Protein AF-A0A3D0ZCU5-F1 (afdb_monomer_lite)

Foldseek 3Di:
DVVLVCVVVLVLVLVPVVPDDDDDDDFDDDDAADFDKAAEAEDDDDQWDWDWVVRIDGQFDKIAIFIAGHPQKDFDDLQKAKQNGGDPDRIDGDHPYHIYIYTDMDGDPVQKAFEHEDAEPQWDKGKPPGIDGFFDKIWMAIGGHQQKDWPAQQWDKVNHTDHDDPDDDRVDTDMDTHHSHHIYIYTYIDGDALVRLLVQLLVCLLVLNLQSNLSSLCSSCVRPLLDFSSLVSNLVSLLVQLCLDPLVQCCCVQQQAFLGGHNGVSVSLDRHLVRLLAPAVVPDDQSSHGGGQALFQDAVVPPPHVLSNDQRRDDDPVNSVVVSVSSVSSNLRSCQQFCLVSLVSCCPRSVHPSLVVSLVSLVSWDPVDWDADAPSSCVSSVNVVPDDGRATDGSLVVLLSQLVVLLSSLVSLLVNQADGGARSCLVRYNPVPAVLVVLVVVVVVVVVVVVVVPVVNLCRHDQLSHRGLAGDPLCSLVSSLVSNLSSLVSNLSSVVQLPDPPRSHDPSVSVVCLQPVQVNQLSVLSNCQSVVQAKRAADPDDDGTPDHHDDPVGGQWIWRNNQSSDGSLVRPLNFFPADPVSQGFFKWFAQDLQGLDTDTDDDLVVLQNGFFMDGHTDLVSVCSTIVRNRPPVVPDSPVSPPTPPRRGSSPPSSSVVSSVD

Sequence (661 aa):
MKLKANILMVHLACLLLFLSSCSSPFELVPPEKEVIHYVVNIYGNSYGTVRAVPDKGVPGTQISLHINPAYGHVLAAKGLIIGGAATENLTFNMPRSNVIVNAVFVSAPSGTKAVHIEEPSNGYISASPQSGPPGTEVELKIRPDAGYGLKAGSLKINGTSIEMFSGYDADKPFTFVLGGEHVTVKAEFESKGDSDLVNSGEWALVAGDFDGAAAYFEAAYTKNKDNPKAIFYSSIGKLLSIVVSTDVRNIMLNRVGHSVFPGNLNTLFSNEWTSLFLENPGAAPEDEVMVRRPSIGMPGNFVIEDLYRKAMQGSSKATLMLYEVECFAQMIYMNPNGWNDLIDESLRYFWGNEFEAAARRAATLPYGQRIPLSEDIIKAVKLDGYMQPGETLGREELDALFGALRMVKGTTEWLGAYDLETDTSFFSFDYTEDLGFFLNETLARLDARMAGQDINLLMKVLPLKNFFLKDRKNGRMTGARKNLTDGANALASAWNYYHQPDSPVSHGLLDKFDEYPWIGEGINQLKTALINKGTFYFPTEKLEAGDNWVAASNAEYGVNMDKVFIPGLLALDKLLITDKDKKSPQIYGFANASAPNGVALTSREEFSPYSYFGFALNADTLNTVFDKGFTQYQDKVWLQDIFSFCVPFLCGKEIYDWYQK

pLDDT: mean 72.01, std 18.86, range [23.36, 97.12]

Structure (mmCIF, N/CA/C/O backbone):
data_AF-A0A3D0ZCU5-F1
#
_entry.id   AF-A0A3D0ZCU5-F1
#
loop_
_atom_site.group_PDB
_atom_site.id
_atom_site.type_symbol
_atom_site.label_atom_id
_atom_site.label_alt_id
_atom_site.label_comp_id
_atom_site.label_asym_id
_atom_site.label_entity_id
_atom_site.label_seq_id
_atom_site.pdbx_PDB_ins_code
_atom_site.Cartn_x
_atom_site.Cartn_y
_atom_site.Cartn_z
_atom_site.occupancy
_atom_site.B_iso_or_equiv
_atom_site.auth_seq_id
_atom_site.auth_comp_id
_atom_site.auth_asym_id
_atom_site.auth_atom_id
_atom_site.pdbx_PDB_model_num
ATOM 1 N N . MET A 1 1 ? 2.854 7.880 11.935 1.00 27.70 1 MET A N 1
ATOM 2 C CA . MET A 1 1 ? 2.658 8.022 10.487 1.00 27.70 1 MET A CA 1
ATOM 3 C C . MET A 1 1 ? 3.990 8.122 9.774 1.00 27.70 1 MET A C 1
ATOM 5 O O . MET A 1 1 ? 4.392 7.051 9.357 1.00 27.70 1 MET A O 1
ATOM 9 N N . LYS A 1 2 ? 4.719 9.251 9.684 1.00 27.02 2 LYS A N 1
ATOM 10 C CA . LYS A 1 2 ? 5.938 9.347 8.832 1.00 27.02 2 LYS A CA 1
ATOM 11 C C . LYS A 1 2 ? 6.891 8.142 8.919 1.00 27.02 2 LYS A C 1
ATOM 13 O O . LYS A 1 2 ? 7.059 7.485 7.909 1.00 27.02 2 LYS A O 1
ATOM 18 N N . LEU A 1 3 ? 7.371 7.724 10.095 1.00 25.41 3 LEU A N 1
ATOM 19 C CA . LEU A 1 3 ? 8.279 6.559 10.221 1.00 25.41 3 LEU A CA 1
ATOM 20 C C . LEU A 1 3 ? 7.737 5.228 9.632 1.00 25.41 3 LEU A C 1
ATOM 22 O O . LEU A 1 3 ? 8.515 4.348 9.294 1.00 25.41 3 LEU A O 1
ATOM 26 N N . LYS A 1 4 ? 6.413 5.061 9.496 1.00 34.22 4 LYS A N 1
ATOM 27 C CA . LYS A 1 4 ? 5.752 3.782 9.143 1.00 34.22 4 LYS A CA 1
ATOM 28 C C . LYS A 1 4 ? 4.883 3.839 7.881 1.00 34.22 4 LYS A C 1
ATOM 30 O O . LYS A 1 4 ? 4.712 2.833 7.202 1.00 34.22 4 LYS A O 1
ATOM 35 N N . ALA A 1 5 ? 4.480 5.040 7.477 1.00 28.73 5 ALA A N 1
ATOM 36 C CA . ALA A 1 5 ? 4.237 5.365 6.079 1.00 28.73 5 ALA A CA 1
ATOM 37 C C . ALA A 1 5 ? 5.554 5.318 5.283 1.00 28.73 5 ALA A C 1
ATOM 39 O O . ALA A 1 5 ? 5.521 4.912 4.134 1.00 28.73 5 ALA A O 1
ATOM 40 N N . ASN A 1 6 ? 6.705 5.621 5.898 1.00 31.09 6 ASN A N 1
ATOM 41 C CA . ASN A 1 6 ? 8.022 5.340 5.328 1.00 31.09 6 ASN A CA 1
ATOM 42 C C . ASN A 1 6 ? 8.272 3.839 5.241 1.00 31.09 6 ASN A C 1
ATOM 44 O O . ASN A 1 6 ? 8.770 3.419 4.220 1.00 31.09 6 ASN A O 1
ATOM 48 N N . ILE A 1 7 ? 7.881 3.006 6.214 1.00 32.06 7 ILE A N 1
ATOM 49 C CA . ILE A 1 7 ? 7.919 1.548 6.002 1.00 32.06 7 ILE A CA 1
ATOM 50 C C . ILE A 1 7 ? 7.084 1.174 4.774 1.00 32.06 7 ILE A C 1
ATOM 52 O O . ILE A 1 7 ? 7.616 0.539 3.870 1.00 32.06 7 ILE A O 1
ATOM 56 N N . LEU A 1 8 ? 5.820 1.603 4.693 1.00 30.55 8 LEU A N 1
ATOM 57 C CA . LEU A 1 8 ? 4.972 1.277 3.545 1.00 30.55 8 LEU A CA 1
ATOM 58 C C . LEU A 1 8 ? 5.571 1.776 2.219 1.00 30.55 8 LEU A C 1
ATOM 60 O O . LEU A 1 8 ? 5.688 1.011 1.269 1.00 30.55 8 LEU A O 1
ATOM 64 N N . MET A 1 9 ? 5.996 3.038 2.163 1.00 30.81 9 MET A N 1
ATOM 65 C CA . MET A 1 9 ? 6.590 3.638 0.971 1.00 30.81 9 MET A CA 1
ATOM 66 C C . MET A 1 9 ? 8.003 3.137 0.679 1.00 30.81 9 MET A C 1
ATOM 68 O O . MET A 1 9 ? 8.364 3.171 -0.480 1.00 30.81 9 MET A O 1
ATOM 72 N N . VAL A 1 10 ? 8.779 2.636 1.645 1.00 33.50 10 VAL A N 1
ATOM 73 C CA . VAL A 1 10 ? 10.092 2.008 1.407 1.00 33.50 10 VAL A CA 1
ATOM 74 C C . VAL A 1 10 ? 9.909 0.583 0.908 1.00 33.50 10 VAL A C 1
ATOM 76 O O . VAL A 1 10 ? 10.540 0.231 -0.071 1.00 33.50 10 VAL A O 1
ATOM 79 N N . HIS A 1 11 ? 8.992 -0.215 1.461 1.00 35.53 11 HIS A N 1
ATOM 80 C CA . HIS A 1 11 ? 8.750 -1.573 0.952 1.00 35.53 11 HIS A CA 1
ATOM 81 C C . HIS A 1 11 ? 8.067 -1.540 -0.432 1.00 35.53 11 HIS A C 1
ATOM 83 O O . HIS A 1 11 ? 8.386 -2.356 -1.294 1.00 35.53 11 HIS A O 1
ATOM 89 N N . LEU A 1 12 ? 7.200 -0.550 -0.704 1.00 34.19 12 LEU A N 1
ATOM 90 C CA . LEU A 1 12 ? 6.726 -0.283 -2.068 1.00 34.19 12 LEU A CA 1
ATOM 91 C C . LEU A 1 12 ? 7.740 0.472 -2.945 1.00 34.19 12 LEU A C 1
ATOM 93 O O . LEU A 1 12 ? 7.659 0.352 -4.165 1.00 34.19 12 LEU A O 1
ATOM 97 N N . ALA A 1 13 ? 8.718 1.186 -2.378 1.00 32.44 13 ALA A N 1
ATOM 98 C CA . ALA A 1 13 ? 9.847 1.711 -3.143 1.00 32.44 13 ALA A CA 1
ATOM 99 C C . ALA A 1 13 ? 10.856 0.610 -3.481 1.00 32.44 13 ALA A C 1
ATOM 101 O O . ALA A 1 13 ? 11.393 0.652 -4.573 1.00 32.44 13 ALA A O 1
ATOM 102 N N . CYS A 1 14 ? 11.061 -0.434 -2.674 1.00 34.16 14 CYS A N 1
ATOM 103 C CA . CYS A 1 14 ? 11.834 -1.614 -3.085 1.00 34.16 14 CYS A CA 1
ATOM 104 C C . CYS A 1 14 ? 11.208 -2.283 -4.329 1.00 34.16 14 CYS A C 1
ATOM 106 O O . CYS A 1 14 ? 11.919 -2.798 -5.185 1.00 34.16 14 CYS A O 1
ATOM 108 N N . LEU A 1 15 ? 9.883 -2.164 -4.491 1.00 32.66 15 LEU A N 1
ATOM 109 C CA . LEU A 1 15 ? 9.121 -2.525 -5.697 1.00 32.66 15 LEU A CA 1
ATOM 110 C C . LEU A 1 15 ? 9.198 -1.496 -6.860 1.00 32.66 15 LEU A C 1
ATOM 112 O O . LEU A 1 15 ? 8.574 -1.721 -7.898 1.00 32.66 15 LEU A O 1
ATOM 116 N N . LEU A 1 16 ? 9.943 -0.387 -6.723 1.00 33.31 16 LEU A N 1
ATOM 117 C CA . LEU A 1 16 ? 10.092 0.696 -7.721 1.00 33.31 16 LEU A CA 1
ATOM 118 C C . LEU A 1 16 ? 11.525 1.203 -7.977 1.00 33.31 16 LEU A C 1
ATOM 120 O O . LEU A 1 16 ? 11.777 1.779 -9.036 1.00 33.31 16 LEU A O 1
ATOM 124 N N . LEU A 1 17 ? 12.441 1.076 -7.013 1.00 34.31 17 LEU A N 1
ATOM 125 C CA . LEU A 1 17 ? 13.722 1.800 -6.945 1.00 34.31 17 LEU A CA 1
ATOM 126 C C . LEU A 1 17 ? 14.689 1.454 -8.080 1.00 34.31 17 LEU A C 1
ATOM 128 O O . LEU A 1 17 ? 15.663 2.166 -8.305 1.00 34.31 17 LEU A O 1
ATOM 132 N N . PHE A 1 18 ? 14.326 0.452 -8.876 1.00 32.38 18 PHE A N 1
ATOM 133 C CA . PHE A 1 18 ? 14.864 0.154 -10.195 1.00 32.38 18 PHE A CA 1
ATOM 134 C C . PHE A 1 18 ? 14.957 1.332 -11.173 1.00 32.38 18 PHE A C 1
ATOM 136 O O . PHE A 1 18 ? 15.699 1.207 -12.143 1.00 32.38 18 PHE A O 1
ATOM 143 N N . LEU A 1 19 ? 14.221 2.440 -10.981 1.00 29.45 19 LEU A N 1
ATOM 144 C CA . LEU A 1 19 ? 14.151 3.519 -11.982 1.00 29.45 19 LEU A CA 1
ATOM 145 C C . LEU A 1 19 ? 14.260 4.972 -11.472 1.00 29.45 19 LEU A C 1
ATOM 147 O O . LEU A 1 19 ? 14.150 5.884 -12.292 1.00 29.45 19 LEU A O 1
ATOM 151 N N . SER A 1 20 ? 14.494 5.250 -10.181 1.00 24.55 20 SER A N 1
ATOM 152 C CA . SER A 1 20 ? 14.688 6.649 -9.739 1.00 24.55 20 SER A CA 1
ATOM 153 C C . SER A 1 20 ? 15.520 6.821 -8.466 1.00 24.55 20 SER A C 1
ATOM 155 O O . SER A 1 20 ? 15.026 6.647 -7.352 1.00 24.55 20 SER A O 1
ATOM 157 N N . SER A 1 21 ? 16.762 7.277 -8.624 1.00 26.05 21 SER A N 1
ATOM 158 C CA . SER A 1 21 ? 17.640 7.679 -7.524 1.00 26.05 21 SER A CA 1
ATOM 159 C C . SER A 1 21 ? 17.258 9.057 -6.961 1.00 26.05 21 SER A C 1
ATOM 161 O O . SER A 1 21 ? 17.671 10.086 -7.496 1.00 26.05 21 SER A O 1
ATOM 163 N N . CYS A 1 22 ? 16.523 9.103 -5.849 1.00 23.36 22 CYS A N 1
ATOM 164 C CA . CYS A 1 22 ? 16.417 10.305 -5.015 1.00 23.36 22 CYS A CA 1
ATOM 165 C C . CYS A 1 22 ? 16.341 9.930 -3.526 1.00 23.36 22 CYS A C 1
ATOM 167 O O . CYS A 1 22 ? 15.986 8.807 -3.184 1.00 23.36 22 CYS A O 1
ATOM 169 N N . SER A 1 23 ? 16.764 10.830 -2.634 1.00 29.17 23 SER A N 1
ATOM 170 C CA . SER A 1 23 ? 17.193 10.456 -1.277 1.00 29.17 23 SER A CA 1
ATOM 171 C C . SER A 1 23 ? 16.972 11.555 -0.237 1.00 29.17 23 SER A C 1
ATOM 173 O O . SER A 1 23 ? 17.424 12.680 -0.456 1.00 29.17 23 SER A O 1
ATOM 175 N N . SER A 1 24 ? 16.455 11.201 0.941 1.00 28.06 24 SER A N 1
ATOM 176 C CA . SER A 1 24 ? 16.444 12.061 2.137 1.00 28.06 24 SER A CA 1
ATOM 177 C C . SER A 1 24 ? 16.613 11.232 3.426 1.00 28.06 24 SER A C 1
ATOM 179 O O . SER A 1 24 ? 16.054 10.137 3.492 1.00 28.06 24 SER A O 1
ATOM 181 N N . PRO A 1 25 ? 17.351 11.714 4.445 1.00 29.64 25 PRO A N 1
ATOM 182 C CA . PRO A 1 25 ? 17.582 10.999 5.706 1.00 29.64 25 PRO A CA 1
ATOM 183 C C . PRO A 1 25 ? 16.494 11.278 6.761 1.00 29.64 25 PRO A C 1
ATOM 185 O O . PRO A 1 25 ? 15.798 12.280 6.652 1.00 29.64 25 PRO A O 1
ATOM 188 N N . PHE A 1 26 ? 16.401 10.436 7.802 1.00 28.06 26 PHE A N 1
ATOM 189 C CA . PHE A 1 26 ? 16.169 10.801 9.220 1.00 28.06 26 PHE A CA 1
ATOM 190 C C . PHE A 1 26 ? 16.376 9.558 10.127 1.00 28.06 26 PHE A C 1
ATOM 192 O O . PHE A 1 26 ? 16.713 8.491 9.618 1.00 28.06 26 PHE A O 1
ATOM 199 N N . GLU A 1 27 ? 16.295 9.700 11.457 1.00 25.75 27 GLU A N 1
ATOM 200 C CA . GLU A 1 27 ? 17.148 8.951 12.409 1.00 25.75 27 GLU A CA 1
ATOM 201 C C . GLU A 1 27 ? 16.402 8.395 13.661 1.00 25.75 27 GLU A C 1
ATOM 203 O O . GLU A 1 27 ? 15.288 8.827 13.954 1.00 25.75 27 GLU A O 1
ATOM 208 N N . LEU A 1 28 ? 17.075 7.508 14.426 1.00 24.81 28 LEU A N 1
ATOM 209 C CA . LEU A 1 28 ? 16.874 7.136 15.855 1.00 24.81 28 LEU A CA 1
ATOM 210 C C . LEU A 1 28 ? 15.970 5.938 16.307 1.00 24.81 28 LEU A C 1
ATOM 212 O O . LEU A 1 28 ? 14.748 6.030 16.393 1.00 24.81 28 LEU A O 1
ATOM 216 N N . VAL A 1 29 ? 16.673 4.934 16.878 1.00 25.31 29 VAL A N 1
ATOM 217 C CA . VAL A 1 29 ? 16.486 4.285 18.218 1.00 25.31 29 VAL A CA 1
ATOM 218 C C . VAL A 1 29 ? 15.582 3.017 18.404 1.00 25.31 29 VAL A C 1
ATOM 220 O O . VAL A 1 29 ? 14.502 2.938 17.823 1.00 25.31 29 VAL A O 1
ATOM 223 N N . PRO A 1 30 ? 15.997 2.013 19.238 1.00 29.69 30 PRO A N 1
ATOM 224 C CA . PRO A 1 30 ? 15.401 0.654 19.374 1.00 29.69 30 PRO A CA 1
ATOM 225 C C . PRO A 1 30 ? 14.720 0.389 20.757 1.00 29.69 30 PRO A C 1
ATOM 227 O O . PRO A 1 30 ? 14.632 1.350 21.524 1.00 29.69 30 PRO A O 1
ATOM 230 N N . PRO A 1 31 ? 14.288 -0.841 21.178 1.00 33.12 31 PRO A N 1
ATOM 231 C CA . PRO A 1 31 ? 14.101 -2.171 20.532 1.00 33.12 31 PRO A CA 1
ATOM 232 C C . PRO A 1 31 ? 12.579 -2.576 20.554 1.00 33.12 31 PRO A C 1
ATOM 234 O O . PRO A 1 31 ? 11.789 -1.647 20.396 1.00 33.12 31 PRO A O 1
ATOM 237 N N . GLU A 1 32 ? 12.017 -3.808 20.689 1.00 26.50 32 GLU A N 1
ATOM 238 C CA . GLU A 1 32 ? 12.466 -5.221 20.903 1.00 26.50 32 GLU A CA 1
ATOM 239 C C . GLU A 1 32 ? 11.383 -6.275 20.475 1.00 26.50 32 GLU A C 1
ATOM 241 O O . GLU A 1 32 ? 10.202 -5.951 20.510 1.00 26.50 32 GLU A O 1
ATOM 246 N N . LYS A 1 33 ? 11.812 -7.511 20.133 1.00 28.28 33 LYS A N 1
ATOM 247 C CA . LYS A 1 33 ? 11.148 -8.820 19.829 1.00 28.28 33 LYS A CA 1
ATOM 248 C C . LYS A 1 33 ? 9.816 -8.916 19.047 1.00 28.28 33 LYS A C 1
ATOM 250 O O . LYS A 1 33 ? 8.761 -8.559 19.549 1.00 28.28 33 LYS A O 1
ATOM 255 N N . GLU A 1 34 ? 9.845 -9.621 17.903 1.00 33.19 34 GLU A N 1
ATOM 256 C CA . GLU A 1 34 ? 8.662 -10.190 17.211 1.00 33.19 34 GLU A CA 1
ATOM 257 C C . GLU A 1 34 ? 8.443 -11.678 17.538 1.00 33.19 34 GLU A C 1
ATOM 259 O O . GLU A 1 34 ? 9.347 -12.364 18.020 1.00 33.19 34 GLU A O 1
ATOM 264 N N . VAL A 1 35 ? 7.218 -12.184 17.336 1.00 34.47 35 VAL A N 1
ATOM 265 C CA . VAL A 1 35 ? 6.779 -13.436 17.961 1.00 34.47 35 VAL A CA 1
ATOM 266 C C . VAL A 1 35 ? 5.646 -14.155 17.181 1.00 34.47 35 VAL A C 1
ATOM 268 O O . VAL A 1 35 ? 4.792 -13.529 16.558 1.00 34.47 35 VAL A O 1
ATOM 271 N N . ILE A 1 36 ? 5.623 -15.497 17.205 1.00 39.75 36 ILE A N 1
ATOM 272 C CA . ILE A 1 36 ? 4.777 -16.358 16.337 1.00 39.75 36 ILE A CA 1
ATOM 273 C C . ILE A 1 36 ? 3.408 -16.664 16.969 1.00 39.75 36 ILE A C 1
ATOM 275 O O . ILE A 1 36 ? 3.368 -17.320 18.001 1.00 39.75 36 ILE A O 1
ATOM 279 N N . HIS A 1 37 ? 2.277 -16.285 16.359 1.00 49.75 37 HIS A N 1
ATOM 280 C CA . HIS A 1 37 ? 0.946 -16.571 16.932 1.00 49.75 37 HIS A CA 1
ATOM 281 C C . HIS A 1 37 ? 0.469 -18.022 16.707 1.00 49.75 37 HIS A C 1
ATOM 283 O O . HIS A 1 37 ? 0.388 -18.493 15.573 1.00 49.75 37 HIS A O 1
ATOM 289 N N . TYR A 1 38 ? 0.032 -18.671 17.786 1.00 72.44 38 TYR A N 1
ATOM 290 C CA . TYR A 1 38 ? -0.693 -19.947 17.828 1.00 72.44 38 TYR A CA 1
ATOM 291 C C . TYR A 1 38 ? -2.153 -19.715 18.258 1.00 72.44 38 TYR A C 1
ATOM 293 O O . TYR A 1 38 ? -2.460 -18.682 18.854 1.00 72.44 38 TYR A O 1
ATOM 301 N N . VAL A 1 39 ? -3.060 -20.664 17.995 1.00 77.56 39 VAL A N 1
ATOM 302 C CA . VAL A 1 39 ? -4.510 -20.532 18.283 1.00 77.56 39 VAL A CA 1
ATOM 303 C C . VAL A 1 39 ? -5.014 -21.466 19.390 1.00 77.56 39 VAL A C 1
ATOM 305 O O . VAL A 1 39 ? -4.478 -22.559 19.599 1.00 77.56 39 VAL A O 1
ATOM 308 N N . VAL A 1 40 ? -6.076 -21.042 20.078 1.00 86.19 40 VAL A N 1
ATOM 309 C CA . VAL A 1 40 ? -6.758 -21.779 21.150 1.00 86.19 40 VAL A CA 1
ATOM 310 C C . VAL A 1 40 ? -8.074 -22.361 20.628 1.00 86.19 40 VAL A C 1
ATOM 312 O O . VAL A 1 40 ? -8.990 -21.635 20.256 1.00 86.19 40 VAL A O 1
ATOM 315 N N . ASN A 1 41 ? -8.181 -23.688 20.618 1.00 86.31 41 ASN A N 1
ATOM 316 C CA . ASN A 1 41 ? -9.356 -24.427 20.158 1.00 86.31 41 ASN A CA 1
ATOM 317 C C . ASN A 1 41 ? -10.156 -24.918 21.369 1.00 86.31 41 ASN A C 1
ATOM 319 O O . ASN A 1 41 ? -9.587 -25.531 22.272 1.00 86.31 41 ASN A O 1
ATOM 323 N N . ILE A 1 42 ? -11.465 -24.668 21.387 1.00 87.50 42 ILE A N 1
ATOM 324 C CA . ILE A 1 42 ? -12.327 -24.927 22.548 1.00 87.50 42 ILE A CA 1
ATOM 325 C C . ILE A 1 42 ? -13.362 -26.006 22.201 1.00 87.50 42 ILE A C 1
ATOM 327 O O . ILE A 1 42 ? -14.074 -25.865 21.207 1.00 87.50 42 ILE A O 1
ATOM 331 N N . TYR A 1 43 ? -13.482 -27.058 23.021 1.00 76.56 43 TYR A N 1
ATOM 332 C CA . TYR A 1 43 ? -14.427 -28.161 22.788 1.00 76.56 43 TYR A CA 1
ATOM 333 C C . TYR A 1 43 ? -15.138 -28.641 24.068 1.00 76.56 43 TYR A C 1
ATOM 335 O O . TYR A 1 43 ? -14.611 -28.558 25.173 1.00 76.56 43 TYR A O 1
ATOM 343 N N . GLY A 1 44 ? -16.328 -29.236 23.905 1.00 60.69 44 GLY A N 1
ATOM 344 C CA . GLY A 1 44 ? -16.927 -30.126 24.916 1.00 60.69 44 GLY A CA 1
ATOM 345 C C . GLY A 1 44 ? -17.622 -29.474 26.121 1.00 60.69 44 GLY A C 1
ATOM 346 O O . GLY A 1 44 ? -17.827 -30.151 27.126 1.00 60.69 44 GLY A O 1
ATOM 347 N N . ASN A 1 45 ? -18.006 -28.199 26.038 1.00 70.62 45 ASN A N 1
ATOM 348 C CA . ASN A 1 45 ? -18.559 -27.442 27.169 1.00 70.62 45 ASN A CA 1
ATOM 349 C C . ASN A 1 45 ? -20.065 -27.713 27.396 1.00 70.62 45 ASN A C 1
ATOM 351 O O . ASN A 1 45 ? -20.925 -26.951 26.957 1.00 70.62 45 ASN A O 1
ATOM 355 N N . SER A 1 46 ? -20.402 -28.803 28.086 1.00 73.94 46 SER A N 1
ATOM 356 C CA . SER A 1 46 ? -21.777 -29.065 28.546 1.00 73.94 46 SER A CA 1
ATOM 357 C C . SER A 1 46 ? -22.055 -28.351 29.872 1.00 73.94 46 SER A C 1
ATOM 359 O O . SER A 1 46 ? -21.295 -28.519 30.820 1.00 73.94 46 SER A O 1
ATOM 361 N N . TYR A 1 47 ? -23.173 -27.620 29.966 1.00 80.81 47 TYR A N 1
ATOM 362 C CA . TYR A 1 47 ? -23.584 -26.827 31.144 1.00 80.81 47 TYR A CA 1
ATOM 363 C C . TYR A 1 47 ? -22.669 -25.633 31.500 1.00 80.81 47 TYR A C 1
ATOM 365 O O . TYR A 1 47 ? -22.586 -25.224 32.659 1.00 80.81 47 TYR A O 1
ATOM 373 N N . GLY A 1 48 ? -22.052 -25.012 30.491 1.00 82.06 48 GLY A N 1
ATOM 374 C CA . GLY A 1 48 ? -21.396 -23.703 30.585 1.00 82.06 48 GLY A CA 1
ATOM 375 C C . GLY A 1 48 ? -20.749 -23.289 29.259 1.00 82.06 48 GLY A C 1
ATOM 376 O O . GLY A 1 48 ? -20.717 -24.082 28.320 1.00 82.06 48 GLY A O 1
ATOM 377 N N . THR A 1 49 ? -20.224 -22.066 29.166 1.00 83.00 49 THR A N 1
ATOM 378 C CA . THR A 1 49 ? -19.384 -21.614 28.038 1.00 83.00 49 THR A CA 1
ATOM 379 C C . THR A 1 49 ? -17.931 -21.415 28.482 1.00 83.00 49 THR A C 1
ATOM 381 O O . THR A 1 49 ? -17.622 -21.321 29.675 1.00 83.00 49 THR A O 1
ATOM 384 N N . VAL A 1 50 ? -17.016 -21.397 27.508 1.00 83.75 50 VAL A N 1
ATOM 385 C CA . VAL A 1 50 ? -15.601 -21.048 27.692 1.00 83.75 50 VAL A CA 1
ATOM 386 C C . VAL A 1 50 ? -15.170 -20.190 26.508 1.00 83.75 50 VAL A C 1
ATOM 388 O O . VAL A 1 50 ? -15.450 -20.546 25.363 1.00 83.75 50 VAL A O 1
ATOM 391 N N . ARG A 1 51 ? -14.468 -19.088 26.777 1.00 81.25 51 ARG A N 1
ATOM 392 C CA . ARG A 1 51 ? -13.901 -18.170 25.784 1.00 81.25 51 ARG A CA 1
ATOM 393 C C . ARG A 1 51 ? -12.443 -17.875 26.132 1.00 81.25 51 ARG A C 1
ATOM 395 O O . ARG A 1 51 ? -12.139 -17.535 27.271 1.00 81.25 51 ARG A O 1
ATOM 402 N N . ALA A 1 52 ? -11.553 -17.972 25.151 1.00 80.88 52 ALA A N 1
ATOM 403 C CA . ALA A 1 52 ? -10.173 -17.516 25.281 1.00 80.88 52 ALA A CA 1
ATOM 404 C C . ALA A 1 52 ? -10.066 -16.038 24.873 1.00 80.88 52 ALA A C 1
ATOM 406 O O . ALA A 1 52 ? -10.664 -15.623 23.879 1.00 80.88 52 ALA A O 1
ATOM 407 N N . VAL A 1 53 ? -9.331 -15.244 25.653 1.00 71.50 53 VAL A N 1
ATOM 408 C CA . VAL A 1 53 ? -9.023 -13.838 25.366 1.00 71.50 53 VAL A CA 1
ATOM 409 C C . VAL A 1 53 ? -7.527 -13.587 25.637 1.00 71.50 53 VAL A C 1
ATOM 411 O O . VAL A 1 53 ? -7.101 -13.654 26.791 1.00 71.50 53 VAL A O 1
ATOM 414 N N . PRO A 1 54 ? -6.720 -13.289 24.600 1.00 70.31 54 PRO A N 1
ATOM 415 C CA . PRO A 1 54 ? -7.050 -13.471 23.184 1.00 70.31 54 PRO A CA 1
ATOM 416 C C . PRO A 1 54 ? -7.274 -14.960 22.844 1.00 70.31 54 PRO A C 1
ATOM 418 O O . PRO A 1 54 ? -6.835 -15.850 23.566 1.00 70.31 54 PRO A O 1
ATOM 421 N N . ASP A 1 55 ? -7.950 -15.245 21.733 1.00 77.94 55 ASP A N 1
ATOM 422 C CA . ASP A 1 55 ? -8.138 -16.607 21.200 1.00 77.94 55 ASP A CA 1
ATOM 423 C C . ASP A 1 55 ? -6.911 -17.134 20.430 1.00 77.94 55 ASP A C 1
ATOM 425 O O . ASP A 1 55 ? -6.834 -18.309 20.062 1.00 77.94 55 ASP A O 1
ATOM 429 N N . LYS A 1 56 ? -5.921 -16.264 20.223 1.00 70.00 56 LYS A N 1
ATOM 430 C CA . LYS A 1 56 ? -4.629 -16.540 19.601 1.00 70.00 56 LYS A CA 1
ATOM 431 C C . LYS A 1 56 ? -3.536 -15.704 20.261 1.00 70.00 56 LYS A C 1
ATOM 433 O O . LYS A 1 56 ? -3.734 -14.525 20.542 1.00 70.00 56 LYS A O 1
ATOM 438 N N . GLY A 1 57 ? -2.364 -16.284 20.480 1.00 60.34 57 GLY A N 1
ATOM 439 C CA . GLY A 1 57 ? -1.271 -15.637 21.204 1.00 60.34 57 GLY A CA 1
ATOM 440 C C . GLY A 1 57 ? 0.084 -16.199 20.817 1.00 60.34 57 GLY A C 1
ATOM 441 O O . GLY A 1 57 ? 0.176 -17.259 20.203 1.00 60.34 57 GLY A O 1
ATOM 442 N N . VAL A 1 58 ? 1.136 -15.469 21.150 1.00 69.38 58 VAL A N 1
ATOM 443 C CA . VAL A 1 58 ? 2.518 -15.824 20.826 1.00 69.38 58 VAL A CA 1
ATOM 444 C C . VAL A 1 58 ? 3.186 -16.559 21.993 1.00 69.38 58 VAL A C 1
ATOM 446 O O . VAL A 1 58 ? 2.677 -16.456 23.106 1.00 69.38 58 VAL A O 1
ATOM 449 N N . PRO A 1 59 ? 4.305 -17.289 21.815 1.00 72.25 59 PRO A N 1
ATOM 450 C CA . PRO A 1 59 ? 5.045 -17.909 22.910 1.00 72.25 59 PRO A CA 1
ATOM 451 C C . PRO A 1 59 ? 5.289 -16.948 24.077 1.00 72.25 59 PRO A C 1
ATOM 453 O O . PRO A 1 59 ? 6.070 -16.010 23.958 1.00 72.25 59 PRO A O 1
ATOM 456 N N . GLY A 1 60 ? 4.608 -17.182 25.201 1.00 63.22 60 GLY A N 1
ATOM 457 C CA . GLY A 1 60 ? 4.643 -16.295 26.369 1.00 63.22 60 GLY A CA 1
ATOM 458 C C . GLY A 1 60 ? 3.442 -15.354 26.546 1.00 63.22 60 GLY A C 1
ATOM 459 O O . GLY A 1 60 ? 3.253 -14.872 27.660 1.00 63.22 60 GLY A O 1
ATOM 460 N N . THR A 1 61 ? 2.586 -15.132 25.538 1.00 61.53 61 THR A N 1
ATOM 461 C CA . THR A 1 61 ? 1.314 -14.399 25.706 1.00 61.53 61 THR A CA 1
ATOM 462 C C . THR A 1 61 ? 0.477 -15.074 26.775 1.00 61.53 61 THR A C 1
ATOM 464 O O . THR A 1 61 ? 0.105 -16.238 26.625 1.00 61.53 61 THR A O 1
ATOM 467 N N . GLN A 1 62 ? 0.124 -14.330 27.818 1.00 76.94 62 GLN A N 1
ATOM 468 C CA . GLN A 1 62 ? -0.841 -14.782 28.805 1.00 76.94 62 GLN A CA 1
ATOM 469 C C . GLN A 1 62 ? -2.243 -14.804 28.181 1.00 76.94 62 GLN A C 1
ATOM 471 O O . GLN A 1 62 ? -2.880 -13.768 28.001 1.00 76.94 62 GLN A O 1
ATOM 476 N N . ILE A 1 63 ? -2.719 -16.000 27.849 1.00 79.75 63 ILE A N 1
ATOM 477 C CA . ILE A 1 63 ? -4.110 -16.248 27.483 1.00 79.75 63 ILE A CA 1
ATOM 478 C C . ILE A 1 63 ? -4.938 -16.249 28.765 1.00 79.75 63 ILE A C 1
ATOM 480 O O . ILE A 1 63 ? -4.623 -16.985 29.704 1.00 79.75 63 ILE A O 1
ATOM 484 N N . SER A 1 64 ? -6.019 -15.471 28.790 1.00 81.88 64 SER A N 1
ATOM 485 C CA . SER A 1 64 ? -7.065 -15.581 29.808 1.00 81.88 64 SER A CA 1
ATOM 486 C C . SER A 1 64 ? -8.188 -16.481 29.304 1.00 81.88 64 SER A C 1
ATOM 488 O O . SER A 1 64 ? -8.745 -16.263 28.229 1.00 81.88 64 SER A O 1
ATOM 490 N N . LEU A 1 65 ? -8.524 -17.508 30.080 1.00 83.31 65 LEU A N 1
ATOM 491 C CA . LEU A 1 65 ? -9.670 -18.373 29.849 1.00 83.31 65 LEU A CA 1
ATOM 492 C C . LEU A 1 65 ? -10.822 -17.921 30.729 1.00 83.31 65 LEU A C 1
ATOM 494 O O . LEU A 1 65 ? -10.823 -18.092 31.947 1.00 83.31 65 LEU A O 1
ATOM 498 N N . HIS A 1 66 ? -11.833 -17.369 30.079 1.00 78.31 66 HIS A N 1
ATOM 499 C CA . HIS A 1 66 ? -13.060 -16.978 30.730 1.00 78.31 66 HIS A CA 1
ATOM 500 C C . HIS A 1 66 ? -14.065 -18.113 30.640 1.00 78.31 66 HIS A C 1
ATOM 502 O O . HIS A 1 66 ? -14.493 -18.510 29.557 1.00 78.31 66 HIS A O 1
ATOM 508 N N . ILE A 1 67 ? -14.423 -18.635 31.801 1.00 83.62 67 ILE A N 1
ATOM 509 C CA . ILE A 1 67 ? -15.410 -19.694 31.969 1.00 83.62 67 ILE A CA 1
ATOM 510 C C . ILE A 1 67 ? -16.736 -19.041 32.393 1.00 83.62 67 ILE A C 1
ATOM 512 O O . ILE A 1 67 ? -16.740 -17.949 32.959 1.00 83.62 67 ILE A O 1
ATOM 516 N N . ASN A 1 68 ? -17.871 -19.650 32.066 1.00 81.94 68 ASN A N 1
ATOM 517 C CA . ASN A 1 68 ? -19.191 -19.158 32.462 1.00 81.94 68 ASN A CA 1
ATOM 518 C C . ASN A 1 68 ? -20.106 -20.367 32.707 1.00 81.94 68 ASN A C 1
ATOM 520 O O . ASN A 1 68 ? -20.686 -20.905 31.759 1.00 81.94 68 ASN A O 1
ATOM 524 N N . PRO A 1 69 ? -20.187 -20.869 33.953 1.00 84.25 69 PRO A N 1
ATOM 525 C CA . PRO A 1 69 ? -21.074 -21.974 34.294 1.00 84.25 69 PRO A CA 1
ATOM 526 C C . PRO A 1 69 ? -22.535 -21.622 34.007 1.00 84.25 69 PRO A C 1
ATOM 528 O O . PRO A 1 69 ? -22.962 -20.484 34.208 1.00 84.25 69 PRO A O 1
ATOM 531 N N . ALA A 1 70 ? -23.330 -22.606 33.588 1.00 83.12 70 ALA A N 1
ATOM 532 C CA . ALA A 1 70 ? -24.780 -22.457 33.566 1.00 83.12 70 ALA A CA 1
ATOM 533 C C . ALA A 1 70 ? -25.324 -22.240 34.991 1.00 83.12 70 ALA A C 1
ATOM 535 O O . ALA A 1 70 ? -24.698 -22.623 35.984 1.00 83.12 70 ALA A O 1
ATOM 536 N N . TYR A 1 71 ? -26.520 -21.660 35.107 1.00 81.06 71 TYR A N 1
ATOM 537 C CA . TYR A 1 71 ? -27.156 -21.428 36.405 1.00 81.06 71 TYR A CA 1
ATOM 538 C C . TYR A 1 71 ? -27.179 -22.702 37.279 1.00 81.06 71 TYR A C 1
ATOM 540 O O . TYR A 1 71 ? -27.457 -23.806 36.802 1.00 81.06 71 TYR A O 1
ATOM 548 N N . GLY A 1 72 ? -26.847 -22.555 38.566 1.00 82.31 72 GLY A N 1
ATOM 549 C CA . GLY A 1 72 ? -26.742 -23.665 39.523 1.00 82.31 72 GLY A CA 1
ATOM 550 C C . GLY A 1 72 ? -25.511 -24.574 39.365 1.00 82.31 72 GLY A C 1
ATOM 551 O O . GLY A 1 72 ? -25.384 -25.535 40.124 1.00 82.31 72 GLY A O 1
ATOM 552 N N . HIS A 1 73 ? -24.601 -24.290 38.428 1.00 85.75 73 HIS A N 1
ATOM 553 C CA . HIS A 1 73 ? -23.382 -25.068 38.188 1.00 85.75 73 HIS A CA 1
ATOM 554 C C . HIS A 1 73 ? -22.114 -24.281 38.550 1.00 85.75 73 HIS A C 1
ATOM 556 O O . HIS A 1 73 ? -22.132 -23.063 38.716 1.00 85.75 73 HIS A O 1
ATOM 562 N N . VAL A 1 74 ? -21.002 -25.002 38.673 1.00 86.31 74 VAL A N 1
ATOM 563 C CA . VAL A 1 74 ? -19.634 -24.489 38.811 1.00 86.31 74 VAL A CA 1
ATOM 564 C C . VAL A 1 74 ? -18.699 -25.294 37.906 1.00 86.31 74 VAL A C 1
ATOM 566 O O . VAL A 1 74 ? -19.035 -26.399 37.472 1.00 86.31 74 VAL A O 1
ATOM 569 N N . LEU A 1 75 ? -17.503 -24.768 37.644 1.00 87.19 75 LEU A N 1
ATOM 570 C CA . LEU A 1 75 ? -16.402 -25.579 37.126 1.00 87.19 75 LEU A CA 1
ATOM 571 C C . LEU A 1 75 ? -16.078 -26.692 38.139 1.00 87.19 75 LEU A C 1
ATOM 573 O O . LEU A 1 75 ? -15.982 -26.426 39.338 1.00 87.19 75 LEU A O 1
ATOM 577 N N . ALA A 1 76 ? -15.901 -27.933 37.683 1.00 84.88 76 ALA A N 1
ATOM 578 C CA . ALA A 1 76 ? -15.481 -29.015 38.568 1.00 84.88 76 ALA A CA 1
ATOM 579 C C . ALA A 1 76 ? -14.063 -28.772 39.115 1.00 84.88 76 ALA A C 1
ATOM 581 O O . ALA A 1 76 ? -13.228 -28.157 38.450 1.00 84.88 76 ALA A O 1
ATOM 582 N N . ALA A 1 77 ? -13.751 -29.309 40.298 1.00 80.00 77 ALA A N 1
ATOM 583 C CA . ALA A 1 77 ? -12.371 -29.341 40.783 1.00 80.00 77 ALA A CA 1
ATOM 584 C C . ALA A 1 77 ? -11.499 -30.103 39.767 1.00 80.00 77 ALA A C 1
ATOM 586 O O . ALA A 1 77 ? -11.800 -31.252 39.439 1.00 80.00 77 ALA A O 1
ATOM 587 N N . LYS A 1 78 ? -10.457 -29.446 39.235 1.00 81.31 78 LYS A N 1
ATOM 588 C CA . LYS A 1 78 ? -9.647 -29.922 38.091 1.00 81.31 78 LYS A CA 1
ATOM 589 C C . LYS A 1 78 ? -10.455 -30.204 36.808 1.00 81.31 78 LYS A C 1
ATOM 591 O O . LYS A 1 78 ? -10.051 -31.015 35.979 1.00 81.31 78 LYS A O 1
ATOM 596 N N . GLY A 1 79 ? -11.599 -29.538 36.640 1.00 84.69 79 GLY A N 1
ATOM 597 C CA . GLY A 1 79 ? -12.487 -29.667 35.482 1.00 84.69 79 GLY A CA 1
ATOM 598 C C . GLY A 1 79 ? -12.034 -28.897 34.242 1.00 84.69 79 GLY A C 1
ATOM 599 O O . GLY A 1 79 ? -12.504 -29.198 33.148 1.00 84.69 79 GLY A O 1
ATOM 600 N N . LEU A 1 80 ? -11.134 -27.921 34.388 1.00 90.50 80 LEU A N 1
ATOM 601 C CA . LEU A 1 80 ? -10.510 -27.218 33.269 1.00 90.50 80 LEU A CA 1
ATOM 602 C C . LEU A 1 80 ? -9.299 -28.015 32.776 1.00 90.50 80 LEU A C 1
ATOM 604 O O . LEU A 1 80 ? -8.394 -28.324 33.549 1.00 90.50 80 LEU A O 1
ATOM 608 N N . ILE A 1 81 ? -9.276 -28.326 31.483 1.00 89.50 81 ILE A N 1
ATOM 609 C CA . ILE A 1 81 ? -8.199 -29.063 30.822 1.00 89.50 81 ILE A CA 1
ATOM 610 C C . ILE A 1 81 ? -7.595 -28.170 29.739 1.00 89.50 81 ILE A C 1
ATOM 612 O O . ILE A 1 81 ? -8.301 -27.760 28.820 1.00 89.50 81 ILE A O 1
ATOM 616 N N . ILE A 1 82 ? -6.291 -27.900 29.830 1.00 89.94 82 ILE A N 1
ATOM 617 C CA . ILE A 1 82 ? -5.520 -27.087 28.879 1.00 89.94 82 ILE A CA 1
ATOM 618 C C . ILE A 1 82 ? -4.389 -27.953 28.320 1.00 89.94 82 ILE A C 1
ATOM 620 O O . ILE A 1 82 ? -3.607 -28.529 29.075 1.00 89.94 82 ILE A O 1
ATOM 624 N N . GLY A 1 83 ? -4.312 -28.099 26.996 1.00 85.12 83 GLY A N 1
ATOM 625 C CA . GLY A 1 83 ? -3.274 -28.904 26.335 1.00 85.12 83 GLY A CA 1
ATOM 626 C C . GLY A 1 83 ? -3.286 -30.395 26.713 1.00 85.12 83 GLY A C 1
ATOM 627 O O . GLY A 1 83 ? -2.282 -31.076 26.538 1.00 85.12 83 GLY A O 1
ATOM 628 N N . GLY A 1 84 ? -4.401 -30.896 27.257 1.00 84.69 84 GLY A N 1
ATOM 629 C CA . GLY A 1 84 ? -4.537 -32.259 27.785 1.00 84.69 84 GLY A CA 1
ATOM 630 C C . GLY A 1 84 ? -4.225 -32.419 29.281 1.00 84.69 84 GLY A C 1
ATOM 631 O O . GLY A 1 84 ? -4.473 -33.492 29.825 1.00 84.69 84 GLY A O 1
ATOM 632 N N . ALA A 1 85 ? -3.745 -31.375 29.968 1.00 85.44 85 ALA A N 1
ATOM 633 C CA . ALA A 1 85 ? -3.495 -31.389 31.410 1.00 85.44 85 ALA A CA 1
ATOM 634 C C . ALA A 1 85 ? -4.613 -30.674 32.187 1.00 85.44 85 ALA A C 1
ATOM 636 O O . ALA A 1 85 ? -5.048 -29.587 31.807 1.00 85.44 85 ALA A O 1
ATOM 637 N N . ALA A 1 86 ? -5.066 -31.271 3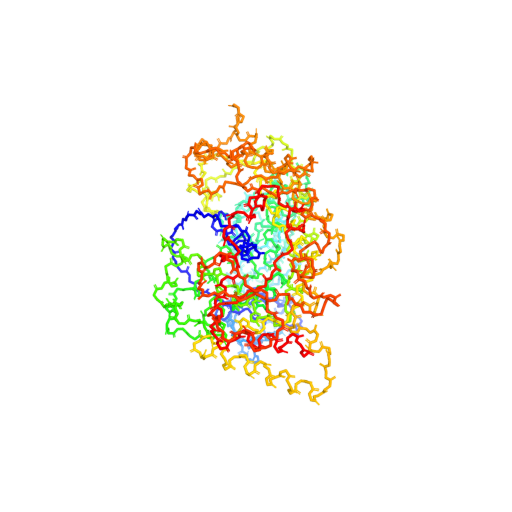3.291 1.00 89.12 86 ALA A N 1
ATOM 638 C CA . ALA A 1 86 ? -6.063 -30.669 34.172 1.00 89.12 86 ALA A CA 1
ATOM 639 C C . ALA A 1 86 ? -5.435 -29.608 35.094 1.00 89.12 86 ALA A C 1
ATOM 641 O O . ALA A 1 86 ? -4.371 -29.836 35.673 1.00 89.12 86 ALA A O 1
ATOM 642 N N . THR A 1 87 ? -6.096 -28.461 35.244 1.00 84.56 87 THR A N 1
ATOM 643 C CA . THR A 1 87 ? -5.593 -27.286 35.971 1.00 84.56 87 THR A CA 1
ATOM 644 C C . THR A 1 87 ? -6.725 -26.520 36.660 1.00 84.56 87 THR A C 1
ATOM 646 O O . THR A 1 87 ? -7.904 -26.732 36.383 1.00 84.56 87 THR A O 1
ATOM 649 N N . GLU A 1 88 ? -6.355 -25.625 37.573 1.00 79.94 88 GLU A N 1
ATOM 650 C CA . GLU A 1 88 ? -7.251 -24.667 38.238 1.00 79.94 88 GLU A CA 1
ATOM 651 C C . GLU A 1 88 ? -6.908 -23.211 37.852 1.00 79.94 88 GLU A C 1
ATOM 653 O O . GLU A 1 88 ? -7.661 -22.289 38.161 1.00 79.94 88 GLU A O 1
ATOM 658 N N . ASN A 1 89 ? -5.813 -22.993 37.110 1.00 82.44 89 ASN A N 1
ATOM 659 C CA . ASN A 1 89 ? -5.432 -21.673 36.610 1.00 82.44 89 ASN A CA 1
ATOM 660 C C . ASN A 1 89 ? -6.303 -21.277 35.409 1.00 82.44 89 ASN A C 1
ATOM 662 O O . ASN A 1 89 ? -6.254 -21.921 34.361 1.00 82.44 89 ASN A O 1
ATOM 666 N N . LEU A 1 90 ? -7.021 -20.157 35.535 1.00 85.12 90 LEU A N 1
ATOM 667 C CA . LEU A 1 90 ? -7.749 -19.510 34.434 1.00 85.12 90 LEU A CA 1
ATOM 668 C C . LEU A 1 90 ? -6.830 -18.759 33.452 1.00 85.12 90 LEU A C 1
ATOM 670 O O . LEU A 1 90 ? -7.314 -18.168 32.493 1.00 85.12 90 LEU A O 1
ATOM 674 N N . THR A 1 91 ? -5.514 -18.770 33.661 1.00 81.31 91 THR A N 1
ATOM 675 C CA . THR A 1 91 ? -4.532 -18.205 32.730 1.00 81.31 91 THR A CA 1
ATOM 676 C C . THR A 1 91 ? -3.451 -19.220 32.386 1.00 81.31 91 THR A C 1
ATOM 678 O O . THR A 1 91 ? -3.063 -20.055 33.208 1.00 81.31 91 THR A O 1
ATOM 681 N N . PHE A 1 92 ? -2.940 -19.140 31.160 1.00 86.38 92 PHE A N 1
ATOM 682 C CA . PHE A 1 92 ? -1.756 -19.880 30.738 1.00 86.38 92 PHE A CA 1
ATOM 683 C C . PHE A 1 92 ? -0.949 -19.058 29.735 1.00 86.38 92 PHE A C 1
ATOM 685 O O . PHE A 1 92 ? -1.510 -18.302 28.944 1.00 86.38 92 PHE A O 1
ATOM 692 N N . ASN A 1 93 ? 0.371 -19.216 29.746 1.00 83.06 93 ASN A N 1
ATOM 693 C CA . ASN A 1 93 ? 1.216 -18.623 28.716 1.00 83.06 93 ASN A CA 1
ATOM 694 C C . ASN A 1 93 ? 1.162 -19.519 27.475 1.00 83.06 93 ASN A C 1
ATOM 696 O O . ASN A 1 93 ? 1.397 -20.725 27.583 1.00 83.06 93 ASN A O 1
ATOM 700 N N . MET A 1 94 ? 0.846 -18.949 26.311 1.00 79.81 94 MET A N 1
ATOM 701 C CA . MET A 1 94 ? 0.714 -19.712 25.073 1.00 79.81 94 MET A CA 1
ATOM 702 C C . MET A 1 94 ? 2.042 -20.434 24.758 1.00 79.81 94 MET A C 1
ATOM 704 O O . MET A 1 94 ? 3.102 -19.801 24.816 1.00 79.81 94 MET A O 1
ATOM 708 N N . PRO A 1 95 ? 2.028 -21.749 24.470 1.00 79.19 95 PRO A N 1
ATOM 709 C CA . PRO A 1 95 ? 3.224 -22.507 24.115 1.00 79.19 95 PRO A CA 1
ATOM 710 C C . PRO A 1 95 ? 3.589 -22.314 22.633 1.00 79.19 95 PRO A C 1
ATOM 712 O O . PRO A 1 95 ? 2.874 -21.658 21.879 1.00 79.19 95 PRO A O 1
ATOM 715 N N . ARG A 1 96 ? 4.679 -22.950 22.177 1.00 80.25 96 ARG A N 1
ATOM 716 C CA . ARG A 1 96 ? 5.033 -23.066 20.744 1.00 80.25 96 ARG A CA 1
ATOM 717 C C . ARG A 1 96 ? 4.148 -24.088 19.992 1.00 80.25 96 ARG A C 1
ATOM 719 O O . ARG A 1 96 ? 4.642 -24.880 19.193 1.00 80.25 96 ARG A O 1
ATOM 726 N N . SER A 1 97 ? 2.846 -24.109 20.280 1.00 81.06 97 SER A N 1
ATOM 727 C CA . SER A 1 97 ? 1.853 -24.997 19.660 1.00 81.06 97 SER A CA 1
ATOM 728 C C . SER A 1 97 ? 0.423 -24.477 19.854 1.00 81.06 97 SER A C 1
ATOM 730 O O . SER A 1 97 ? 0.136 -23.725 20.784 1.00 81.06 97 SER A O 1
ATOM 732 N N . ASN A 1 98 ? -0.500 -24.901 18.984 1.00 84.19 98 ASN A N 1
ATOM 733 C CA . ASN A 1 98 ? -1.931 -24.655 19.183 1.00 84.19 98 ASN A CA 1
ATOM 734 C C . ASN A 1 98 ? -2.431 -25.424 20.412 1.00 84.19 98 ASN A C 1
ATOM 736 O O . ASN A 1 98 ? -2.055 -26.579 20.622 1.00 84.19 98 ASN A O 1
ATOM 740 N N . VAL A 1 99 ? -3.311 -24.805 21.197 1.00 89.69 99 VAL A N 1
ATOM 741 C CA . VAL A 1 99 ? -3.790 -25.364 22.468 1.00 89.69 99 VAL A CA 1
ATOM 742 C C . VAL A 1 99 ? -5.240 -25.811 22.343 1.00 89.69 99 VAL A C 1
ATOM 744 O O . VAL A 1 99 ? -6.049 -25.148 21.701 1.00 89.69 99 VAL A O 1
ATOM 747 N N . ILE A 1 100 ? -5.562 -26.946 22.962 1.00 90.31 100 ILE A N 1
ATOM 748 C CA . ILE A 1 100 ? -6.932 -27.442 23.132 1.00 90.31 100 ILE A CA 1
ATOM 749 C C . ILE A 1 100 ? -7.380 -27.143 24.563 1.00 90.31 100 ILE A C 1
ATOM 751 O O . ILE A 1 100 ? -6.636 -27.421 25.507 1.00 90.31 100 ILE A O 1
ATOM 755 N N . VAL A 1 101 ? -8.584 -26.590 24.713 1.00 91.62 101 VAL A N 1
ATOM 756 C CA . VAL A 1 101 ? -9.201 -26.226 25.992 1.00 91.62 101 VAL A CA 1
ATOM 757 C C . VAL A 1 101 ? -10.584 -26.860 26.106 1.00 91.62 101 VAL A C 1
ATOM 759 O O . VAL A 1 101 ? -11.445 -26.635 25.258 1.00 91.62 101 VAL A O 1
ATOM 762 N N . ASN A 1 102 ? -10.812 -27.598 27.191 1.00 88.62 102 ASN A N 1
ATOM 763 C CA . ASN A 1 102 ? -12.108 -28.191 27.528 1.00 88.62 102 ASN A CA 1
ATOM 764 C C . ASN A 1 102 ? -12.464 -27.831 28.981 1.00 88.62 102 ASN A C 1
ATOM 766 O O . ASN A 1 102 ? -11.569 -27.821 29.830 1.00 88.62 102 ASN A O 1
ATOM 770 N N . ALA A 1 103 ? -13.743 -27.605 29.297 1.00 88.56 103 ALA A N 1
ATOM 771 C CA . ALA A 1 103 ? -14.200 -27.430 30.680 1.00 88.56 103 ALA A CA 1
ATOM 772 C C . ALA A 1 103 ? -15.339 -28.390 31.054 1.00 88.56 103 ALA A C 1
ATOM 774 O O . ALA A 1 103 ? -16.347 -28.499 30.355 1.00 88.56 103 ALA A O 1
ATOM 775 N N . VAL A 1 104 ? -15.182 -29.057 32.198 1.00 86.62 104 VAL A N 1
ATOM 776 C CA . VAL A 1 104 ? -16.183 -29.935 32.811 1.00 86.62 104 VAL A CA 1
ATOM 777 C C . VAL A 1 104 ? -16.897 -29.188 33.936 1.00 86.62 104 VAL A C 1
ATOM 779 O O . VAL A 1 104 ? -16.274 -28.783 34.920 1.00 86.62 104 VAL A O 1
ATOM 782 N N . PHE A 1 105 ? -18.213 -29.043 33.804 1.00 87.06 105 PHE A N 1
ATOM 783 C CA . PHE A 1 105 ? -19.078 -28.378 34.777 1.00 87.06 105 PHE A CA 1
ATOM 784 C C . PHE A 1 105 ? -19.846 -29.401 35.624 1.00 87.06 105 PHE A C 1
ATOM 786 O O . PHE A 1 105 ? -20.207 -30.478 35.149 1.00 87.06 105 PHE A O 1
ATOM 793 N N . VAL A 1 106 ? -20.112 -29.058 36.884 1.00 86.81 106 VAL A N 1
ATOM 794 C CA . VAL A 1 106 ? -20.892 -29.859 37.845 1.00 86.81 106 VAL A CA 1
ATOM 795 C C . VAL A 1 106 ? -21.848 -28.959 38.621 1.00 86.81 106 VAL A C 1
ATOM 797 O O . VAL A 1 106 ? -21.649 -27.748 38.686 1.00 86.81 106 VAL A O 1
ATOM 800 N N . SER A 1 107 ? -22.898 -29.523 39.217 1.00 84.69 107 SER A N 1
ATOM 801 C CA . SER A 1 107 ? -23.804 -28.761 40.084 1.00 84.69 107 SER A CA 1
ATOM 802 C C . SER A 1 107 ? -23.051 -28.162 41.281 1.00 84.69 107 SER A C 1
ATOM 804 O O . SER A 1 107 ? -22.142 -28.789 41.829 1.00 84.69 107 SER A O 1
ATOM 806 N N . ALA A 1 108 ? -23.417 -26.944 41.681 1.00 82.25 108 ALA A N 1
ATOM 807 C CA . ALA A 1 108 ? -22.735 -26.209 42.743 1.00 82.25 108 ALA A CA 1
ATOM 808 C C . ALA A 1 108 ? -22.781 -26.958 44.097 1.00 82.25 108 ALA A C 1
ATOM 810 O O . ALA A 1 108 ? -23.847 -27.449 44.483 1.00 82.25 108 ALA A O 1
ATOM 811 N N . PRO A 1 109 ? -21.665 -27.029 44.852 1.00 80.75 109 PRO A N 1
ATOM 812 C CA . PRO A 1 109 ? -21.664 -27.586 46.203 1.00 80.75 109 PRO A CA 1
ATOM 813 C C . PRO A 1 109 ? -22.632 -26.850 47.137 1.00 80.75 109 PRO A C 1
ATOM 815 O O . PRO A 1 109 ? -22.820 -25.638 47.033 1.00 80.75 109 PRO A O 1
ATOM 818 N N . SER A 1 110 ? -23.220 -27.571 48.096 1.00 77.38 110 SER A N 1
ATOM 819 C CA . SER A 1 110 ? -24.139 -26.975 49.074 1.00 77.38 110 SER A CA 1
ATOM 820 C C . SER A 1 110 ? -23.442 -25.874 49.883 1.00 77.38 110 SER A C 1
ATOM 822 O O . SER A 1 110 ? -22.460 -26.134 50.576 1.00 77.38 110 SER A O 1
ATOM 824 N N . GLY A 1 111 ? -23.946 -24.642 49.774 1.00 78.75 111 GLY A N 1
ATOM 825 C CA . GLY A 1 111 ? -23.356 -23.441 50.375 1.00 78.75 111 GLY A CA 1
ATOM 826 C C . GLY A 1 111 ? -22.477 -22.607 49.431 1.00 78.75 111 GLY A C 1
ATOM 827 O O . GLY A 1 111 ? -22.256 -21.433 49.714 1.00 78.75 111 GLY A O 1
ATOM 828 N N . THR A 1 112 ? -22.037 -23.146 48.291 1.00 85.00 112 THR A N 1
ATOM 829 C CA . THR A 1 112 ? -21.346 -22.376 47.245 1.00 85.00 112 THR A CA 1
ATOM 830 C C . THR A 1 112 ? -22.360 -21.653 46.365 1.00 85.00 112 THR A C 1
ATOM 832 O O . THR A 1 112 ? -23.306 -22.256 45.860 1.00 85.00 112 THR A O 1
ATOM 835 N N . LYS A 1 113 ? -22.147 -20.357 46.137 1.00 87.88 113 LYS A N 1
ATOM 836 C CA . LYS A 1 113 ? -22.935 -19.538 45.216 1.00 87.88 113 LYS A CA 1
ATOM 837 C C . LYS A 1 113 ? -22.096 -19.221 43.984 1.00 87.88 113 LYS A C 1
ATOM 839 O O . LYS A 1 113 ? -20.906 -18.938 44.084 1.00 87.88 113 LYS A O 1
ATOM 844 N N . ALA A 1 114 ? -22.719 -19.353 42.818 1.00 86.62 114 ALA A N 1
ATOM 845 C CA . ALA A 1 114 ? -22.076 -19.227 41.512 1.00 86.62 114 ALA A CA 1
ATOM 846 C C . ALA A 1 114 ? -22.534 -17.948 40.808 1.00 86.62 114 ALA A C 1
ATOM 848 O O . ALA A 1 114 ? -23.680 -17.526 40.991 1.00 86.62 114 ALA A O 1
ATOM 849 N N . VAL A 1 115 ? -21.645 -17.374 40.000 1.00 88.69 115 VAL A N 1
ATOM 850 C CA . VAL A 1 115 ? -21.900 -16.223 39.135 1.00 88.69 115 VAL A CA 1
ATOM 851 C C . VAL A 1 115 ? -22.114 -16.736 37.715 1.00 88.69 115 VAL A C 1
ATOM 853 O O . VAL A 1 115 ? -21.181 -17.195 37.062 1.00 88.69 115 VAL A O 1
ATOM 856 N N . HIS A 1 116 ? -23.357 -16.668 37.253 1.00 87.69 116 HIS A N 1
ATOM 857 C CA . HIS A 1 116 ? -23.743 -16.913 35.872 1.00 87.69 116 HIS A CA 1
ATOM 858 C C . HIS A 1 116 ? -23.801 -15.579 35.120 1.00 87.69 116 HIS A C 1
ATOM 860 O O . HIS A 1 116 ? -24.332 -14.595 35.639 1.00 87.69 116 HIS A O 1
ATOM 866 N N . ILE A 1 117 ? -23.271 -15.539 33.900 1.00 88.31 117 ILE A N 1
ATOM 867 C CA . ILE A 1 117 ? -23.307 -14.361 33.032 1.00 88.31 117 ILE A CA 1
ATOM 868 C C . ILE A 1 117 ? -24.236 -14.662 31.855 1.00 88.31 117 ILE A C 1
ATOM 870 O O . ILE A 1 117 ? -24.004 -15.603 31.095 1.00 88.31 117 ILE A O 1
ATOM 874 N N . GLU A 1 118 ? -25.275 -13.849 31.676 1.00 85.81 118 GLU A N 1
ATOM 875 C CA . GLU A 1 118 ? -26.040 -13.836 30.431 1.00 85.81 118 GLU A CA 1
ATOM 876 C C . GLU A 1 118 ? -25.176 -13.201 29.332 1.00 85.81 118 GLU A C 1
ATOM 878 O O . GLU A 1 118 ? -24.931 -11.994 29.366 1.00 85.81 118 GLU A O 1
ATOM 883 N N . GLU A 1 119 ? -24.708 -14.016 28.379 1.00 80.94 119 GLU A N 1
ATOM 884 C CA . GLU A 1 119 ? -23.881 -13.591 27.236 1.00 80.94 119 GLU A CA 1
ATOM 885 C C . GLU A 1 119 ? -24.560 -12.419 26.485 1.00 80.94 119 GLU A C 1
ATOM 887 O O . GLU A 1 119 ? -25.628 -12.604 25.887 1.00 80.94 119 GLU A O 1
ATOM 892 N N . PRO A 1 120 ? -23.990 -11.201 26.523 1.00 82.19 120 PRO A N 1
ATOM 893 C CA . PRO A 1 120 ? -24.617 -10.012 25.958 1.00 82.19 120 PRO A CA 1
ATOM 894 C C . PRO A 1 120 ? -24.339 -9.883 24.454 1.00 82.19 120 PRO A C 1
ATOM 896 O O . PRO A 1 120 ? -23.298 -10.303 23.953 1.00 82.19 120 PRO A O 1
ATOM 899 N N . SER A 1 121 ? -25.241 -9.235 23.715 1.00 78.12 121 SER A N 1
ATOM 900 C CA . SER A 1 121 ? -25.002 -8.901 22.309 1.00 78.12 121 SER A CA 1
ATOM 901 C C . SER A 1 121 ? -24.161 -7.627 22.167 1.00 78.12 121 SER A C 1
ATOM 903 O O . SER A 1 121 ? -24.470 -6.600 22.769 1.00 78.12 121 SER A O 1
ATOM 905 N N . ASN A 1 122 ? -23.145 -7.678 21.299 1.00 78.44 122 ASN A N 1
ATOM 906 C CA . ASN A 1 122 ? -22.223 -6.577 20.979 1.00 78.44 122 ASN A CA 1
ATOM 907 C C . ASN A 1 122 ? -21.283 -6.152 22.131 1.00 78.44 122 ASN A C 1
ATOM 909 O O . ASN A 1 122 ? -21.006 -4.964 22.333 1.00 78.44 122 ASN A O 1
ATOM 913 N N . GLY A 1 123 ? -20.795 -7.124 22.900 1.00 78.00 123 GLY A N 1
ATOM 914 C CA . GLY A 1 123 ? -19.744 -6.922 23.890 1.00 78.00 123 GLY A CA 1
ATOM 915 C C . GLY A 1 123 ? -19.534 -8.146 24.773 1.00 78.00 123 GLY A C 1
ATOM 916 O O . GLY A 1 123 ? -19.855 -9.274 24.402 1.00 78.00 123 GLY A O 1
ATOM 917 N N . TYR A 1 124 ? -18.962 -7.929 25.953 1.00 79.50 124 TYR A N 1
ATOM 918 C CA . TYR A 1 124 ? -18.493 -8.996 26.827 1.00 79.50 124 TYR A CA 1
ATOM 919 C C . TYR A 1 124 ? -18.493 -8.601 28.315 1.00 79.50 124 TYR A C 1
ATOM 921 O O . TYR A 1 124 ? -18.335 -7.425 28.647 1.00 79.50 124 TYR A O 1
ATOM 929 N N . ILE A 1 125 ? -18.639 -9.589 29.209 1.00 83.44 125 ILE A N 1
ATOM 930 C CA . ILE A 1 125 ? -18.514 -9.454 30.671 1.00 83.44 125 ILE A CA 1
ATOM 931 C C . ILE A 1 125 ? -17.720 -10.653 31.214 1.00 83.44 125 ILE A C 1
ATOM 933 O O . ILE A 1 125 ? -18.033 -11.791 30.866 1.00 83.44 125 ILE A O 1
ATOM 937 N N . SER A 1 126 ? -16.754 -10.427 32.111 1.00 82.94 126 SER A N 1
ATOM 938 C CA . SER A 1 126 ? -16.088 -11.489 32.886 1.00 82.94 126 SER A CA 1
ATOM 939 C C . SER A 1 126 ? -16.250 -11.286 34.388 1.00 82.94 126 SER A C 1
ATOM 941 O O . SER A 1 126 ? -16.167 -10.155 34.857 1.00 82.94 126 SER A O 1
ATOM 943 N N . ALA A 1 127 ? -16.391 -12.382 35.139 1.00 83.69 127 ALA A N 1
ATOM 944 C CA . ALA A 1 127 ? -16.387 -12.396 36.603 1.00 83.69 127 ALA A CA 1
ATOM 945 C C . ALA A 1 127 ? -15.148 -13.119 37.159 1.00 83.69 127 ALA A C 1
ATOM 947 O O . ALA A 1 127 ? -14.702 -14.110 36.571 1.00 83.69 127 ALA A O 1
ATOM 948 N N . SER A 1 128 ? -14.621 -12.649 38.294 1.00 83.69 128 SER A N 1
ATOM 949 C CA . SER A 1 128 ? -13.501 -13.266 39.019 1.00 83.69 128 SER A CA 1
ATOM 950 C C . SER A 1 128 ? -13.571 -12.973 40.531 1.00 83.69 128 SER A C 1
ATOM 952 O O . SER A 1 128 ? -13.580 -11.802 40.897 1.00 83.69 128 SER A O 1
ATOM 954 N N . PRO A 1 129 ? -13.581 -13.980 41.429 1.00 83.69 129 PRO A N 1
ATOM 955 C CA . PRO A 1 129 ? -13.814 -15.399 41.167 1.00 83.69 129 PRO A CA 1
ATOM 956 C C . PRO A 1 129 ? -15.254 -15.665 40.698 1.00 83.69 129 PRO A C 1
ATOM 958 O O . PRO A 1 129 ? -16.165 -14.871 40.906 1.00 83.69 129 PRO A O 1
ATOM 961 N N . GLN A 1 130 ? -15.477 -16.819 40.070 1.00 84.38 130 GLN A N 1
ATOM 962 C CA . GLN A 1 130 ? -16.768 -17.162 39.447 1.00 84.38 130 GLN A CA 1
ATOM 963 C C . GLN A 1 130 ? -17.740 -17.885 40.389 1.00 84.38 130 GLN A C 1
ATOM 965 O O . GLN A 1 130 ? -18.905 -18.103 40.058 1.00 84.38 130 GLN A O 1
ATOM 970 N N . SER A 1 131 ? -17.273 -18.264 41.576 1.00 84.38 131 SER A N 1
ATOM 971 C CA . SER A 1 131 ? -18.090 -18.848 42.635 1.00 84.38 131 SER A CA 1
ATOM 972 C C . SER A 1 131 ? -17.377 -18.752 43.978 1.00 84.38 131 SER A C 1
ATOM 974 O O . SER A 1 131 ? -16.149 -18.810 44.020 1.00 84.38 131 SER A O 1
ATOM 976 N N . GLY A 1 132 ? -18.134 -18.702 45.069 1.00 88.12 132 GLY A N 1
ATOM 977 C CA . GLY A 1 132 ? -17.597 -18.711 46.429 1.00 88.12 132 GLY A CA 1
ATOM 978 C C . GLY A 1 132 ? -18.689 -18.907 47.484 1.00 88.12 132 GLY A C 1
ATOM 979 O O . GLY A 1 132 ? -19.870 -19.006 47.141 1.00 88.12 132 GLY A O 1
ATOM 980 N N . PRO A 1 133 ? -18.334 -18.997 48.775 1.00 86.69 133 PRO A N 1
ATOM 981 C CA . PRO A 1 133 ? -19.304 -18.855 49.857 1.00 86.69 133 PRO A CA 1
ATOM 982 C C . PRO A 1 133 ? -19.907 -17.432 49.888 1.00 86.69 133 PRO A C 1
ATOM 984 O O . PRO A 1 133 ? -19.286 -16.487 49.385 1.00 86.69 133 PRO A O 1
ATOM 987 N N . PRO A 1 134 ? -21.079 -17.236 50.521 1.00 88.75 134 PRO A N 1
ATOM 988 C CA . PRO A 1 134 ? -21.588 -15.907 50.850 1.00 88.75 134 PRO A CA 1
ATOM 989 C C . PRO A 1 134 ? -20.533 -15.078 51.599 1.00 88.75 134 PRO A C 1
ATOM 991 O O . PRO A 1 134 ? -19.853 -15.596 52.484 1.00 88.75 134 PRO A O 1
ATOM 994 N N . GLY A 1 135 ? -20.390 -13.803 51.238 1.00 85.06 135 GLY A N 1
ATOM 995 C CA . GLY A 1 135 ? -19.326 -12.923 51.737 1.00 85.06 135 GLY A CA 1
ATOM 996 C C . GLY A 1 135 ? -18.068 -12.854 50.858 1.00 85.06 135 GLY A C 1
ATOM 997 O O . GLY A 1 135 ? -17.188 -12.051 51.149 1.00 85.06 135 GLY A O 1
ATOM 998 N N . THR A 1 136 ? -17.973 -13.641 49.780 1.00 90.06 136 THR A N 1
ATOM 999 C CA . THR A 1 136 ? -16.878 -13.522 48.794 1.00 90.06 136 THR A CA 1
ATOM 1000 C C . THR A 1 136 ? -17.064 -12.274 47.930 1.00 90.06 136 THR A C 1
ATOM 1002 O O . THR A 1 136 ? -18.137 -12.103 47.352 1.00 90.06 136 THR A O 1
ATOM 1005 N N . GLU A 1 137 ? -16.040 -11.430 47.803 1.00 90.62 137 GLU A N 1
ATOM 1006 C CA . GLU A 1 137 ? -16.019 -10.331 46.827 1.00 90.62 137 GLU A CA 1
ATOM 1007 C C . GLU A 1 137 ? -15.709 -10.857 45.414 1.00 90.62 137 GLU A C 1
ATOM 1009 O O . GLU A 1 137 ? -14.889 -11.759 45.243 1.00 90.62 137 GLU A O 1
ATOM 1014 N N . VAL A 1 138 ? -16.393 -10.307 44.410 1.00 88.12 138 VAL A N 1
ATOM 1015 C CA . VAL A 1 138 ? -16.302 -10.670 42.993 1.00 88.12 138 VAL A CA 1
ATOM 1016 C C . VAL A 1 138 ? -16.096 -9.416 42.156 1.00 88.12 138 VAL A C 1
ATOM 1018 O O . VAL A 1 138 ? -16.866 -8.462 42.241 1.00 88.12 138 VAL A O 1
ATOM 1021 N N . GLU A 1 139 ? -15.081 -9.464 41.304 1.00 86.56 139 GLU A N 1
ATOM 1022 C CA . GLU A 1 139 ? -14.716 -8.460 40.314 1.00 86.56 139 GLU A CA 1
ATOM 1023 C C . GLU A 1 139 ? -15.425 -8.727 38.973 1.00 86.56 139 GLU A C 1
ATOM 1025 O O . GLU A 1 139 ? -15.388 -9.849 38.463 1.00 86.56 139 GLU A O 1
ATOM 1030 N N . LEU A 1 140 ? -16.037 -7.696 38.379 1.00 84.81 140 LEU A N 1
ATOM 1031 C CA . LEU A 1 140 ? -16.596 -7.693 37.026 1.00 84.81 140 LEU A CA 1
ATOM 1032 C C . LEU A 1 140 ? -15.812 -6.754 36.099 1.00 84.81 140 LEU A C 1
ATOM 1034 O O . LEU A 1 140 ? -15.687 -5.559 36.376 1.00 84.81 140 LEU A O 1
ATOM 1038 N N . LYS A 1 141 ? -15.381 -7.271 34.942 1.00 79.50 141 LYS A N 1
ATOM 1039 C CA . LYS A 1 141 ? -14.881 -6.467 33.808 1.00 79.50 141 LYS A CA 1
ATOM 1040 C C . LYS A 1 141 ? -15.892 -6.493 32.673 1.00 79.50 141 LYS A C 1
ATOM 1042 O O . LYS A 1 141 ? -16.491 -7.536 32.420 1.00 79.50 141 LYS A O 1
ATOM 1047 N N . ILE A 1 142 ? -16.071 -5.367 31.985 1.00 78.06 142 ILE A N 1
ATOM 1048 C CA . ILE A 1 142 ? -17.072 -5.204 30.925 1.00 78.06 142 ILE A CA 1
ATOM 1049 C C . ILE A 1 142 ? -16.390 -4.584 29.703 1.00 78.06 142 ILE A C 1
ATOM 1051 O O . ILE A 1 142 ? -15.745 -3.547 29.807 1.00 78.06 142 ILE A O 1
ATOM 1055 N N . ARG A 1 143 ? -16.526 -5.201 28.527 1.00 74.56 143 ARG A N 1
ATOM 1056 C CA . ARG A 1 143 ? -15.892 -4.725 27.288 1.00 74.56 143 ARG A CA 1
ATOM 1057 C C . ARG A 1 143 ? -16.917 -4.691 26.149 1.00 74.56 143 ARG A C 1
ATOM 1059 O O . ARG A 1 143 ? -17.253 -5.757 25.642 1.00 74.56 143 ARG A O 1
ATOM 1066 N N . PRO A 1 144 ? -17.435 -3.513 25.753 1.00 73.00 144 PRO A N 1
ATOM 1067 C CA . PRO A 1 144 ? -18.239 -3.374 24.538 1.00 73.00 144 PRO A CA 1
ATOM 1068 C C . PRO A 1 144 ? -17.447 -3.790 23.291 1.00 73.00 144 PRO A C 1
ATOM 1070 O O . PRO A 1 144 ? -16.224 -3.629 23.258 1.00 73.00 144 PRO A O 1
ATOM 1073 N N . ASP A 1 145 ? -18.141 -4.245 22.249 1.00 71.06 145 ASP A N 1
ATOM 1074 C CA . ASP A 1 145 ? -17.537 -4.403 20.924 1.00 71.06 145 ASP A CA 1
ATOM 1075 C C . ASP A 1 145 ? -17.367 -3.036 20.229 1.00 71.06 145 ASP A C 1
ATOM 1077 O O . ASP A 1 145 ? -18.054 -2.052 20.535 1.00 71.06 145 ASP A O 1
ATOM 1081 N N . ALA A 1 146 ? -16.459 -2.961 19.250 1.00 60.47 146 ALA A N 1
ATOM 1082 C CA . ALA A 1 146 ? -16.278 -1.756 18.442 1.00 60.47 146 ALA A CA 1
ATOM 1083 C C . ALA A 1 146 ? -17.591 -1.397 17.716 1.00 60.47 146 ALA A C 1
ATOM 1085 O O . ALA A 1 146 ? -18.186 -2.228 17.033 1.00 60.47 146 ALA A O 1
ATOM 1086 N N . GLY A 1 147 ? -18.064 -0.159 17.894 1.00 63.75 147 GLY A N 1
ATOM 1087 C CA . GLY A 1 147 ? -19.419 0.260 17.501 1.00 63.75 147 GLY A CA 1
ATOM 1088 C C . GLY A 1 147 ? -20.352 0.576 18.681 1.00 63.75 147 GLY A C 1
ATOM 1089 O O . GLY A 1 147 ? -21.360 1.260 18.486 1.00 63.75 147 GLY A O 1
ATOM 1090 N N . TYR A 1 148 ? -20.016 0.128 19.897 1.00 71.44 148 TYR A N 1
ATOM 1091 C CA . TYR A 1 148 ? -20.959 0.078 21.017 1.00 71.44 148 TYR A CA 1
ATOM 1092 C C . TYR A 1 148 ? -20.417 0.657 22.335 1.00 71.44 148 TYR A C 1
ATOM 1094 O O . TYR A 1 148 ? -19.221 0.907 22.513 1.00 71.44 148 TYR A O 1
ATOM 1102 N N . GLY A 1 149 ? -21.335 0.908 23.268 1.00 74.56 149 GLY A N 1
ATOM 1103 C CA . GLY A 1 149 ? -21.078 1.278 24.658 1.00 74.56 149 GLY A CA 1
ATOM 1104 C C . GLY A 1 149 ? -22.047 0.551 25.591 1.00 74.56 149 GLY A C 1
ATOM 1105 O O . GLY A 1 149 ? -23.111 0.110 25.158 1.00 74.56 149 GLY A O 1
ATOM 1106 N N . LEU A 1 150 ? -21.678 0.386 26.863 1.00 79.38 150 LEU A N 1
ATOM 1107 C CA . LEU A 1 150 ? -22.568 -0.200 27.868 1.00 79.38 150 LEU A CA 1
ATOM 1108 C C . LEU A 1 150 ? -23.758 0.737 28.092 1.00 79.38 150 LEU A C 1
ATOM 1110 O O . LEU A 1 150 ? -23.573 1.876 28.520 1.00 79.38 150 LEU A O 1
ATOM 1114 N N . LYS A 1 151 ? -24.970 0.248 27.823 1.00 80.94 151 LYS A N 1
ATOM 1115 C CA . LYS A 1 151 ? -26.196 1.040 27.926 1.00 80.94 151 LYS A CA 1
ATOM 1116 C C . LYS A 1 151 ? -26.457 1.445 29.372 1.00 80.94 151 LYS A C 1
ATOM 1118 O O . LYS A 1 151 ? -26.410 0.595 30.269 1.00 80.94 151 LYS A O 1
ATOM 1123 N N . ALA A 1 152 ? -26.752 2.722 29.602 1.00 75.12 152 ALA A N 1
ATOM 1124 C CA . ALA A 1 152 ? -26.926 3.267 30.949 1.00 75.12 152 ALA A CA 1
ATOM 1125 C C . ALA A 1 152 ? -27.997 2.493 31.749 1.00 75.12 152 ALA A C 1
ATOM 1127 O O . ALA A 1 152 ? -29.095 2.230 31.257 1.00 75.12 152 ALA A O 1
ATOM 1128 N N . GLY A 1 153 ? -27.660 2.077 32.976 1.00 76.31 153 GLY A N 1
ATOM 1129 C CA . GLY A 1 153 ? -28.543 1.296 33.858 1.00 76.31 153 GLY A CA 1
ATOM 1130 C C . GLY A 1 153 ? -28.876 -0.134 33.391 1.00 76.31 153 GLY A C 1
ATOM 1131 O O . GLY A 1 153 ? -29.681 -0.808 34.041 1.00 76.31 153 GLY A O 1
ATOM 1132 N N . SER A 1 154 ? -28.290 -0.621 32.288 1.00 85.50 154 SER A N 1
ATOM 1133 C CA . SER A 1 154 ? -28.544 -1.980 31.778 1.00 85.50 154 SER A CA 1
ATOM 1134 C C . SER A 1 154 ? -27.807 -3.078 32.546 1.00 85.50 154 SER A C 1
ATOM 1136 O O . SER A 1 154 ? -28.292 -4.210 32.580 1.00 85.50 154 SER A O 1
ATOM 1138 N N . LEU A 1 155 ? -26.671 -2.745 33.174 1.00 86.81 155 LEU A N 1
ATOM 1139 C CA . LEU A 1 155 ? -25.916 -3.662 34.023 1.00 86.81 155 LEU A CA 1
ATOM 1140 C C . LEU A 1 155 ? -26.766 -4.046 35.239 1.00 86.81 155 LEU A C 1
ATOM 1142 O O . LEU A 1 155 ? -27.157 -3.189 36.035 1.00 86.81 155 LEU A O 1
ATOM 1146 N N . LYS A 1 156 ? -27.051 -5.341 35.369 1.00 88.56 156 LYS A N 1
ATOM 1147 C CA . LYS A 1 156 ? -27.935 -5.907 36.387 1.00 88.56 156 LYS A CA 1
ATOM 1148 C C . LYS A 1 156 ? -27.285 -7.079 37.098 1.00 88.56 156 LYS A C 1
ATOM 1150 O O . LYS A 1 156 ? -26.718 -7.957 36.453 1.00 88.56 156 LYS A O 1
ATOM 1155 N N . ILE A 1 157 ? -27.462 -7.121 38.416 1.00 87.38 157 ILE A N 1
ATOM 1156 C CA . ILE A 1 157 ? -27.096 -8.241 39.289 1.00 87.38 157 ILE A CA 1
ATOM 1157 C C . ILE A 1 157 ? -28.377 -8.739 39.961 1.00 87.38 157 ILE A C 1
ATOM 1159 O O . ILE A 1 157 ? -29.047 -7.988 40.667 1.00 87.38 157 ILE A O 1
ATOM 1163 N N . ASN A 1 158 ? -28.756 -9.994 39.696 1.00 86.31 158 ASN A N 1
ATOM 1164 C CA . ASN A 1 158 ? -30.031 -10.590 40.130 1.00 86.31 158 ASN A CA 1
ATOM 1165 C C . ASN A 1 158 ? -31.267 -9.723 39.810 1.00 86.31 158 ASN A C 1
ATOM 1167 O O . ASN A 1 158 ? -32.211 -9.627 40.590 1.00 86.31 158 ASN A O 1
ATOM 1171 N N . GLY A 1 159 ? -31.255 -9.080 38.638 1.00 78.00 159 GLY A N 1
ATOM 1172 C CA . GLY A 1 159 ? -32.329 -8.207 38.150 1.00 78.00 159 GLY A CA 1
ATOM 1173 C C . GLY A 1 159 ? -32.260 -6.756 38.645 1.00 78.00 159 GLY A C 1
ATOM 1174 O O . GLY A 1 159 ? -32.796 -5.876 37.971 1.00 78.00 159 GLY A O 1
ATOM 1175 N N . THR A 1 160 ? -31.556 -6.486 39.747 1.00 81.94 160 THR A N 1
ATOM 1176 C CA . THR A 1 160 ? -31.310 -5.131 40.261 1.00 81.94 160 THR A CA 1
ATOM 1177 C C . THR A 1 160 ? -30.349 -4.389 39.337 1.00 81.94 160 THR A C 1
ATOM 1179 O O . THR A 1 160 ? -29.211 -4.825 39.164 1.00 81.94 160 THR A O 1
ATOM 1182 N N . SER A 1 161 ? -30.793 -3.274 38.748 1.00 78.31 161 SER A N 1
ATOM 1183 C CA . SER A 1 161 ? -29.915 -2.374 37.988 1.00 78.31 161 SER A CA 1
ATOM 1184 C C . SER A 1 161 ? -28.904 -1.702 38.909 1.00 78.31 161 SER A C 1
ATOM 1186 O O . SER A 1 161 ? -29.264 -1.202 39.972 1.00 78.31 161 SER A O 1
ATOM 1188 N N . ILE A 1 162 ? -27.654 -1.649 38.463 1.00 72.94 162 ILE A N 1
ATOM 1189 C CA . ILE A 1 162 ? -26.606 -0.842 39.082 1.00 72.94 162 ILE A CA 1
ATOM 1190 C C . ILE A 1 162 ? -26.641 0.543 38.435 1.00 72.94 162 ILE A C 1
ATOM 1192 O O . ILE A 1 162 ? -26.469 0.676 37.220 1.00 72.94 162 ILE A O 1
ATOM 1196 N N . GLU A 1 163 ? -26.845 1.583 39.243 1.00 56.72 163 GLU A N 1
ATOM 1197 C CA . GLU A 1 163 ? -26.614 2.960 38.809 1.00 56.72 163 GLU A CA 1
ATOM 1198 C C . GLU A 1 163 ? -25.108 3.189 38.667 1.00 56.72 163 GLU A C 1
ATOM 1200 O O . GLU A 1 163 ? -24.397 3.426 39.642 1.00 56.72 163 GLU A O 1
ATOM 1205 N N . MET A 1 164 ? -24.608 3.103 37.435 1.00 54.41 164 MET A N 1
ATOM 1206 C CA . MET A 1 164 ? -23.277 3.604 37.119 1.00 54.41 164 MET A CA 1
ATOM 1207 C C . MET A 1 164 ? -23.362 5.086 36.769 1.00 54.41 164 MET A C 1
ATOM 1209 O O . MET A 1 164 ? -24.172 5.487 35.931 1.00 54.41 164 MET A O 1
ATOM 1213 N N . PHE A 1 165 ? -22.483 5.888 37.368 1.00 42.34 165 PHE A N 1
ATOM 1214 C CA . PHE A 1 165 ? -22.266 7.265 36.936 1.00 42.34 165 PHE A CA 1
ATOM 1215 C C . PHE A 1 165 ? -21.824 7.300 35.465 1.00 42.34 165 PHE A C 1
ATOM 1217 O O . PHE A 1 165 ? -21.161 6.384 34.972 1.00 42.34 165 PHE A O 1
ATOM 1224 N N . SER A 1 166 ? -22.201 8.364 34.754 1.00 36.88 166 SER A N 1
ATOM 1225 C CA . SER A 1 166 ? -21.932 8.550 33.325 1.00 36.88 166 SER A CA 1
ATOM 1226 C C . SER A 1 166 ? -20.437 8.770 33.055 1.00 36.88 166 SER A C 1
ATOM 1228 O O . SER A 1 166 ? -19.968 9.904 32.977 1.00 36.88 166 SER A O 1
ATOM 1230 N N . GLY A 1 167 ? -19.697 7.669 32.948 1.00 45.97 167 GLY A N 1
ATOM 1231 C CA . GLY A 1 167 ? -18.244 7.646 32.800 1.00 45.97 167 GLY A CA 1
ATOM 1232 C C . GLY A 1 167 ? -17.689 6.258 33.104 1.00 45.97 167 GLY A C 1
ATOM 1233 O O . GLY A 1 167 ? -16.960 6.094 34.078 1.00 45.97 167 GLY A O 1
ATOM 1234 N N . TYR A 1 168 ? -18.081 5.249 32.315 1.00 48.41 168 TYR A N 1
ATOM 1235 C CA . TYR A 1 168 ? -17.525 3.903 32.469 1.00 48.41 168 TYR A CA 1
ATOM 1236 C C . TYR A 1 168 ? -16.039 3.900 32.099 1.00 48.41 168 TYR A C 1
ATOM 1238 O O . TYR A 1 168 ? -15.674 4.163 30.953 1.00 48.41 168 TYR A O 1
ATOM 1246 N N . ASP A 1 169 ? -15.212 3.586 33.086 1.00 52.47 169 ASP A N 1
ATOM 1247 C CA . ASP A 1 169 ? -13.769 3.445 32.977 1.00 52.47 169 ASP A CA 1
ATOM 1248 C C . ASP A 1 169 ? -13.439 1.951 32.852 1.00 52.47 169 ASP A C 1
ATOM 1250 O O . ASP A 1 169 ? -13.705 1.173 33.769 1.00 52.47 169 ASP A O 1
ATOM 1254 N N . ALA A 1 170 ? -12.903 1.543 31.700 1.00 50.94 170 ALA A N 1
ATOM 1255 C CA . ALA A 1 170 ? -12.635 0.137 31.399 1.00 50.94 170 ALA A CA 1
ATOM 1256 C C . ALA A 1 170 ? -11.527 -0.474 32.279 1.00 50.94 170 ALA A C 1
ATOM 1258 O O . ALA A 1 170 ? -11.502 -1.693 32.461 1.00 50.94 170 ALA A O 1
ATOM 1259 N N . ASP A 1 171 ? -10.660 0.364 32.858 1.00 48.06 171 ASP A N 1
ATOM 1260 C CA . ASP A 1 171 ? -9.562 -0.053 33.732 1.00 48.06 171 ASP A CA 1
ATOM 1261 C C . ASP A 1 171 ? -9.971 -0.086 35.217 1.00 48.06 171 ASP A C 1
ATOM 1263 O O . ASP A 1 171 ? -9.218 -0.578 36.062 1.00 48.06 171 ASP A O 1
ATOM 1267 N N . LYS A 1 172 ? -11.186 0.379 35.552 1.00 60.12 172 LYS A N 1
ATOM 1268 C CA . LYS A 1 172 ? -11.787 0.246 36.887 1.00 60.12 172 LYS A CA 1
ATOM 1269 C C . LYS A 1 172 ? -12.879 -0.832 36.882 1.00 60.12 172 LYS A C 1
ATOM 1271 O O . LYS A 1 172 ? -14.015 -0.553 36.491 1.00 60.12 172 LYS A O 1
ATOM 1276 N N . PRO A 1 173 ? -12.579 -2.066 37.327 1.00 67.44 173 PRO A N 1
ATOM 1277 C CA . PRO A 1 173 ? -13.592 -3.105 37.424 1.00 67.44 173 PRO A CA 1
ATOM 1278 C C . PRO A 1 173 ? -14.639 -2.769 38.492 1.00 67.44 173 PRO A C 1
ATOM 1280 O O . PRO A 1 173 ? -14.357 -2.103 39.488 1.00 67.44 173 PRO A O 1
ATOM 1283 N N . PHE A 1 174 ? -15.853 -3.276 38.302 1.00 79.31 174 PHE A N 1
ATOM 1284 C CA . PHE A 1 174 ? -16.932 -3.160 39.279 1.00 79.31 174 PHE A CA 1
ATOM 1285 C C . PHE A 1 174 ? -16.872 -4.344 40.253 1.00 79.31 174 PHE A C 1
ATOM 1287 O O . PHE A 1 174 ? -16.873 -5.484 39.792 1.00 79.31 174 PHE A O 1
ATOM 1294 N N . THR A 1 175 ? -16.864 -4.117 41.571 1.00 82.62 175 THR A N 1
ATOM 1295 C CA . THR A 1 175 ? -16.899 -5.212 42.561 1.00 82.62 175 THR A CA 1
ATOM 1296 C C . THR A 1 175 ? -18.233 -5.307 43.303 1.00 82.62 175 THR A C 1
ATOM 1298 O O . THR A 1 175 ? -18.940 -4.318 43.504 1.00 82.62 175 THR A O 1
ATOM 1301 N N . PHE A 1 176 ? -18.602 -6.526 43.700 1.00 87.38 176 PHE A N 1
ATOM 1302 C CA . PHE A 1 176 ? -19.761 -6.806 44.551 1.00 87.38 176 PHE A CA 1
ATOM 1303 C C . PHE A 1 176 ? -19.509 -8.030 45.437 1.00 87.38 176 PHE A C 1
ATOM 1305 O O . PHE A 1 176 ? -18.596 -8.809 45.188 1.00 87.38 176 PHE A O 1
ATOM 1312 N N . VAL A 1 177 ? -20.339 -8.235 46.462 1.00 88.19 177 VAL A N 1
ATOM 1313 C CA . VAL A 1 177 ? -20.206 -9.365 47.397 1.00 88.19 177 VAL A CA 1
ATOM 1314 C C . VAL A 1 177 ? -21.292 -10.414 47.140 1.00 88.19 177 VAL A C 1
ATOM 1316 O O . VAL A 1 177 ? -22.470 -10.074 47.015 1.00 88.19 177 VAL A O 1
ATOM 1319 N N . LEU A 1 178 ? -20.918 -11.698 47.092 1.00 87.12 178 LEU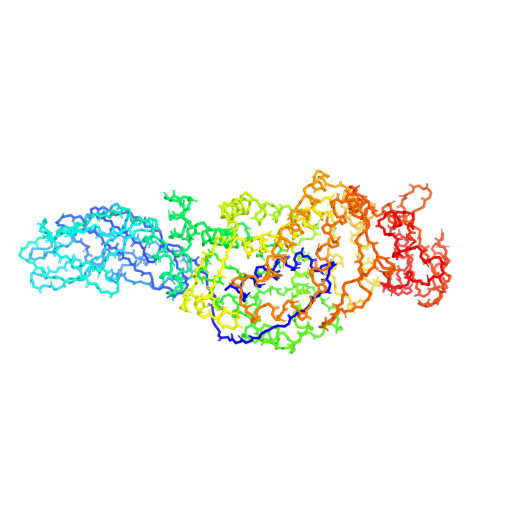 A N 1
ATOM 1320 C CA . LEU A 1 178 ? -21.862 -12.814 46.986 1.00 87.12 178 LEU A CA 1
ATOM 1321 C C . LEU A 1 178 ? -22.798 -12.856 48.200 1.00 87.12 178 LEU A C 1
ATOM 1323 O O . LEU A 1 178 ? -22.360 -12.986 49.344 1.00 87.12 178 LEU A O 1
ATOM 1327 N N . GLY A 1 179 ? -24.101 -12.781 47.934 1.00 84.75 179 GLY A N 1
ATOM 1328 C CA . GLY A 1 179 ? -25.146 -12.932 48.942 1.00 84.75 179 GLY A CA 1
ATOM 1329 C C . GLY A 1 179 ? -25.479 -14.395 49.250 1.00 84.75 179 GLY A C 1
ATOM 1330 O O . GLY A 1 179 ? -24.746 -15.322 48.914 1.00 84.75 179 GLY A O 1
ATOM 1331 N N . GLY A 1 180 ? -26.645 -14.608 49.861 1.00 84.19 180 GLY A N 1
ATOM 1332 C CA . GLY A 1 180 ? -27.174 -15.945 50.152 1.00 84.19 180 GLY A CA 1
ATOM 1333 C C . GLY A 1 180 ? -27.671 -16.727 48.930 1.00 84.19 180 GLY A C 1
ATOM 1334 O O . GLY A 1 180 ? -28.093 -17.866 49.099 1.00 84.19 180 GLY A O 1
ATOM 1335 N N . GLU A 1 181 ? -27.619 -16.166 47.717 1.00 85.88 181 GLU A N 1
ATOM 1336 C CA . GLU A 1 181 ? -28.138 -16.786 46.492 1.00 85.88 181 GLU A CA 1
ATOM 1337 C C . GLU A 1 181 ? -27.171 -16.760 45.311 1.00 85.88 181 GLU A C 1
ATOM 1339 O O . GLU A 1 181 ? -26.191 -16.018 45.306 1.00 85.88 181 GLU A O 1
ATOM 1344 N N . HIS A 1 182 ? -27.443 -17.614 44.316 1.00 85.50 182 HIS A N 1
ATOM 1345 C CA . HIS A 1 182 ? -26.724 -17.589 43.041 1.00 85.50 182 HIS A CA 1
ATOM 1346 C C . HIS A 1 182 ? -26.928 -16.235 42.364 1.00 85.50 182 HIS A C 1
ATOM 1348 O O . HIS A 1 182 ? -27.976 -15.602 42.520 1.00 85.50 182 HIS A O 1
ATOM 1354 N N . VAL A 1 183 ? -25.924 -15.793 41.615 1.00 88.69 183 VAL A N 1
ATOM 1355 C CA . VAL A 1 183 ? -25.910 -14.475 40.991 1.00 88.69 183 VAL A CA 1
ATOM 1356 C C . VAL A 1 183 ? -25.993 -14.616 39.482 1.00 88.69 183 VAL A C 1
ATOM 1358 O O . VAL A 1 183 ? -25.184 -15.310 38.880 1.00 88.69 183 VAL A O 1
ATOM 1361 N N . THR A 1 184 ? -26.965 -13.941 38.874 1.00 88.81 184 THR A N 1
ATOM 1362 C CA . THR A 1 184 ? -27.057 -13.746 37.424 1.00 88.81 184 THR A CA 1
ATOM 1363 C C . THR A 1 184 ? -26.667 -12.311 37.094 1.00 88.81 184 THR A C 1
ATOM 1365 O O . THR A 1 184 ? -27.259 -11.370 37.631 1.00 88.81 184 THR A O 1
ATOM 1368 N N . VAL A 1 185 ? -25.671 -12.152 36.225 1.00 89.06 185 VAL A N 1
ATOM 1369 C CA . VAL A 1 185 ? -25.198 -10.866 35.701 1.00 89.06 185 VAL A CA 1
ATOM 1370 C C . VAL A 1 185 ? -25.701 -10.701 34.270 1.00 89.06 185 VAL A C 1
ATOM 1372 O O . VAL A 1 185 ? -25.549 -11.609 33.456 1.00 89.06 185 VAL A O 1
ATOM 1375 N N . LYS A 1 186 ? -26.267 -9.537 33.948 1.00 89.56 186 LYS A N 1
ATOM 1376 C CA . LYS A 1 186 ? -26.729 -9.176 32.598 1.00 89.56 186 LYS A CA 1
ATOM 1377 C C . LYS A 1 186 ? -26.289 -7.752 32.264 1.00 89.56 186 LYS A C 1
ATOM 1379 O O . LYS A 1 186 ? -26.265 -6.905 33.153 1.00 89.56 186 LYS A O 1
ATOM 1384 N N . ALA A 1 187 ? -26.008 -7.470 30.996 1.00 87.12 187 ALA A N 1
ATOM 1385 C CA . ALA A 1 187 ? -25.901 -6.110 30.469 1.00 87.12 187 ALA A CA 1
ATOM 1386 C C . ALA A 1 187 ? -26.522 -6.013 29.069 1.00 87.12 187 ALA A C 1
ATOM 1388 O O . ALA A 1 187 ? -26.796 -7.028 28.428 1.00 87.12 187 ALA A O 1
ATOM 1389 N N . GLU A 1 188 ? -26.716 -4.788 28.583 1.00 85.44 188 GLU A N 1
ATOM 1390 C CA . GLU A 1 188 ? -27.064 -4.498 27.190 1.00 85.44 188 GLU A CA 1
ATOM 1391 C C . GLU A 1 188 ? -26.051 -3.488 26.634 1.00 85.44 188 GLU A C 1
ATOM 1393 O O . GLU A 1 188 ? -25.660 -2.548 27.327 1.00 85.44 188 GLU A O 1
ATOM 1398 N N . PHE A 1 189 ? -25.636 -3.648 25.379 1.00 83.31 189 PHE A N 1
ATOM 1399 C CA . PHE A 1 189 ? -24.779 -2.676 24.701 1.00 83.31 189 PHE A CA 1
ATOM 1400 C C . PHE A 1 189 ? -25.579 -1.914 23.639 1.00 83.31 189 PHE A C 1
ATOM 1402 O O . PHE A 1 189 ? -26.354 -2.505 22.886 1.00 83.31 189 PHE A O 1
ATOM 1409 N N . GLU A 1 190 ? -25.405 -0.594 23.578 1.00 80.75 190 GLU A N 1
ATOM 1410 C CA . GLU A 1 190 ? -26.080 0.288 22.621 1.00 80.75 190 GLU A CA 1
ATOM 1411 C C . GLU A 1 190 ? -25.093 0.937 21.645 1.00 80.75 190 GLU A C 1
ATOM 1413 O O . GLU A 1 190 ? -23.912 1.113 21.948 1.00 80.75 190 GLU A O 1
ATOM 1418 N N . SER A 1 191 ? -25.557 1.241 20.429 1.00 78.19 191 SER A N 1
ATOM 1419 C CA . SER A 1 191 ? -24.692 1.736 19.354 1.00 78.19 191 SER A CA 1
ATOM 1420 C C . SER A 1 191 ? -24.345 3.214 19.559 1.00 78.19 191 SER A C 1
ATOM 1422 O O . SER A 1 191 ? -25.178 4.091 19.311 1.00 78.19 191 SER A O 1
ATOM 1424 N N . LYS A 1 192 ? -23.085 3.470 19.931 1.00 78.94 192 LYS A N 1
ATOM 1425 C CA . LYS A 1 192 ? -22.454 4.797 20.061 1.00 78.94 192 LYS A CA 1
ATOM 1426 C C . LYS A 1 192 ? -22.724 5.691 18.845 1.00 78.94 192 LYS A C 1
ATOM 1428 O O . LYS A 1 192 ? -22.781 5.190 17.719 1.00 78.94 192 LYS A O 1
ATOM 1433 N N . GLY A 1 193 ? -22.884 7.001 19.035 1.00 85.69 193 GLY A N 1
ATOM 1434 C CA . GLY A 1 193 ? -22.961 7.965 17.933 1.00 85.69 193 GLY A CA 1
ATOM 1435 C C . GLY A 1 193 ? -21.701 7.939 17.062 1.00 85.69 193 GLY A C 1
ATOM 1436 O O . GLY A 1 193 ? -20.650 7.478 17.497 1.00 85.69 193 GLY A O 1
ATOM 1437 N N . ASP A 1 194 ? -21.775 8.435 15.829 1.00 88.50 194 ASP A N 1
ATOM 1438 C CA . ASP A 1 194 ? -20.602 8.546 14.952 1.00 88.50 194 ASP A CA 1
ATOM 1439 C C . ASP A 1 194 ? -19.512 9.437 15.575 1.00 88.50 194 ASP A C 1
ATOM 1441 O O . ASP A 1 194 ? -18.340 9.067 15.555 1.00 88.50 194 ASP A O 1
ATOM 1445 N N . SER A 1 195 ? -19.897 10.530 16.243 1.00 87.12 195 SER A N 1
ATOM 1446 C CA . SER A 1 195 ? -18.989 11.345 17.065 1.00 87.12 195 SER A CA 1
ATOM 1447 C C . SER A 1 195 ? -18.375 10.569 18.238 1.00 87.12 195 SER A C 1
ATOM 1449 O O . SER A 1 195 ? -17.176 10.676 18.478 1.00 87.12 195 SER A O 1
ATOM 1451 N N . ASP A 1 196 ? -19.152 9.743 18.946 1.00 82.38 196 ASP A N 1
ATOM 1452 C CA . ASP A 1 196 ? -18.648 8.939 20.071 1.00 82.38 196 ASP A CA 1
ATOM 1453 C C . ASP A 1 196 ? -17.682 7.844 19.598 1.00 82.38 196 ASP A C 1
ATOM 1455 O O . ASP A 1 196 ? -16.743 7.478 20.307 1.00 82.38 196 ASP A O 1
ATOM 1459 N N . LEU A 1 197 ? -17.903 7.312 18.393 1.00 84.62 197 LEU A N 1
ATOM 1460 C CA . LEU A 1 197 ? -17.024 6.345 17.741 1.00 84.62 197 LEU A CA 1
ATOM 1461 C C . LEU A 1 197 ? -15.728 7.000 17.266 1.00 84.62 197 LEU A C 1
ATOM 1463 O O . LEU A 1 197 ? -14.661 6.453 17.520 1.00 84.62 197 LEU A O 1
ATOM 1467 N N . VAL A 1 198 ? -15.796 8.198 16.681 1.00 88.25 198 VAL A N 1
ATOM 1468 C CA . VAL A 1 198 ? -14.607 9.011 16.391 1.00 88.25 198 VAL A CA 1
ATOM 1469 C C . VAL A 1 198 ? -13.812 9.285 17.670 1.00 88.25 198 VAL A C 1
ATOM 1471 O O . VAL A 1 198 ? -12.622 8.991 17.700 1.00 88.25 198 VAL A O 1
ATOM 1474 N N . ASN A 1 199 ? -14.459 9.741 18.747 1.00 82.81 199 ASN A N 1
ATOM 1475 C CA . ASN A 1 199 ? -13.799 9.983 20.035 1.00 82.81 199 ASN A CA 1
ATOM 1476 C C . ASN A 1 199 ? -13.173 8.696 20.611 1.00 82.81 199 ASN A C 1
ATOM 1478 O O . ASN A 1 199 ? -12.067 8.732 21.145 1.00 82.81 199 ASN A O 1
ATOM 1482 N N . SER A 1 200 ? -13.847 7.547 20.461 1.00 80.44 200 SER A N 1
ATOM 1483 C CA . SER A 1 200 ? -13.320 6.234 20.875 1.00 80.44 200 SER A CA 1
ATOM 1484 C C . SER A 1 200 ? -12.093 5.816 20.055 1.00 80.44 200 SER A C 1
ATOM 1486 O O . SER A 1 200 ? -11.155 5.251 20.609 1.00 80.44 200 SER A O 1
ATOM 1488 N N . GLY A 1 201 ? -12.081 6.109 18.751 1.00 80.88 201 GLY A N 1
ATOM 1489 C CA . GLY A 1 201 ? -10.935 5.866 17.875 1.00 80.88 201 GLY A CA 1
ATOM 1490 C C . GLY A 1 201 ? -9.757 6.797 18.167 1.00 80.88 201 GLY A C 1
ATOM 1491 O O . GLY A 1 201 ? -8.616 6.349 18.188 1.00 80.88 201 GLY A O 1
ATOM 1492 N N . GLU A 1 202 ? -10.022 8.070 18.467 1.00 80.75 202 GLU A N 1
ATOM 1493 C CA . GLU A 1 202 ? -9.001 9.037 18.887 1.00 80.75 202 GLU A CA 1
ATOM 1494 C C . GLU A 1 202 ? -8.368 8.646 20.234 1.00 80.75 202 GLU A C 1
ATOM 1496 O O . GLU A 1 202 ? -7.146 8.687 20.361 1.00 80.75 202 GLU A O 1
ATOM 1501 N N . TRP A 1 203 ? -9.159 8.161 21.199 1.00 77.31 203 TRP A N 1
ATOM 1502 C CA . TRP A 1 203 ? -8.638 7.562 22.438 1.00 77.31 203 TRP A CA 1
ATOM 1503 C C . TRP A 1 203 ? -7.805 6.302 22.175 1.00 77.31 203 TRP A C 1
ATOM 1505 O O . TRP A 1 203 ? -6.726 6.155 22.745 1.00 77.31 203 TRP A O 1
ATOM 1515 N N . ALA A 1 204 ? -8.266 5.408 21.295 1.00 73.94 204 ALA A N 1
ATOM 1516 C CA . ALA A 1 204 ? -7.540 4.186 20.955 1.00 73.94 204 ALA A CA 1
ATOM 1517 C C . ALA A 1 204 ? -6.187 4.477 20.273 1.00 73.94 204 ALA A C 1
ATOM 1519 O O . ALA A 1 204 ? -5.198 3.828 20.606 1.00 73.94 204 ALA A O 1
ATOM 1520 N N . LEU A 1 205 ? -6.097 5.508 19.414 1.00 77.56 205 LEU A N 1
ATOM 1521 C CA . LEU A 1 205 ? -4.814 5.987 18.877 1.00 77.56 205 LEU A CA 1
ATOM 1522 C C . LEU A 1 205 ? -3.857 6.429 19.992 1.00 77.56 205 LEU A C 1
ATOM 1524 O O . LEU A 1 205 ? -2.699 6.023 19.985 1.00 77.56 205 LEU A O 1
ATOM 1528 N N . VAL A 1 206 ? -4.332 7.235 20.950 1.00 75.75 206 VAL A N 1
ATOM 1529 C CA . VAL A 1 206 ? -3.514 7.727 22.077 1.00 75.75 206 VAL A CA 1
ATOM 1530 C C . VAL A 1 206 ? -3.067 6.585 22.999 1.00 75.75 206 VAL A C 1
ATOM 1532 O O . VAL A 1 206 ? -1.942 6.604 23.492 1.00 75.75 206 VAL A O 1
ATOM 1535 N N . ALA A 1 207 ? -3.901 5.557 23.173 1.00 71.75 207 ALA A N 1
ATOM 1536 C CA . ALA A 1 207 ? -3.569 4.339 23.914 1.00 71.75 207 ALA A CA 1
ATOM 1537 C C . ALA A 1 207 ? -2.648 3.358 23.152 1.00 71.75 207 ALA A C 1
ATOM 1539 O O . ALA A 1 207 ? -2.202 2.370 23.732 1.00 71.75 207 ALA A O 1
ATOM 1540 N N . GLY A 1 208 ? -2.366 3.599 21.865 1.00 71.00 208 GLY A N 1
ATOM 1541 C CA . GLY A 1 208 ? -1.570 2.704 21.018 1.00 71.00 208 GLY A CA 1
ATOM 1542 C C . GLY A 1 208 ? -2.318 1.476 20.476 1.00 71.00 208 GLY A C 1
ATOM 1543 O O . GLY A 1 208 ? -1.682 0.588 19.914 1.00 71.00 208 GLY A O 1
ATOM 1544 N N . ASP A 1 209 ? -3.648 1.422 20.604 1.00 77.62 209 ASP A N 1
ATOM 1545 C CA . ASP A 1 209 ? -4.502 0.406 19.975 1.00 77.62 209 ASP A CA 1
ATOM 1546 C C . ASP A 1 209 ? -4.960 0.890 18.587 1.00 77.62 209 ASP A C 1
ATOM 1548 O O . ASP A 1 209 ? -6.092 1.326 18.375 1.00 77.62 209 ASP A O 1
ATOM 1552 N N . PHE A 1 210 ? -4.039 0.844 17.627 1.00 79.81 210 PHE A N 1
ATOM 1553 C CA . PHE A 1 210 ? -4.254 1.187 16.222 1.00 79.81 210 PHE A CA 1
ATOM 1554 C C . PHE A 1 210 ? -5.272 0.266 15.525 1.00 79.81 210 PHE A C 1
ATOM 1556 O O . PHE A 1 210 ? -6.024 0.743 14.673 1.00 79.81 210 PHE A O 1
ATOM 1563 N N . ASP A 1 211 ? -5.340 -1.021 15.889 1.00 80.44 211 ASP A N 1
ATOM 1564 C CA . ASP A 1 211 ? -6.368 -1.953 15.398 1.00 80.44 211 ASP A CA 1
ATOM 1565 C C . ASP A 1 211 ? -7.762 -1.565 15.915 1.00 80.44 211 ASP A C 1
ATOM 1567 O O . ASP A 1 211 ? -8.702 -1.416 15.125 1.00 80.44 211 ASP A O 1
ATOM 1571 N N . GLY A 1 212 ? -7.896 -1.322 17.225 1.00 77.69 212 GLY A N 1
ATOM 1572 C CA . GLY A 1 212 ? -9.129 -0.811 17.824 1.00 77.69 212 GLY A CA 1
ATOM 1573 C C . GLY A 1 212 ? -9.537 0.544 17.245 1.00 77.69 212 GLY A C 1
ATOM 1574 O O . GLY A 1 212 ? -10.702 0.741 16.894 1.00 77.69 212 GLY A O 1
ATOM 1575 N N . ALA A 1 213 ? -8.581 1.456 17.054 1.00 80.88 213 ALA A N 1
ATOM 1576 C CA . ALA A 1 213 ? -8.811 2.754 16.429 1.00 80.88 213 ALA A CA 1
ATOM 1577 C C . ALA A 1 213 ? -9.367 2.618 15.006 1.00 80.88 213 ALA A C 1
ATOM 1579 O O . ALA A 1 213 ? -10.404 3.204 14.692 1.00 80.88 213 ALA A O 1
ATOM 1580 N N . ALA A 1 214 ? -8.732 1.805 14.154 1.00 85.44 214 ALA A N 1
ATOM 1581 C CA . ALA A 1 214 ? -9.202 1.561 12.793 1.00 85.44 214 ALA A CA 1
ATOM 1582 C C . ALA A 1 214 ? -10.624 0.973 12.770 1.00 85.44 214 ALA A C 1
ATOM 1584 O O . ALA A 1 214 ? -11.453 1.418 11.972 1.00 85.44 214 ALA A O 1
ATOM 1585 N N . ALA A 1 215 ? -10.940 0.045 13.681 1.00 84.56 215 ALA A N 1
ATOM 1586 C CA . ALA A 1 215 ? -12.285 -0.509 13.828 1.00 84.56 215 ALA A CA 1
ATOM 1587 C C . ALA A 1 215 ? -13.321 0.549 14.261 1.00 84.56 215 ALA A C 1
ATOM 1589 O O . ALA A 1 215 ? -14.408 0.617 13.681 1.00 84.56 215 ALA A O 1
ATOM 1590 N N . TYR A 1 216 ? -12.991 1.416 15.225 1.00 85.44 216 TYR A N 1
ATOM 1591 C CA . TYR A 1 216 ? -13.866 2.517 15.642 1.00 85.44 216 TYR A CA 1
ATOM 1592 C C . TYR A 1 216 ? -14.111 3.532 14.516 1.00 85.44 216 TYR A C 1
ATOM 1594 O O . TYR A 1 216 ? -15.252 3.956 14.320 1.00 85.44 216 TYR A O 1
ATOM 1602 N N . PHE A 1 217 ? -13.087 3.889 13.736 1.00 93.75 217 PHE A N 1
ATOM 1603 C CA . PHE A 1 217 ? -13.245 4.813 12.611 1.00 93.75 217 PHE A CA 1
ATOM 1604 C C . PHE A 1 217 ? -14.038 4.199 11.445 1.00 93.75 217 PHE A C 1
ATOM 1606 O O . PHE A 1 217 ? -14.870 4.887 10.852 1.00 93.75 217 PHE A O 1
ATOM 1613 N N . GLU A 1 218 ? -13.851 2.911 11.131 1.00 94.00 218 GLU A N 1
ATOM 1614 C CA . GLU A 1 218 ? -14.668 2.204 10.129 1.00 94.00 218 GLU A CA 1
ATOM 1615 C C . GLU A 1 218 ? -16.141 2.121 10.568 1.00 94.00 218 GLU A C 1
ATOM 1617 O O . GLU A 1 218 ? -17.043 2.346 9.756 1.00 94.00 218 GLU A O 1
ATOM 1622 N N . ALA A 1 219 ? -16.401 1.876 11.859 1.00 88.00 219 ALA A N 1
ATOM 1623 C CA . ALA A 1 219 ? -17.747 1.902 12.431 1.00 88.00 219 ALA A CA 1
ATOM 1624 C C . ALA A 1 219 ? -18.376 3.307 12.364 1.00 88.00 219 ALA A C 1
ATOM 1626 O O . ALA A 1 219 ? -19.535 3.439 11.962 1.00 88.00 219 ALA A O 1
ATOM 1627 N N . ALA A 1 220 ? -17.611 4.360 12.683 1.00 92.12 220 ALA A N 1
ATOM 1628 C CA . ALA A 1 220 ? -18.059 5.747 12.562 1.00 92.12 220 ALA A CA 1
ATOM 1629 C C . ALA A 1 220 ? -18.450 6.093 11.117 1.00 92.12 220 ALA A C 1
ATOM 1631 O O . ALA A 1 220 ? -19.555 6.577 10.886 1.00 92.12 220 ALA A O 1
ATOM 1632 N N . TYR A 1 221 ? -17.593 5.773 10.138 1.00 95.50 221 TYR A N 1
ATOM 1633 C CA . TYR A 1 221 ? -17.863 6.032 8.719 1.00 95.50 221 TYR A CA 1
ATOM 1634 C C . TYR A 1 221 ? -19.043 5.205 8.192 1.00 95.50 221 TYR A C 1
ATOM 1636 O O . TYR A 1 221 ? -19.837 5.675 7.378 1.00 95.50 221 TYR A O 1
ATOM 1644 N N . THR A 1 222 ? -19.198 3.968 8.669 1.00 94.12 222 THR A N 1
ATOM 1645 C CA . THR A 1 222 ? -20.344 3.120 8.312 1.00 94.12 222 THR A CA 1
ATOM 1646 C C . THR A 1 222 ? -21.660 3.705 8.832 1.00 94.12 222 THR A C 1
ATOM 1648 O O . THR A 1 222 ? -22.675 3.605 8.142 1.00 94.12 222 THR A O 1
ATOM 1651 N N . LYS A 1 223 ? -21.641 4.346 10.011 1.00 91.62 223 LYS A N 1
ATOM 1652 C CA . LYS A 1 223 ? -22.805 5.002 10.625 1.00 91.62 223 LYS A CA 1
ATOM 1653 C C . LYS A 1 223 ? -23.111 6.378 10.021 1.00 91.62 223 LYS A C 1
ATOM 1655 O O . LYS A 1 223 ? -24.280 6.684 9.810 1.00 91.62 223 LYS A O 1
ATOM 1660 N N . ASN A 1 224 ? -22.088 7.176 9.714 1.00 93.81 224 ASN A N 1
ATOM 1661 C CA . ASN A 1 224 ? -22.215 8.473 9.054 1.00 93.81 224 ASN A CA 1
ATOM 1662 C C . ASN A 1 224 ? -21.081 8.681 8.036 1.00 93.81 224 ASN A C 1
ATOM 1664 O O . ASN A 1 224 ? -19.929 8.924 8.401 1.00 93.81 224 ASN A O 1
ATOM 1668 N N . LYS A 1 225 ? -21.425 8.616 6.745 1.00 95.44 225 LYS A N 1
ATOM 1669 C CA . LYS A 1 225 ? -20.469 8.751 5.633 1.00 95.44 225 LYS A CA 1
ATOM 1670 C C . LYS A 1 225 ? -20.088 10.196 5.326 1.00 95.44 225 LYS A C 1
ATOM 1672 O O . LYS A 1 225 ? -19.111 10.400 4.615 1.00 95.44 225 LYS A O 1
ATOM 1677 N N . ASP A 1 226 ? -20.822 11.157 5.884 1.00 95.12 226 ASP A N 1
ATOM 1678 C CA . ASP A 1 226 ? -20.616 12.591 5.685 1.00 95.12 226 ASP A CA 1
ATOM 1679 C C . ASP A 1 226 ? -19.826 13.229 6.848 1.00 95.12 226 ASP A C 1
ATOM 1681 O O . ASP A 1 226 ? -19.457 14.400 6.781 1.00 95.12 226 ASP A O 1
ATOM 1685 N N . ASN A 1 227 ? -19.532 12.474 7.919 1.00 95.56 227 ASN A N 1
ATOM 1686 C CA . ASN A 1 227 ? -18.735 12.941 9.059 1.00 95.56 227 ASN A CA 1
ATOM 1687 C C . ASN A 1 227 ? -17.255 13.129 8.650 1.00 95.56 227 ASN A C 1
ATOM 1689 O O . ASN A 1 227 ? -16.583 12.135 8.355 1.00 95.56 227 ASN A O 1
ATOM 1693 N N . PRO A 1 228 ? -16.695 14.358 8.687 1.00 95.81 228 PRO A N 1
ATOM 1694 C CA . PRO A 1 228 ? -15.345 14.622 8.186 1.00 95.81 228 PRO A CA 1
ATOM 1695 C C . PRO A 1 228 ? -14.233 13.836 8.892 1.00 95.81 228 PRO A C 1
ATOM 1697 O O . PRO A 1 228 ? -13.347 13.299 8.225 1.00 95.81 228 PRO A O 1
ATOM 1700 N N . LYS A 1 229 ? -14.287 13.713 10.229 1.00 94.50 229 LYS A N 1
ATOM 1701 C CA . LYS A 1 229 ? -13.303 12.925 10.996 1.00 94.50 229 LYS A CA 1
ATOM 1702 C C . LYS A 1 229 ? -13.407 11.440 10.647 1.00 94.50 229 LYS A C 1
ATOM 1704 O O . LYS A 1 229 ? -12.385 10.783 10.455 1.00 94.50 229 LYS A O 1
ATOM 1709 N N . ALA A 1 230 ? -14.628 10.917 10.518 1.00 95.50 230 ALA A N 1
ATOM 1710 C CA . ALA A 1 230 ? -14.852 9.523 10.153 1.00 95.50 230 ALA A CA 1
ATOM 1711 C C . ALA A 1 230 ? -14.351 9.210 8.732 1.00 95.50 230 ALA A C 1
ATOM 1713 O O . ALA A 1 230 ? -13.671 8.201 8.545 1.00 95.50 230 ALA A O 1
ATOM 1714 N N . ILE A 1 231 ? -14.611 10.083 7.748 1.00 97.12 231 ILE A N 1
ATOM 1715 C CA . ILE A 1 231 ? -14.050 9.974 6.391 1.00 97.12 231 ILE A CA 1
ATOM 1716 C C . ILE A 1 231 ? -12.517 9.941 6.455 1.00 97.12 231 ILE A C 1
ATOM 1718 O O . ILE A 1 231 ? -11.904 9.008 5.932 1.00 97.12 231 ILE A O 1
ATOM 1722 N N . PHE A 1 232 ? -11.903 10.930 7.112 1.00 94.06 232 PHE A N 1
ATOM 1723 C CA . PHE A 1 232 ? -10.451 11.106 7.157 1.00 94.06 232 PHE A CA 1
ATOM 1724 C C . PHE A 1 232 ? -9.740 9.901 7.790 1.00 94.06 232 PHE A C 1
ATOM 1726 O O . PHE A 1 232 ? -8.977 9.199 7.118 1.00 94.06 232 PHE A O 1
ATOM 1733 N N . TYR A 1 233 ? -10.033 9.602 9.059 1.00 93.00 233 TYR A N 1
ATOM 1734 C CA . TYR A 1 233 ? -9.314 8.557 9.786 1.00 93.00 233 TYR A CA 1
ATOM 1735 C C . TYR A 1 233 ? -9.593 7.157 9.241 1.00 93.00 233 TYR A C 1
ATOM 1737 O O . TYR A 1 233 ? -8.667 6.352 9.147 1.00 93.00 233 TYR A O 1
ATOM 1745 N N . SER A 1 234 ? -10.829 6.849 8.828 1.00 95.12 234 SER A N 1
ATOM 1746 C CA . SER A 1 234 ? -11.123 5.521 8.275 1.00 95.12 234 SER A CA 1
ATOM 1747 C C . SER A 1 234 ? -10.534 5.329 6.876 1.00 95.12 234 SER A C 1
ATOM 1749 O O . SER A 1 234 ? -10.242 4.196 6.507 1.00 95.12 234 SER A O 1
ATOM 1751 N N . SER A 1 235 ? -10.307 6.389 6.088 1.00 93.12 235 SER A N 1
ATOM 1752 C CA . SER A 1 235 ? -9.576 6.271 4.813 1.00 93.12 235 SER A CA 1
ATOM 1753 C C . SER A 1 235 ? -8.124 5.850 5.048 1.00 93.12 235 SER A C 1
ATOM 1755 O O . SER A 1 235 ? -7.623 4.954 4.368 1.00 93.12 235 SER A O 1
ATOM 1757 N N . ILE A 1 236 ? -7.474 6.438 6.059 1.00 87.56 236 ILE A N 1
ATOM 1758 C CA . ILE A 1 236 ? -6.108 6.083 6.463 1.00 87.56 236 ILE A CA 1
ATOM 1759 C C . ILE A 1 236 ? -6.076 4.686 7.100 1.00 87.56 236 ILE A C 1
ATOM 1761 O O . ILE A 1 236 ? -5.258 3.859 6.706 1.00 87.56 236 ILE A O 1
ATOM 1765 N N . GLY A 1 237 ? -6.992 4.377 8.022 1.00 85.75 237 GLY A N 1
ATOM 1766 C CA . GLY A 1 237 ? -7.105 3.052 8.642 1.00 85.75 237 GLY A CA 1
ATOM 1767 C C . GLY A 1 237 ? -7.341 1.939 7.618 1.00 85.75 237 GLY A C 1
ATOM 1768 O O . GLY A 1 237 ? -6.700 0.892 7.682 1.00 85.75 237 GLY A O 1
ATOM 1769 N N . LYS A 1 238 ? -8.180 2.187 6.604 1.00 88.44 238 LYS A N 1
ATOM 1770 C CA . LYS A 1 238 ? -8.427 1.234 5.517 1.00 88.44 238 LYS A CA 1
ATOM 1771 C C . LYS A 1 238 ? -7.206 1.049 4.616 1.00 88.44 238 LYS A C 1
ATOM 1773 O O . LYS A 1 238 ? -6.871 -0.091 4.309 1.00 88.44 238 LYS A O 1
ATOM 1778 N N . LEU A 1 239 ? -6.492 2.123 4.269 1.00 87.50 239 LEU A N 1
ATOM 1779 C CA . LEU A 1 239 ? -5.207 2.034 3.563 1.00 87.50 239 LEU A CA 1
ATOM 1780 C C . LEU A 1 239 ? -4.179 1.209 4.361 1.00 87.50 239 LEU A C 1
ATOM 1782 O O . LEU A 1 239 ? -3.517 0.342 3.798 1.00 87.50 239 LEU A O 1
ATOM 1786 N N . LEU A 1 240 ? -4.084 1.428 5.674 1.00 81.75 240 LEU A N 1
ATOM 1787 C CA . LEU A 1 240 ? -3.184 0.681 6.557 1.00 81.75 240 LEU A C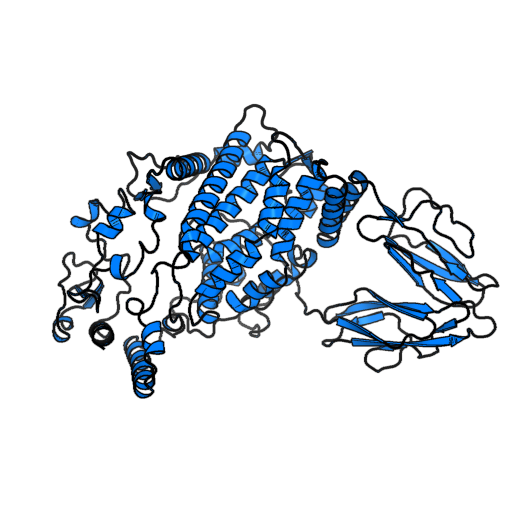A 1
ATOM 1788 C C . LEU A 1 240 ? -3.594 -0.797 6.707 1.00 81.75 240 LEU A C 1
ATOM 1790 O O . LEU A 1 240 ? -2.724 -1.661 6.779 1.00 81.75 240 LEU A O 1
ATOM 1794 N N . SER A 1 241 ? -4.894 -1.115 6.682 1.00 81.00 241 SER A N 1
ATOM 1795 C CA . SER A 1 241 ? -5.379 -2.503 6.780 1.00 81.00 241 SER A CA 1
ATOM 1796 C C . SER A 1 241 ? -4.944 -3.395 5.606 1.00 81.00 241 SER A C 1
ATOM 1798 O O . SER A 1 241 ? -4.812 -4.606 5.769 1.00 81.00 241 SER A O 1
ATOM 1800 N N . ILE A 1 242 ? -4.656 -2.803 4.439 1.00 85.25 242 ILE A N 1
ATOM 1801 C CA . ILE A 1 242 ? -4.116 -3.515 3.268 1.00 85.25 242 ILE A CA 1
ATOM 1802 C C . ILE A 1 242 ? -2.720 -4.063 3.582 1.00 85.25 242 ILE A C 1
ATOM 1804 O O . ILE A 1 242 ? -2.424 -5.214 3.268 1.00 85.25 242 ILE A O 1
ATOM 1808 N N . VAL A 1 243 ? -1.886 -3.261 4.251 1.00 80.06 243 VAL A N 1
ATOM 1809 C CA . VAL A 1 243 ? -0.488 -3.582 4.586 1.00 80.06 243 VAL A CA 1
ATOM 1810 C C . VAL A 1 243 ? -0.393 -4.841 5.441 1.00 80.06 243 VAL A C 1
ATOM 1812 O O . VAL A 1 243 ? 0.462 -5.685 5.213 1.00 80.06 243 VAL A O 1
ATOM 1815 N N . VAL A 1 244 ? -1.298 -4.974 6.409 1.00 78.94 244 VAL A N 1
ATOM 1816 C CA . VAL A 1 244 ? -1.320 -6.080 7.378 1.00 78.94 244 VAL A CA 1
ATOM 1817 C C . VAL A 1 244 ? -2.225 -7.238 6.947 1.00 78.94 244 VAL A C 1
ATOM 1819 O O . VAL A 1 244 ? -2.428 -8.186 7.706 1.00 78.94 244 VAL A O 1
ATOM 1822 N N . SER A 1 245 ? -2.779 -7.174 5.731 1.00 82.00 245 SER A N 1
ATOM 1823 C CA . SER A 1 245 ? -3.614 -8.238 5.173 1.00 82.00 245 SER A CA 1
ATOM 1824 C C . SER A 1 245 ? -2.804 -9.514 4.931 1.00 82.00 245 SER A C 1
ATOM 1826 O O . SER A 1 245 ? -1.617 -9.472 4.605 1.00 82.00 245 SER A O 1
ATOM 1828 N N . THR A 1 246 ? -3.455 -10.673 5.060 1.00 83.25 246 THR A N 1
ATOM 1829 C CA . THR A 1 246 ? -2.803 -11.980 4.889 1.00 83.25 246 THR A CA 1
ATOM 1830 C C . THR A 1 246 ? -2.144 -12.129 3.517 1.00 83.25 246 THR A C 1
ATOM 1832 O O . THR A 1 246 ? -1.042 -12.663 3.436 1.00 83.25 246 THR A O 1
ATOM 1835 N N . ASP A 1 247 ? -2.769 -11.616 2.455 1.00 84.75 247 ASP A N 1
ATOM 1836 C CA . ASP A 1 247 ? -2.240 -11.725 1.094 1.00 84.75 247 ASP A CA 1
ATOM 1837 C C . ASP A 1 247 ? -1.001 -10.842 0.874 1.00 84.75 247 ASP A C 1
ATOM 1839 O O . ASP A 1 247 ? 0.003 -11.320 0.347 1.00 84.75 247 ASP A O 1
ATOM 1843 N N . VAL A 1 248 ? -1.015 -9.586 1.343 1.00 80.81 248 VAL A N 1
ATOM 1844 C CA . VAL A 1 248 ? 0.174 -8.713 1.304 1.00 80.81 248 VAL A CA 1
ATOM 1845 C C . VAL A 1 248 ? 1.300 -9.297 2.151 1.00 80.81 248 VAL A C 1
ATOM 1847 O O . VAL A 1 248 ? 2.428 -9.418 1.678 1.00 80.81 248 VAL A O 1
ATOM 1850 N N . ARG A 1 249 ? 0.996 -9.747 3.372 1.00 79.25 249 ARG A N 1
ATOM 1851 C CA . ARG A 1 249 ? 1.961 -10.424 4.244 1.00 79.25 249 ARG A CA 1
ATOM 1852 C C . ARG A 1 249 ? 2.583 -11.646 3.556 1.00 79.25 249 ARG A C 1
ATOM 1854 O O . ARG A 1 249 ? 3.786 -11.863 3.671 1.00 79.25 249 ARG A O 1
ATOM 1861 N N . ASN A 1 250 ? 1.800 -12.411 2.794 1.00 78.75 250 ASN A N 1
ATOM 1862 C CA . ASN A 1 250 ? 2.304 -13.546 2.020 1.00 78.75 250 ASN A CA 1
ATOM 1863 C C . ASN A 1 250 ? 3.237 -13.126 0.868 1.00 78.75 250 ASN A C 1
ATOM 1865 O O . ASN A 1 250 ? 4.213 -13.838 0.634 1.00 78.75 250 ASN A O 1
ATOM 1869 N N . ILE A 1 251 ? 3.013 -11.985 0.199 1.00 79.44 251 ILE A N 1
ATOM 1870 C CA . ILE A 1 251 ? 3.988 -11.418 -0.757 1.00 79.44 251 ILE A CA 1
ATOM 1871 C C . ILE A 1 251 ? 5.303 -11.112 -0.029 1.00 79.44 251 ILE A C 1
ATOM 1873 O O . ILE A 1 251 ? 6.365 -11.580 -0.439 1.00 79.44 251 ILE A O 1
ATOM 1877 N N . MET A 1 252 ? 5.248 -10.374 1.083 1.00 77.50 252 MET A N 1
ATOM 1878 C CA . MET A 1 252 ? 6.464 -9.932 1.778 1.00 77.50 252 MET A CA 1
ATOM 1879 C C . MET A 1 252 ? 7.328 -11.111 2.248 1.00 77.50 252 MET A C 1
ATOM 1881 O O . MET A 1 252 ? 8.546 -11.092 2.080 1.00 77.50 252 MET A O 1
ATOM 1885 N N . LEU A 1 253 ? 6.698 -12.171 2.762 1.00 74.94 253 LEU A N 1
ATOM 1886 C CA . LEU A 1 253 ? 7.385 -13.358 3.284 1.00 74.94 253 LEU A CA 1
ATOM 1887 C C . LEU A 1 253 ? 7.891 -14.336 2.212 1.00 74.94 253 LEU A C 1
ATOM 1889 O O . LEU A 1 253 ? 8.902 -14.998 2.442 1.00 74.94 253 LEU A O 1
ATOM 1893 N N . ASN A 1 254 ? 7.180 -14.472 1.084 1.00 78.75 254 ASN A N 1
ATOM 1894 C CA . ASN A 1 254 ? 7.420 -15.544 0.100 1.00 78.75 254 ASN A CA 1
ATOM 1895 C C . ASN A 1 254 ? 7.832 -15.044 -1.298 1.00 78.75 254 ASN A C 1
ATOM 1897 O O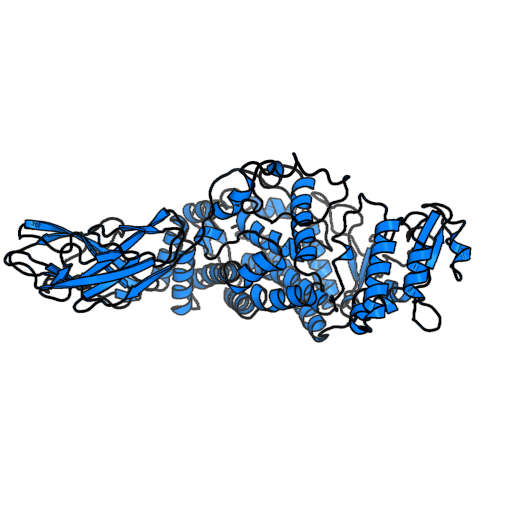 . ASN A 1 254 ? 8.107 -15.862 -2.170 1.00 78.75 254 ASN A O 1
ATOM 1901 N N . ARG A 1 255 ? 7.839 -13.725 -1.535 1.00 76.56 255 ARG A N 1
ATOM 1902 C CA . ARG A 1 255 ? 8.242 -13.099 -2.808 1.00 76.56 255 ARG A CA 1
ATOM 1903 C C . ARG A 1 255 ? 9.304 -12.007 -2.643 1.00 76.56 255 ARG A C 1
ATOM 1905 O O . ARG A 1 255 ? 10.061 -11.791 -3.583 1.00 76.56 255 ARG A O 1
ATOM 1912 N N . VAL A 1 256 ? 9.337 -11.325 -1.491 1.00 73.56 256 VAL A N 1
ATOM 1913 C CA . VAL A 1 256 ? 10.323 -10.270 -1.145 1.00 73.56 256 VAL A CA 1
ATOM 1914 C C . VAL A 1 256 ? 11.368 -10.762 -0.128 1.00 73.56 256 VAL A C 1
ATOM 1916 O O . VAL A 1 256 ? 12.416 -10.152 0.035 1.00 73.56 256 VAL A O 1
ATOM 1919 N N . GLY A 1 257 ? 11.124 -11.903 0.523 1.00 65.06 257 GLY A N 1
ATOM 1920 C CA . GLY A 1 257 ? 12.106 -12.593 1.364 1.00 65.06 257 GLY A CA 1
ATOM 1921 C C . GLY A 1 257 ? 12.242 -12.104 2.797 1.00 65.06 257 GLY A C 1
ATOM 1922 O O . GLY A 1 257 ? 13.250 -12.393 3.441 1.00 65.06 257 GLY A O 1
ATOM 1923 N N . HIS A 1 258 ? 11.218 -11.449 3.341 1.00 67.06 258 HIS A N 1
ATOM 1924 C CA . HIS A 1 258 ? 11.133 -11.258 4.785 1.00 67.06 258 HIS A CA 1
ATOM 1925 C C . HIS A 1 258 ? 11.082 -12.613 5.519 1.00 67.06 258 HIS A C 1
ATOM 1927 O O . HIS A 1 258 ? 10.452 -13.578 5.067 1.00 67.06 258 HIS A O 1
ATOM 1933 N N . SER A 1 259 ? 11.738 -12.702 6.674 1.00 62.19 259 SER A N 1
ATOM 1934 C CA . SER A 1 259 ? 11.529 -13.811 7.615 1.00 62.19 259 SER A CA 1
ATOM 1935 C C . SER A 1 259 ? 10.189 -13.656 8.332 1.00 62.19 259 SER A C 1
ATOM 1937 O O . SER A 1 259 ? 9.440 -14.625 8.471 1.00 62.19 259 SER A O 1
ATOM 1939 N N . VAL A 1 260 ? 9.861 -12.420 8.721 1.00 66.88 260 VAL A N 1
ATOM 1940 C CA . VAL A 1 260 ? 8.650 -12.050 9.452 1.00 66.88 260 VAL A CA 1
ATOM 1941 C C . VAL A 1 260 ? 8.152 -10.658 9.008 1.00 66.88 260 VAL A C 1
ATOM 1943 O O . VAL A 1 260 ? 8.908 -9.845 8.476 1.00 66.88 260 VAL A O 1
ATOM 1946 N N . PHE A 1 261 ? 6.845 -10.416 9.131 1.00 69.06 261 PHE A N 1
ATOM 1947 C CA . PHE A 1 261 ? 6.160 -9.193 8.695 1.00 69.06 261 PHE A CA 1
ATOM 1948 C C . PHE A 1 261 ? 4.826 -9.043 9.466 1.00 69.06 261 PHE A C 1
ATOM 1950 O O . PHE A 1 261 ? 4.213 -10.076 9.781 1.00 69.06 261 PHE A O 1
ATOM 1957 N N . PRO A 1 262 ? 4.319 -7.821 9.743 1.00 70.88 262 PRO A N 1
ATOM 1958 C CA . PRO A 1 262 ? 3.135 -7.615 10.580 1.00 70.88 262 PRO A CA 1
ATOM 1959 C C . PRO A 1 262 ? 1.852 -8.254 10.041 1.00 70.88 262 PRO A C 1
ATOM 1961 O O . PRO A 1 262 ? 1.586 -8.252 8.841 1.00 70.88 262 PRO A O 1
ATOM 1964 N N . GLY A 1 263 ? 1.024 -8.767 10.956 1.00 77.44 263 GLY A N 1
ATOM 1965 C CA . GLY A 1 263 ? -0.316 -9.306 10.668 1.00 77.44 263 GLY A CA 1
ATOM 1966 C C . GLY A 1 263 ? -1.467 -8.560 11.356 1.00 77.44 263 GLY A C 1
ATOM 1967 O O . GLY A 1 263 ? -2.580 -9.076 11.396 1.00 77.44 263 GLY A O 1
ATOM 1968 N N . ASN A 1 264 ? -1.188 -7.403 11.962 1.00 81.62 264 ASN A N 1
ATOM 1969 C CA . ASN A 1 264 ? -2.147 -6.498 12.603 1.00 81.62 264 ASN A CA 1
ATOM 1970 C C . ASN A 1 264 ? -1.524 -5.087 12.714 1.00 81.62 264 ASN A C 1
ATOM 1972 O O . ASN A 1 264 ? -0.301 -4.943 12.581 1.00 81.62 264 ASN A O 1
ATOM 1976 N N . LEU A 1 265 ? -2.339 -4.046 12.910 1.00 76.44 265 LEU A N 1
ATOM 1977 C CA . LEU A 1 265 ? -1.860 -2.662 12.966 1.00 76.44 265 LEU A CA 1
ATOM 1978 C C . LEU A 1 265 ? -1.025 -2.382 14.219 1.00 76.44 265 LEU A C 1
ATOM 1980 O O . LEU A 1 265 ? -0.047 -1.645 14.123 1.00 76.44 265 LEU A O 1
ATOM 1984 N N . ASN A 1 266 ? -1.343 -2.984 15.362 1.00 78.50 266 ASN A N 1
ATOM 1985 C CA . ASN A 1 266 ? -0.604 -2.773 16.604 1.00 78.50 266 ASN A CA 1
ATOM 1986 C C . ASN A 1 266 ? 0.854 -3.240 16.459 1.00 78.50 266 ASN A C 1
ATOM 1988 O O . ASN A 1 266 ? 1.764 -2.467 16.741 1.00 78.50 266 ASN A O 1
ATOM 1992 N N . THR A 1 267 ? 1.101 -4.415 15.874 1.00 71.50 267 THR A N 1
ATOM 1993 C CA . THR A 1 267 ? 2.445 -4.890 15.510 1.00 71.50 267 THR A CA 1
ATOM 1994 C C . THR A 1 267 ? 3.076 -4.012 14.426 1.00 71.50 267 THR A C 1
ATOM 1996 O O . THR A 1 267 ? 4.237 -3.644 14.576 1.00 71.50 267 THR A O 1
ATOM 1999 N N . LEU A 1 268 ? 2.344 -3.580 13.384 1.00 71.31 268 LEU A N 1
ATOM 2000 C CA . LEU A 1 268 ? 2.882 -2.646 12.375 1.00 71.31 268 LEU A CA 1
ATOM 2001 C C . LEU A 1 268 ? 3.392 -1.343 13.020 1.00 71.31 268 LEU A C 1
ATOM 2003 O O . LEU A 1 268 ? 4.449 -0.839 12.631 1.00 71.31 268 LEU A O 1
ATOM 2007 N N . PHE A 1 269 ? 2.669 -0.818 14.015 1.00 67.56 269 PHE A N 1
ATOM 2008 C CA . PHE A 1 269 ? 3.001 0.409 14.741 1.00 67.56 269 PHE A CA 1
ATOM 2009 C C . PHE A 1 269 ? 3.890 0.216 15.982 1.00 67.56 269 PHE A C 1
ATOM 2011 O O . PHE A 1 269 ? 4.512 1.192 16.415 1.00 67.56 269 PHE A O 1
ATOM 2018 N N . SER A 1 270 ? 4.100 -1.019 16.441 1.00 65.19 270 SER A N 1
ATOM 2019 C CA . SER A 1 270 ? 5.140 -1.425 17.399 1.00 65.19 270 SER A CA 1
ATOM 2020 C C . SER A 1 270 ? 6.554 -1.352 16.800 1.00 65.19 270 SER A C 1
ATOM 2022 O O . SER A 1 270 ? 6.722 -1.163 15.595 1.00 65.19 270 SER A O 1
ATOM 2024 N N . ASN A 1 271 ? 7.585 -1.549 17.619 1.00 58.28 271 ASN A N 1
ATOM 2025 C CA . ASN A 1 271 ? 8.954 -1.769 17.140 1.00 58.28 271 ASN A CA 1
ATOM 2026 C C . ASN A 1 271 ? 9.322 -3.267 17.002 1.00 58.28 271 ASN A C 1
ATOM 2028 O O . ASN A 1 271 ? 10.437 -3.569 16.574 1.00 58.28 271 ASN A O 1
ATOM 2032 N N . GLU A 1 272 ? 8.410 -4.180 17.357 1.00 56.22 272 GLU A N 1
ATOM 2033 C CA . GLU A 1 272 ? 8.626 -5.627 17.531 1.00 56.22 272 GLU A CA 1
ATOM 2034 C C . GLU A 1 272 ? 9.297 -6.252 16.306 1.00 56.22 272 GLU A C 1
ATOM 2036 O O . GLU A 1 272 ? 10.430 -6.728 16.360 1.00 56.22 272 GLU A O 1
ATOM 2041 N N . TRP A 1 273 ? 8.630 -6.145 15.163 1.00 55.81 273 TRP A N 1
ATOM 2042 C CA . TRP A 1 273 ? 9.046 -6.722 13.886 1.00 55.81 273 TRP A CA 1
ATOM 2043 C C . TRP A 1 273 ? 10.265 -6.055 13.245 1.00 55.81 273 TRP A C 1
ATOM 2045 O O . TRP A 1 273 ? 11.058 -6.694 12.558 1.00 55.81 273 TRP A O 1
ATOM 2055 N N . THR A 1 274 ? 10.481 -4.773 13.534 1.00 50.88 274 THR A N 1
ATOM 2056 C CA . THR A 1 274 ? 11.697 -4.055 13.130 1.00 50.88 274 THR A CA 1
ATOM 2057 C C . THR A 1 274 ? 12.905 -4.367 14.016 1.00 50.88 274 THR A C 1
ATOM 2059 O O . THR A 1 274 ? 14.008 -3.926 13.708 1.00 50.88 274 THR A O 1
ATOM 2062 N N . SER A 1 275 ? 12.737 -5.091 15.128 1.00 46.41 275 SER A N 1
ATOM 2063 C CA . SER A 1 275 ? 13.805 -5.275 16.121 1.00 46.41 275 SER A CA 1
ATOM 2064 C C . SER A 1 275 ? 14.751 -6.449 15.848 1.00 46.41 275 SER A C 1
ATOM 2066 O O . SER A 1 275 ? 15.883 -6.423 16.330 1.00 46.41 275 SER A O 1
ATOM 2068 N N . LEU A 1 276 ? 14.346 -7.413 15.011 1.00 45.94 276 LEU A N 1
ATOM 2069 C CA . LEU A 1 276 ? 15.196 -8.504 14.494 1.00 45.94 276 LEU A CA 1
ATOM 2070 C C . LEU A 1 276 ? 16.429 -7.982 13.718 1.00 45.94 276 LEU A C 1
ATOM 2072 O O . LEU A 1 276 ? 17.380 -8.699 13.442 1.00 45.94 276 LEU A O 1
ATOM 2076 N N . PHE A 1 277 ? 16.440 -6.689 13.403 1.00 44.84 277 PHE A N 1
ATOM 2077 C CA . PHE A 1 277 ? 17.570 -5.941 12.861 1.00 44.84 277 PHE A CA 1
ATOM 2078 C C . PHE A 1 277 ? 18.727 -5.693 13.865 1.00 44.84 277 PHE A C 1
ATOM 2080 O O . PHE A 1 277 ? 19.833 -5.332 13.463 1.00 44.84 277 PHE A O 1
ATOM 2087 N N . LEU A 1 278 ? 18.487 -5.813 15.177 1.00 37.97 278 LEU A N 1
ATOM 2088 C CA . LEU A 1 278 ? 19.338 -5.200 16.210 1.00 37.97 278 LEU A CA 1
ATOM 2089 C C . LEU A 1 278 ? 20.307 -6.166 16.904 1.00 37.97 278 LEU A C 1
ATOM 2091 O O . LEU A 1 278 ? 21.398 -5.748 17.308 1.00 37.97 278 LEU A O 1
ATOM 2095 N N . GLU A 1 279 ? 19.935 -7.438 17.048 1.00 34.59 279 GLU A N 1
ATOM 2096 C CA . GLU A 1 279 ? 20.735 -8.454 17.747 1.00 34.59 279 GLU A CA 1
ATOM 2097 C C . GLU A 1 279 ? 21.799 -9.074 16.814 1.00 34.59 279 GLU A C 1
ATOM 2099 O O . GLU A 1 279 ? 21.805 -10.249 16.485 1.00 34.59 279 GLU A O 1
ATOM 2104 N N . ASN A 1 280 ? 22.768 -8.231 16.439 1.00 37.22 280 ASN A N 1
ATOM 2105 C CA . ASN A 1 280 ? 24.127 -8.610 16.032 1.00 37.22 280 ASN A CA 1
ATOM 2106 C C . ASN A 1 280 ? 24.247 -9.624 14.854 1.00 37.22 280 ASN A C 1
ATOM 2108 O O . ASN A 1 280 ? 24.637 -10.777 15.064 1.00 37.22 280 ASN A O 1
ATOM 2112 N N . PRO A 1 281 ? 24.031 -9.195 13.591 1.00 40.59 281 PRO A N 1
ATOM 2113 C CA . PRO A 1 281 ? 23.861 -10.095 12.439 1.00 40.59 281 PRO A CA 1
ATOM 2114 C C . PRO A 1 281 ? 25.039 -11.041 12.148 1.00 40.59 281 PRO A C 1
ATOM 2116 O O . PRO A 1 281 ? 24.823 -12.108 11.578 1.00 40.59 281 PRO A O 1
ATOM 2119 N N . GLY A 1 282 ? 26.273 -10.711 12.548 1.00 40.53 282 GLY A N 1
ATOM 2120 C CA . GLY A 1 282 ? 27.435 -11.605 12.398 1.00 40.53 282 GLY A CA 1
ATOM 2121 C C . GLY A 1 282 ? 27.385 -12.886 13.251 1.00 40.53 282 GLY A C 1
ATOM 2122 O O . GLY A 1 282 ? 28.211 -13.770 13.059 1.00 40.53 282 GLY A O 1
ATOM 2123 N N . ALA A 1 283 ? 26.435 -12.999 14.188 1.00 38.97 283 ALA A N 1
ATOM 2124 C CA . ALA A 1 283 ? 26.253 -14.176 15.047 1.00 38.97 283 ALA A CA 1
ATOM 2125 C C . ALA A 1 283 ? 24.803 -14.705 15.101 1.00 38.97 283 ALA A C 1
ATOM 2127 O O . ALA A 1 283 ? 24.562 -15.723 15.747 1.00 38.97 283 ALA A O 1
ATOM 2128 N N . ALA A 1 284 ? 23.855 -14.032 14.442 1.00 38.53 284 ALA A N 1
ATOM 2129 C CA . ALA A 1 284 ? 22.450 -14.430 14.413 1.00 38.53 284 ALA A CA 1
ATOM 2130 C C . ALA A 1 284 ? 22.219 -15.653 13.490 1.00 38.53 284 ALA A C 1
ATOM 2132 O O . ALA A 1 284 ? 22.733 -15.661 12.361 1.00 38.53 284 ALA A O 1
ATOM 2133 N N . PRO A 1 285 ? 21.441 -16.666 13.926 1.00 43.25 285 PRO A N 1
ATOM 2134 C CA . PRO A 1 285 ? 20.868 -17.702 13.065 1.00 43.25 285 PRO A CA 1
ATOM 2135 C C . PRO A 1 285 ? 20.059 -17.134 11.887 1.00 43.25 285 PRO A C 1
ATOM 2137 O O . PRO A 1 285 ? 19.551 -16.014 11.940 1.00 43.25 285 PRO A O 1
ATOM 2140 N N . GLU A 1 286 ? 19.899 -17.918 10.815 1.00 43.50 286 GLU A N 1
ATOM 2141 C CA . GLU A 1 286 ? 19.177 -17.483 9.604 1.00 43.50 286 GLU A CA 1
ATOM 2142 C C . GLU A 1 286 ? 17.690 -17.170 9.848 1.00 43.50 286 GLU A C 1
ATOM 2144 O O . GLU A 1 286 ? 17.095 -16.397 9.097 1.00 43.50 286 GLU A O 1
ATOM 2149 N N . ASP A 1 287 ? 17.094 -17.741 10.898 1.00 41.34 287 ASP A N 1
ATOM 2150 C CA . ASP A 1 287 ? 15.716 -17.506 11.329 1.00 41.34 287 ASP A CA 1
ATOM 2151 C C . ASP A 1 287 ? 15.526 -16.255 12.212 1.00 41.34 287 ASP A C 1
ATOM 2153 O O . ASP A 1 287 ? 14.385 -15.886 12.489 1.00 41.34 287 ASP A O 1
ATOM 2157 N N . GLU A 1 288 ? 16.604 -15.550 12.584 1.00 36.19 288 GLU A N 1
ATOM 2158 C CA . GLU A 1 288 ? 16.555 -14.336 13.420 1.00 36.19 288 GLU A CA 1
ATOM 2159 C C . GLU A 1 288 ? 16.790 -13.017 12.642 1.00 36.19 288 GLU A C 1
ATOM 2161 O O . GLU A 1 288 ? 16.747 -11.942 13.236 1.00 36.19 288 GLU A O 1
ATOM 2166 N N . VAL A 1 289 ? 16.985 -13.051 11.312 1.00 42.94 289 VAL A N 1
ATOM 2167 C CA . VAL A 1 289 ? 17.243 -11.851 10.476 1.00 42.94 289 VAL A CA 1
ATOM 2168 C C . VAL A 1 289 ? 15.982 -11.395 9.727 1.00 42.94 289 VAL A C 1
ATOM 2170 O O . VAL A 1 289 ? 15.330 -12.203 9.072 1.00 42.94 289 VAL A O 1
ATOM 2173 N N . MET A 1 290 ? 15.633 -10.100 9.785 1.00 42.44 290 MET A N 1
ATOM 2174 C CA . MET A 1 290 ? 14.375 -9.522 9.249 1.00 42.44 290 MET A CA 1
ATOM 2175 C C . MET A 1 290 ? 14.119 -9.797 7.751 1.00 42.44 290 MET A C 1
ATOM 2177 O O . MET A 1 290 ? 12.995 -10.116 7.356 1.00 42.44 290 MET A O 1
ATOM 2181 N N . VAL A 1 291 ? 15.157 -9.683 6.921 1.00 47.22 291 VAL A N 1
ATOM 2182 C CA . VAL A 1 291 ? 15.192 -10.191 5.543 1.00 47.22 291 VAL A CA 1
ATOM 2183 C C . VAL A 1 291 ? 16.112 -11.404 5.565 1.00 47.22 291 VAL A C 1
ATOM 2185 O O . VAL A 1 291 ? 17.186 -11.360 6.165 1.00 47.22 291 VAL A O 1
ATOM 2188 N N . ARG A 1 292 ? 15.686 -12.517 4.966 1.00 47.03 292 ARG A N 1
ATOM 2189 C CA . ARG A 1 292 ? 16.490 -13.745 4.956 1.00 47.03 292 ARG A CA 1
ATOM 2190 C C . ARG A 1 292 ? 17.789 -13.491 4.199 1.00 47.03 292 ARG A C 1
ATOM 2192 O O . ARG A 1 292 ? 17.794 -12.769 3.200 1.00 47.03 292 ARG A O 1
ATOM 2199 N N . ARG A 1 293 ? 18.878 -14.155 4.585 1.00 51.34 293 ARG A N 1
ATOM 2200 C CA . ARG A 1 293 ? 20.082 -14.172 3.744 1.00 51.34 293 ARG A CA 1
ATOM 2201 C C . ARG A 1 293 ? 19.767 -14.890 2.425 1.00 51.34 293 ARG A C 1
ATOM 2203 O O . ARG A 1 293 ? 19.195 -15.981 2.467 1.00 51.34 293 ARG A O 1
ATOM 2210 N N . PRO A 1 294 ? 20.064 -14.300 1.256 1.00 44.59 294 PRO A N 1
ATOM 2211 C CA . PRO A 1 294 ? 19.970 -15.034 0.004 1.00 44.59 294 PRO A CA 1
ATOM 2212 C C . PRO A 1 294 ? 21.066 -16.103 -0.010 1.00 44.59 294 PRO A C 1
ATOM 2214 O O . PRO A 1 294 ? 22.195 -15.836 0.396 1.00 44.59 294 PRO A O 1
ATOM 2217 N N . SER A 1 295 ? 20.766 -17.301 -0.512 1.00 42.03 295 SER A N 1
ATOM 2218 C CA . SER A 1 295 ? 21.753 -18.384 -0.682 1.00 42.03 295 SER A CA 1
ATOM 2219 C C . SER A 1 295 ? 22.671 -18.140 -1.895 1.00 42.03 295 SER A C 1
ATOM 2221 O O . SER A 1 295 ? 22.976 -19.057 -2.652 1.00 42.03 295 SER A O 1
ATOM 2223 N N . ILE A 1 296 ? 23.043 -16.876 -2.107 1.00 42.53 296 ILE A N 1
ATOM 2224 C CA . ILE A 1 296 ? 23.746 -16.329 -3.266 1.00 42.53 296 ILE A CA 1
ATOM 2225 C C . ILE A 1 296 ? 25.090 -15.807 -2.774 1.00 42.53 296 ILE A C 1
ATOM 2227 O O . ILE A 1 296 ? 25.130 -14.973 -1.868 1.00 42.53 296 ILE A O 1
ATOM 2231 N N . GLY A 1 297 ? 26.181 -16.247 -3.398 1.00 40.75 297 GLY A N 1
ATOM 2232 C CA . GLY A 1 297 ? 27.485 -15.624 -3.204 1.00 40.75 297 GLY A CA 1
ATOM 2233 C C . GLY A 1 297 ? 27.479 -14.215 -3.791 1.00 40.75 297 GLY A C 1
ATOM 2234 O O . GLY A 1 297 ? 27.625 -14.036 -4.998 1.00 40.75 297 GLY A O 1
ATOM 2235 N N . MET A 1 298 ? 27.267 -13.196 -2.955 1.00 39.41 298 MET A N 1
ATOM 2236 C CA . MET A 1 298 ? 27.432 -11.815 -3.406 1.00 39.41 298 MET A CA 1
ATOM 2237 C C . MET A 1 298 ? 28.905 -11.586 -3.788 1.00 39.41 298 MET A C 1
ATOM 2239 O O . MET A 1 298 ? 29.785 -12.020 -3.042 1.00 39.41 298 MET A O 1
ATOM 2243 N N . PRO A 1 299 ? 29.205 -10.894 -4.908 1.00 35.78 299 PRO A N 1
ATOM 2244 C CA . PRO A 1 299 ? 30.585 -10.658 -5.323 1.00 35.78 299 PRO A CA 1
ATOM 2245 C C . PRO A 1 299 ? 31.368 -9.994 -4.189 1.00 35.78 299 PRO A C 1
ATOM 2247 O O . PRO A 1 299 ? 30.916 -8.975 -3.673 1.00 35.78 299 PRO A O 1
ATOM 2250 N N . GLY A 1 300 ? 32.554 -10.506 -3.842 1.00 34.53 300 GLY A N 1
ATOM 2251 C CA . GLY A 1 300 ? 33.325 -10.102 -2.648 1.00 34.53 300 GLY A CA 1
ATOM 2252 C C . GLY A 1 300 ? 33.724 -8.618 -2.533 1.00 34.53 300 GLY A C 1
ATOM 2253 O O . GLY A 1 300 ? 34.305 -8.216 -1.529 1.00 34.53 300 GLY A O 1
ATOM 2254 N N . ASN A 1 301 ? 33.390 -7.791 -3.526 1.00 37.09 301 ASN A N 1
ATOM 2255 C CA . ASN A 1 301 ? 33.457 -6.330 -3.458 1.00 37.09 301 ASN A CA 1
ATOM 2256 C C . ASN A 1 301 ? 32.294 -5.721 -2.634 1.00 37.09 301 ASN A C 1
ATOM 2258 O O . ASN A 1 301 ? 32.415 -4.604 -2.131 1.00 37.09 301 ASN A O 1
ATOM 2262 N N . PHE A 1 302 ? 31.187 -6.450 -2.455 1.00 37.88 302 PHE A N 1
ATOM 2263 C CA . PHE A 1 302 ? 30.081 -6.131 -1.547 1.00 37.88 302 PHE A CA 1
ATOM 2264 C C . PHE A 1 302 ? 30.388 -6.653 -0.131 1.00 37.88 302 PHE A C 1
ATOM 2266 O O . PHE A 1 302 ? 29.817 -7.637 0.333 1.00 37.88 302 PHE A O 1
ATOM 2273 N N . VAL A 1 303 ? 31.311 -5.995 0.576 1.00 36.03 303 VAL A N 1
ATOM 2274 C CA . VAL A 1 303 ? 31.677 -6.364 1.958 1.00 36.03 303 VAL A CA 1
ATOM 2275 C C . VAL A 1 303 ? 30.655 -5.791 2.953 1.00 36.03 303 VAL A C 1
ATOM 2277 O O . VAL A 1 303 ? 30.773 -4.650 3.404 1.00 36.03 303 VAL A O 1
ATOM 2280 N N . ILE A 1 304 ? 29.631 -6.582 3.291 1.00 46.12 304 ILE A N 1
ATOM 2281 C CA . ILE A 1 304 ? 28.469 -6.162 4.097 1.00 46.12 304 ILE A CA 1
ATOM 2282 C C . ILE A 1 304 ? 28.496 -6.832 5.484 1.00 46.12 304 ILE A C 1
ATOM 2284 O O . ILE A 1 304 ? 27.723 -7.743 5.761 1.00 46.12 304 ILE A O 1
ATOM 2288 N N . GLU A 1 305 ? 29.380 -6.377 6.379 1.00 37.56 305 GLU A N 1
ATOM 2289 C CA . GLU A 1 305 ? 29.444 -6.910 7.758 1.00 37.56 305 GLU A CA 1
ATOM 2290 C C . GLU A 1 305 ? 29.244 -5.820 8.832 1.00 37.56 305 GLU A C 1
ATOM 2292 O O . GLU A 1 305 ? 28.298 -5.886 9.615 1.00 37.56 305 GLU A O 1
ATOM 2297 N N . ASP A 1 306 ? 30.040 -4.742 8.817 1.00 37.72 306 ASP A N 1
ATOM 2298 C CA . ASP A 1 306 ? 29.922 -3.627 9.785 1.00 37.72 306 ASP A CA 1
ATOM 2299 C C . ASP A 1 306 ? 28.950 -2.506 9.336 1.00 37.72 306 ASP A C 1
ATOM 2301 O O . ASP A 1 306 ? 28.747 -1.504 10.027 1.00 37.72 306 ASP A O 1
ATOM 2305 N N . LEU A 1 307 ? 28.328 -2.630 8.159 1.00 38.00 307 LEU A N 1
ATOM 2306 C CA . LEU A 1 307 ? 27.420 -1.606 7.623 1.00 38.00 307 LEU A CA 1
ATOM 2307 C C . LEU A 1 307 ? 25.965 -1.804 8.059 1.00 38.00 307 LEU A C 1
ATOM 2309 O O . LEU A 1 307 ? 25.288 -0.814 8.333 1.00 38.00 307 LEU A O 1
ATOM 2313 N N . TYR A 1 308 ? 25.501 -3.050 8.204 1.00 37.94 308 TYR A N 1
ATOM 2314 C CA . TYR A 1 308 ? 24.079 -3.352 8.411 1.00 37.94 308 TYR A CA 1
ATOM 2315 C C . TYR A 1 308 ? 23.482 -2.634 9.623 1.00 37.94 308 TYR A C 1
ATOM 2317 O O . TYR A 1 308 ? 22.487 -1.931 9.494 1.00 37.94 308 TYR A O 1
ATOM 2325 N N . ARG A 1 309 ? 24.165 -2.694 10.776 1.00 34.69 309 ARG A N 1
ATOM 2326 C CA . ARG A 1 309 ? 23.767 -2.055 12.048 1.00 34.69 309 ARG A CA 1
ATOM 2327 C C . ARG A 1 309 ? 23.473 -0.546 11.918 1.00 34.69 309 ARG A C 1
ATOM 2329 O O . ARG A 1 309 ? 22.689 -0.013 12.697 1.00 34.69 309 ARG A O 1
ATOM 2336 N N . LYS A 1 310 ? 24.066 0.133 10.928 1.00 36.88 310 LYS A N 1
ATOM 2337 C CA . LYS A 1 310 ? 23.932 1.580 10.664 1.00 36.88 310 LYS A CA 1
ATOM 2338 C C . LYS A 1 310 ? 22.784 1.912 9.690 1.00 36.88 310 LYS A C 1
ATOM 2340 O O . LYS A 1 310 ? 22.587 3.079 9.366 1.00 36.88 310 LYS A O 1
ATOM 2345 N N . ALA A 1 311 ? 22.037 0.919 9.190 1.00 37.12 311 ALA A N 1
ATOM 2346 C CA . ALA A 1 311 ? 20.956 1.128 8.219 1.00 37.12 311 ALA A CA 1
ATOM 2347 C C . ALA A 1 311 ? 19.742 1.817 8.844 1.00 37.12 311 ALA A C 1
ATOM 2349 O O . ALA A 1 311 ? 19.497 2.995 8.603 1.00 37.12 311 ALA A O 1
ATOM 2350 N N . MET A 1 312 ? 19.027 1.108 9.718 1.00 36.88 312 MET A N 1
ATOM 2351 C CA . MET A 1 312 ? 17.812 1.608 10.370 1.00 36.88 312 MET A CA 1
ATOM 2352 C C . MET A 1 312 ? 18.084 2.337 11.700 1.00 36.88 312 MET A C 1
ATOM 2354 O O . MET A 1 312 ? 17.174 2.545 12.496 1.00 36.88 312 MET A O 1
ATOM 2358 N N . GLN A 1 313 ? 19.339 2.738 11.945 1.00 37.59 313 GLN A N 1
ATOM 2359 C CA . GLN A 1 313 ? 19.731 3.625 13.054 1.00 37.59 313 GLN A CA 1
ATOM 2360 C C . GLN A 1 313 ? 20.133 5.035 12.578 1.00 37.59 313 GLN A C 1
ATOM 2362 O O . GLN A 1 313 ? 20.031 5.974 13.365 1.00 37.59 313 GLN A O 1
ATOM 2367 N N . GLY A 1 314 ? 20.537 5.185 11.308 1.00 38.91 314 GLY A N 1
ATOM 2368 C CA . GLY A 1 314 ? 21.274 6.340 10.780 1.00 38.91 314 GLY A CA 1
ATOM 2369 C C . GLY A 1 314 ? 22.775 6.026 10.626 1.00 38.91 314 GLY A C 1
ATOM 2370 O O . GLY A 1 314 ? 23.314 5.188 11.344 1.00 38.91 314 GLY A O 1
ATOM 2371 N N . SER A 1 315 ? 23.522 6.650 9.709 1.00 36.69 315 SER A N 1
ATOM 2372 C CA . SER A 1 315 ? 23.288 7.983 9.125 1.00 36.69 315 SER A CA 1
ATOM 2373 C C . SER A 1 315 ? 23.896 8.180 7.712 1.00 36.69 315 SER A C 1
ATOM 2375 O O . SER A 1 315 ? 24.474 9.224 7.417 1.00 36.69 315 SER A O 1
ATOM 2377 N N . SER A 1 316 ? 23.782 7.202 6.794 1.00 38.00 316 SER A N 1
ATOM 2378 C CA . SER A 1 316 ? 24.338 7.324 5.424 1.00 38.00 316 SER A CA 1
ATOM 2379 C C . SER A 1 316 ? 23.423 6.795 4.307 1.00 38.00 316 SER A C 1
ATOM 2381 O O . SER A 1 316 ? 22.693 5.825 4.506 1.00 38.00 316 SER A O 1
ATOM 2383 N N . LYS A 1 317 ? 23.510 7.380 3.097 1.00 42.19 317 LYS A N 1
ATOM 2384 C CA . LYS A 1 317 ? 22.765 6.904 1.907 1.00 42.19 317 LYS A CA 1
ATOM 2385 C C . LYS A 1 317 ? 23.103 5.460 1.527 1.00 42.19 317 LYS A C 1
ATOM 2387 O O . LYS A 1 317 ? 22.217 4.724 1.106 1.00 42.19 317 LYS A O 1
ATOM 2392 N N . ALA A 1 318 ? 24.371 5.067 1.678 1.00 37.88 318 ALA A N 1
ATOM 2393 C CA . ALA A 1 318 ? 24.848 3.733 1.318 1.00 37.88 318 ALA A CA 1
ATOM 2394 C C . ALA A 1 318 ? 24.118 2.631 2.098 1.00 37.88 318 ALA A C 1
ATOM 2396 O O . ALA A 1 318 ? 24.026 1.499 1.641 1.00 37.88 318 ALA A O 1
ATOM 2397 N N . THR A 1 319 ? 23.574 2.961 3.269 1.00 45.53 319 THR A N 1
ATOM 2398 C CA . THR A 1 319 ? 23.002 1.977 4.179 1.00 45.53 319 THR A CA 1
ATOM 2399 C C . THR A 1 319 ? 21.508 1.714 3.960 1.00 45.53 319 THR A C 1
ATOM 2401 O O . THR A 1 319 ? 21.058 0.612 4.256 1.00 45.53 319 THR A O 1
ATOM 2404 N N . LEU A 1 320 ? 20.752 2.661 3.386 1.00 47.88 320 LEU A N 1
ATOM 2405 C CA . LEU A 1 320 ? 19.408 2.376 2.853 1.00 47.88 320 LEU A CA 1
ATOM 2406 C C . LEU A 1 320 ? 19.525 1.558 1.555 1.00 47.88 320 LEU A C 1
ATOM 2408 O O . LEU A 1 320 ? 18.880 0.525 1.414 1.00 47.88 320 LEU A O 1
ATOM 2412 N N . MET A 1 321 ? 20.457 1.956 0.682 1.00 49.06 321 MET A N 1
ATOM 2413 C CA . MET A 1 321 ? 20.795 1.259 -0.565 1.00 49.06 321 MET A CA 1
ATOM 2414 C C . MET A 1 321 ? 21.166 -0.219 -0.353 1.00 49.06 321 MET A C 1
ATOM 2416 O O . MET A 1 321 ? 20.815 -1.063 -1.169 1.00 49.06 321 MET A O 1
ATOM 2420 N N . LEU A 1 322 ? 21.824 -0.566 0.758 1.00 50.66 322 LEU A N 1
ATOM 2421 C CA . LEU A 1 322 ? 22.114 -1.964 1.102 1.00 50.66 322 LEU A CA 1
ATOM 2422 C C . LEU A 1 322 ? 20.854 -2.781 1.431 1.00 50.66 322 LEU A C 1
ATOM 2424 O O . LEU A 1 322 ? 20.730 -3.911 0.969 1.00 50.66 322 LEU A O 1
ATOM 2428 N N . TYR A 1 323 ? 19.898 -2.208 2.167 1.00 54.41 323 TYR A N 1
ATOM 2429 C CA . TYR A 1 323 ? 18.611 -2.859 2.439 1.00 54.41 323 TYR A CA 1
ATOM 2430 C C . TYR A 1 323 ? 17.779 -3.039 1.154 1.00 54.41 323 TYR A C 1
ATOM 2432 O O . TYR A 1 323 ? 17.159 -4.082 0.946 1.00 54.41 323 TYR A O 1
ATOM 2440 N N . GLU A 1 324 ? 17.819 -2.052 0.255 1.00 57.66 324 GLU A N 1
ATOM 2441 C CA . GLU A 1 324 ? 17.196 -2.118 -1.073 1.00 57.66 324 GLU A CA 1
ATOM 2442 C C . GLU A 1 324 ? 17.818 -3.239 -1.932 1.00 57.66 324 GLU A C 1
ATOM 2444 O O . GLU A 1 324 ? 17.091 -4.016 -2.555 1.00 57.66 324 GLU A O 1
ATOM 2449 N N . VAL A 1 325 ? 19.151 -3.377 -1.909 1.00 56.16 325 VAL A N 1
ATOM 2450 C CA . VAL A 1 325 ? 19.901 -4.444 -2.597 1.00 56.16 325 VAL A CA 1
ATOM 2451 C C . VAL A 1 325 ? 19.619 -5.832 -2.009 1.00 56.16 325 VAL A C 1
ATOM 2453 O O . VAL A 1 325 ? 19.481 -6.784 -2.775 1.00 56.16 325 VAL A O 1
ATOM 2456 N N . GLU A 1 326 ? 19.471 -5.979 -0.690 1.00 56.81 326 GLU A N 1
ATOM 2457 C CA . GLU A 1 326 ? 19.081 -7.259 -0.074 1.00 56.81 326 GLU A CA 1
ATOM 2458 C C . GLU A 1 326 ? 17.649 -7.670 -0.432 1.00 56.81 326 GLU A C 1
ATOM 2460 O O . GLU A 1 326 ? 17.422 -8.815 -0.830 1.00 56.81 326 GLU A O 1
ATOM 2465 N N . CYS A 1 327 ? 16.692 -6.736 -0.364 1.00 63.94 327 CYS A N 1
ATOM 2466 C CA . CYS A 1 327 ? 15.320 -6.978 -0.818 1.00 63.94 327 CYS A CA 1
ATOM 2467 C C . CYS A 1 327 ? 15.293 -7.383 -2.297 1.00 63.94 327 CYS A C 1
ATOM 2469 O O . CYS A 1 327 ? 14.563 -8.298 -2.676 1.00 63.94 327 CYS A O 1
ATOM 2471 N N . PHE A 1 328 ? 16.127 -6.760 -3.136 1.00 66.25 328 PHE A N 1
ATOM 2472 C CA . PHE A 1 328 ? 16.267 -7.147 -4.536 1.00 66.25 328 PHE A CA 1
ATOM 2473 C C . PHE A 1 328 ? 16.887 -8.544 -4.715 1.00 66.25 328 PHE A C 1
ATOM 2475 O O . PHE A 1 328 ? 16.346 -9.354 -5.467 1.00 66.25 328 PHE A O 1
ATOM 2482 N N . ALA A 1 329 ? 17.970 -8.867 -4.003 1.00 61.22 329 ALA A N 1
ATOM 2483 C CA . ALA A 1 329 ? 18.601 -10.186 -4.055 1.00 61.22 329 ALA A CA 1
ATOM 2484 C C . ALA A 1 329 ? 17.643 -11.306 -3.601 1.00 61.22 329 ALA A C 1
ATOM 2486 O O . ALA A 1 329 ? 17.652 -12.401 -4.166 1.00 61.22 329 ALA A O 1
ATOM 2487 N N . GLN A 1 330 ? 16.752 -11.023 -2.647 1.00 66.19 330 GLN A N 1
ATOM 2488 C CA . GLN A 1 330 ? 15.657 -11.926 -2.293 1.00 66.19 330 GLN A CA 1
ATOM 2489 C C . GLN A 1 330 ? 14.524 -11.956 -3.329 1.00 66.19 330 GLN A C 1
ATOM 2491 O O . GLN A 1 330 ? 14.011 -13.032 -3.628 1.00 66.19 330 GLN A O 1
ATOM 2496 N N . MET A 1 331 ? 14.156 -10.827 -3.940 1.00 74.00 331 MET A N 1
ATOM 2497 C CA . MET A 1 331 ? 13.190 -10.797 -5.049 1.00 74.00 331 MET A CA 1
ATOM 2498 C C . MET A 1 331 ? 13.688 -11.550 -6.292 1.00 74.00 331 MET A C 1
ATOM 2500 O O . MET A 1 331 ? 12.870 -12.099 -7.030 1.00 74.00 331 MET A O 1
ATOM 2504 N N . ILE A 1 332 ? 15.002 -11.627 -6.520 1.00 68.31 332 ILE A N 1
ATOM 2505 C CA . ILE A 1 332 ? 15.630 -12.584 -7.442 1.00 68.31 332 ILE A CA 1
ATOM 2506 C C . ILE A 1 332 ? 15.392 -14.011 -6.933 1.00 68.31 332 ILE A C 1
ATOM 2508 O O . ILE A 1 332 ? 14.699 -14.792 -7.584 1.00 68.31 332 ILE A O 1
ATOM 2512 N N . TYR A 1 333 ? 15.925 -14.333 -5.749 1.00 65.25 333 TYR A N 1
ATOM 2513 C CA . TYR A 1 333 ? 16.000 -15.697 -5.218 1.00 65.25 333 TYR A CA 1
ATOM 2514 C C . TYR A 1 333 ? 14.631 -16.382 -5.076 1.00 65.25 333 TYR A C 1
ATOM 2516 O O . TYR A 1 333 ? 14.469 -17.545 -5.441 1.00 65.25 333 TYR A O 1
ATOM 2524 N N . MET A 1 334 ? 13.621 -15.654 -4.592 1.00 72.31 334 MET A N 1
ATOM 2525 C CA . MET A 1 334 ? 12.263 -16.167 -4.385 1.00 72.31 334 MET A CA 1
ATOM 2526 C C . MET A 1 334 ? 11.398 -16.182 -5.651 1.00 72.31 334 MET A C 1
ATOM 2528 O O . MET A 1 334 ? 10.302 -16.740 -5.636 1.00 72.31 334 MET A O 1
ATOM 2532 N N . ASN A 1 335 ? 11.872 -15.610 -6.761 1.00 75.88 335 ASN A N 1
ATOM 2533 C CA . ASN A 1 335 ? 11.161 -15.616 -8.040 1.00 75.88 335 ASN A CA 1
ATOM 2534 C C . ASN A 1 335 ? 12.077 -16.134 -9.165 1.00 75.88 335 ASN A C 1
ATOM 2536 O O . ASN A 1 335 ? 12.354 -15.389 -10.108 1.00 75.88 335 ASN A O 1
ATOM 2540 N N . PRO A 1 336 ? 12.524 -17.410 -9.109 1.00 72.50 336 PRO A N 1
ATOM 2541 C CA . PRO A 1 336 ? 13.485 -17.990 -10.059 1.00 72.50 336 PRO A CA 1
ATOM 2542 C C . PRO A 1 336 ? 12.978 -18.035 -11.511 1.00 72.50 336 PRO A C 1
ATOM 2544 O O . PRO A 1 336 ? 13.773 -18.127 -12.439 1.00 72.50 336 PRO A O 1
ATOM 2547 N N . ASN A 1 337 ? 11.656 -17.960 -11.710 1.00 74.00 337 ASN A N 1
ATOM 2548 C CA . ASN A 1 337 ? 11.003 -17.883 -13.023 1.00 74.00 337 ASN A CA 1
ATOM 2549 C C . ASN A 1 337 ? 10.667 -16.435 -13.447 1.00 74.00 337 ASN A C 1
ATOM 2551 O O . ASN A 1 337 ? 9.935 -16.237 -14.415 1.00 74.00 337 ASN A O 1
ATOM 2555 N N . GLY A 1 338 ? 11.137 -15.423 -12.713 1.00 78.12 338 GLY A N 1
ATOM 2556 C CA . GLY A 1 338 ? 10.871 -14.013 -12.995 1.00 78.12 338 GLY A CA 1
ATOM 2557 C C . GLY A 1 338 ? 9.638 -13.436 -12.291 1.00 78.12 338 GLY A C 1
ATOM 2558 O O . GLY A 1 338 ? 8.894 -14.120 -11.586 1.00 78.12 338 GLY A O 1
ATOM 2559 N N . TRP A 1 339 ? 9.435 -12.125 -12.444 1.00 84.12 339 TRP A N 1
ATOM 2560 C CA . TRP A 1 339 ? 8.572 -11.320 -11.561 1.00 84.12 339 TRP A CA 1
ATOM 2561 C C . TRP A 1 339 ? 7.117 -11.183 -12.026 1.00 84.12 339 TRP A C 1
ATOM 2563 O O . TRP A 1 339 ? 6.345 -10.421 -11.440 1.00 84.12 339 TRP A O 1
ATOM 2573 N N . ASN A 1 340 ? 6.721 -11.937 -13.055 1.00 87.88 340 ASN A N 1
ATOM 2574 C CA . ASN A 1 340 ? 5.373 -11.918 -13.630 1.00 87.88 340 ASN A CA 1
ATOM 2575 C C . ASN A 1 340 ? 4.262 -12.118 -12.585 1.00 87.88 340 ASN A C 1
ATOM 2577 O O . ASN A 1 340 ? 3.255 -11.403 -12.631 1.00 87.88 340 ASN A O 1
ATOM 2581 N N . ASP A 1 341 ? 4.466 -13.055 -11.655 1.00 87.94 341 ASP A N 1
ATOM 2582 C CA . ASP A 1 341 ? 3.550 -13.330 -10.546 1.00 87.94 341 ASP A CA 1
ATOM 2583 C C . ASP A 1 341 ? 3.614 -12.252 -9.462 1.00 87.94 341 ASP A C 1
ATOM 2585 O O . ASP A 1 341 ? 2.575 -11.744 -9.062 1.00 87.94 341 ASP A O 1
ATOM 2589 N N . LEU A 1 342 ? 4.813 -11.865 -9.006 1.00 86.06 342 LEU A N 1
ATOM 2590 C CA . LEU A 1 342 ? 4.999 -10.845 -7.963 1.00 86.06 342 LEU A CA 1
ATOM 2591 C C . LEU A 1 342 ? 4.306 -9.526 -8.344 1.00 86.06 342 LEU A C 1
ATOM 2593 O O . LEU A 1 342 ? 3.623 -8.919 -7.518 1.00 86.06 342 LEU A O 1
ATOM 2597 N N . ILE A 1 343 ? 4.421 -9.100 -9.603 1.00 89.31 343 ILE A N 1
ATOM 2598 C CA . ILE A 1 343 ? 3.733 -7.909 -10.115 1.00 89.31 343 ILE A CA 1
ATOM 2599 C C . ILE A 1 343 ? 2.211 -8.126 -10.196 1.00 89.31 343 ILE A C 1
ATOM 2601 O O . ILE A 1 343 ? 1.444 -7.217 -9.880 1.00 89.31 343 ILE A O 1
ATOM 2605 N N . ASP A 1 344 ? 1.744 -9.321 -10.570 1.00 90.31 344 ASP A N 1
ATOM 2606 C CA . ASP A 1 344 ? 0.312 -9.647 -10.622 1.00 90.31 344 ASP A CA 1
ATOM 2607 C C . ASP A 1 344 ? -0.340 -9.706 -9.232 1.00 90.31 344 ASP A C 1
ATOM 2609 O O . ASP A 1 344 ? -1.416 -9.139 -9.033 1.00 90.31 344 ASP A O 1
ATOM 2613 N N . GLU A 1 345 ? 0.316 -10.360 -8.275 1.00 87.38 345 GLU A N 1
ATOM 2614 C CA . GLU A 1 345 ? -0.058 -10.428 -6.863 1.00 87.38 345 GLU A CA 1
ATOM 2615 C C . GLU A 1 345 ? -0.041 -9.025 -6.250 1.00 87.38 345 GLU A C 1
ATOM 2617 O O . GLU A 1 345 ? -1.017 -8.619 -5.621 1.00 87.38 345 GLU A O 1
ATOM 2622 N N . SER A 1 346 ? 0.995 -8.226 -6.520 1.00 88.06 346 SER A N 1
ATOM 2623 C CA . SER A 1 346 ? 1.082 -6.854 -6.010 1.00 88.06 346 SER A CA 1
ATOM 2624 C C . SER A 1 346 ? -0.048 -5.965 -6.539 1.00 88.06 346 SER A C 1
ATOM 2626 O O . SER A 1 346 ? -0.702 -5.256 -5.771 1.00 88.06 346 SER A O 1
ATOM 2628 N N . LEU A 1 347 ? -0.347 -6.048 -7.841 1.00 89.06 347 LEU A N 1
ATOM 2629 C CA . LEU A 1 347 ? -1.471 -5.339 -8.462 1.00 89.06 347 LEU A CA 1
ATOM 2630 C C . LEU A 1 347 ? -2.842 -5.814 -7.961 1.00 89.06 347 LEU A C 1
ATOM 2632 O O . LEU A 1 347 ? -3.799 -5.041 -7.973 1.00 89.06 347 LEU A O 1
ATOM 2636 N N . ARG A 1 348 ? -2.949 -7.066 -7.511 1.00 90.00 348 ARG A N 1
ATOM 2637 C CA . ARG A 1 348 ? -4.179 -7.628 -6.949 1.00 90.00 348 ARG A CA 1
ATOM 2638 C C . ARG A 1 348 ? -4.392 -7.237 -5.486 1.00 90.00 348 ARG A C 1
ATOM 2640 O O . ARG A 1 348 ? -5.525 -6.928 -5.122 1.00 90.00 348 ARG A O 1
ATOM 2647 N N . TYR A 1 349 ? -3.344 -7.279 -4.665 1.00 86.88 349 TYR A N 1
ATOM 2648 C CA . TYR A 1 349 ? -3.467 -7.231 -3.206 1.00 86.88 349 TYR A CA 1
ATOM 2649 C C . TYR A 1 349 ? -3.109 -5.865 -2.600 1.00 86.88 349 TYR A C 1
ATOM 2651 O O . TYR A 1 349 ? -3.901 -5.361 -1.808 1.00 86.88 349 TYR A O 1
ATOM 2659 N N . PHE A 1 350 ? -2.025 -5.195 -3.022 1.00 85.12 350 PHE A N 1
ATOM 2660 C CA . PHE A 1 350 ? -1.793 -3.791 -2.625 1.00 85.12 350 PHE A CA 1
ATOM 2661 C C . PHE A 1 350 ? -2.758 -2.841 -3.344 1.00 85.12 350 PHE A C 1
ATOM 2663 O O . PHE A 1 350 ? -3.304 -1.921 -2.740 1.00 85.12 350 PHE A O 1
ATOM 2670 N N . TRP A 1 351 ? -2.976 -3.068 -4.643 1.00 89.75 351 TRP A N 1
ATOM 2671 C CA . TRP A 1 351 ? -3.637 -2.108 -5.540 1.00 89.75 351 TRP A CA 1
ATOM 2672 C C . TRP A 1 351 ? -5.078 -2.453 -5.932 1.00 89.75 351 TRP A C 1
ATOM 2674 O O . TRP A 1 351 ? -5.655 -1.809 -6.813 1.00 89.75 351 TRP A O 1
ATOM 2684 N N . GLY A 1 352 ? -5.657 -3.458 -5.273 1.00 89.00 352 GLY A N 1
ATOM 2685 C CA . GLY A 1 352 ? -6.996 -3.966 -5.551 1.00 89.00 352 GLY A CA 1
ATOM 2686 C C . GLY A 1 352 ? -8.145 -3.099 -5.024 1.00 89.00 352 GLY A C 1
ATOM 2687 O O . GLY A 1 352 ? -8.023 -1.898 -4.763 1.00 89.00 352 GLY A O 1
ATOM 2688 N N . ASN A 1 353 ? -9.300 -3.745 -4.848 1.00 91.94 353 ASN A N 1
ATOM 2689 C CA . ASN A 1 353 ? -10.562 -3.091 -4.487 1.00 91.94 353 ASN A CA 1
ATOM 2690 C C . ASN A 1 353 ? -10.483 -2.259 -3.199 1.00 91.94 353 ASN A C 1
ATOM 2692 O O . ASN A 1 353 ? -11.132 -1.215 -3.129 1.00 91.94 353 ASN A O 1
ATOM 2696 N N . GLU A 1 354 ? -9.681 -2.684 -2.220 1.00 89.31 354 GLU A N 1
ATOM 2697 C CA . GLU A 1 354 ? -9.542 -2.008 -0.927 1.00 89.31 354 GLU A CA 1
ATOM 2698 C C . GLU A 1 354 ? -8.789 -0.678 -1.036 1.00 89.31 354 GLU A C 1
ATOM 2700 O O . GLU A 1 354 ? -9.231 0.312 -0.450 1.00 89.31 354 GLU A O 1
ATOM 2705 N N . PHE A 1 355 ? -7.726 -0.608 -1.849 1.00 93.00 355 PHE A N 1
ATOM 2706 C CA . PHE A 1 355 ? -7.024 0.649 -2.133 1.00 93.00 355 PHE A CA 1
ATOM 2707 C C . PHE A 1 355 ? -7.951 1.634 -2.844 1.00 93.00 355 PHE A C 1
ATOM 2709 O O . PHE A 1 355 ? -8.086 2.784 -2.432 1.00 93.00 355 PHE A O 1
ATOM 2716 N N . GLU A 1 356 ? -8.660 1.170 -3.874 1.00 95.00 356 GLU A N 1
ATOM 2717 C CA . GLU A 1 356 ? -9.617 2.006 -4.595 1.00 95.00 356 GLU A CA 1
ATOM 2718 C C . GLU A 1 356 ? -10.835 2.385 -3.729 1.00 95.00 356 GLU A C 1
ATOM 2720 O O . GLU A 1 356 ? -11.440 3.433 -3.948 1.00 95.00 356 GLU A O 1
ATOM 2725 N N . ALA A 1 357 ? -11.200 1.584 -2.722 1.00 94.62 357 ALA A N 1
ATOM 2726 C CA . ALA A 1 357 ? -12.223 1.939 -1.739 1.00 94.62 357 ALA A CA 1
ATOM 2727 C C . ALA A 1 357 ? -11.728 3.012 -0.757 1.00 94.62 357 ALA A C 1
ATOM 2729 O O . ALA A 1 357 ? -12.462 3.966 -0.506 1.00 94.62 357 ALA A O 1
ATOM 2730 N N . ALA A 1 358 ? -10.495 2.900 -0.256 1.00 93.56 358 ALA A N 1
ATOM 2731 C CA . ALA A 1 358 ? -9.869 3.913 0.592 1.00 93.56 358 ALA A CA 1
ATOM 2732 C C . ALA A 1 358 ? -9.681 5.243 -0.162 1.00 93.56 358 ALA A C 1
ATOM 2734 O O . ALA A 1 358 ? -10.058 6.295 0.348 1.00 93.56 358 ALA A O 1
ATOM 2735 N N . ALA A 1 359 ? -9.212 5.197 -1.414 1.00 93.38 359 ALA A N 1
ATOM 2736 C CA . ALA A 1 359 ? -9.052 6.377 -2.262 1.00 93.38 359 ALA A CA 1
ATOM 2737 C C . ALA A 1 359 ? -10.400 7.035 -2.616 1.00 93.38 359 ALA A C 1
ATOM 2739 O O . ALA A 1 359 ? -10.524 8.256 -2.554 1.00 93.38 359 ALA A O 1
ATOM 2740 N N . ARG A 1 360 ? -11.441 6.248 -2.943 1.00 95.75 360 ARG A N 1
ATOM 2741 C CA . ARG A 1 360 ? -12.804 6.783 -3.145 1.00 95.75 360 ARG A CA 1
ATOM 2742 C C . ARG A 1 360 ? -13.395 7.384 -1.872 1.00 95.75 360 ARG A C 1
ATOM 2744 O O . ARG A 1 360 ? -14.148 8.342 -1.982 1.00 95.75 360 ARG A O 1
ATOM 2751 N N . ARG A 1 361 ? -13.075 6.837 -0.694 1.00 96.06 361 ARG A N 1
ATOM 2752 C CA . ARG A 1 361 ? -13.516 7.387 0.594 1.00 96.06 361 ARG A CA 1
ATOM 2753 C C . ARG A 1 361 ? -12.822 8.712 0.896 1.00 96.06 361 ARG A C 1
ATOM 2755 O O . ARG A 1 361 ? -13.504 9.687 1.170 1.00 96.06 361 ARG A O 1
ATOM 2762 N N . ALA A 1 362 ? -11.501 8.786 0.748 1.00 94.19 362 ALA A N 1
ATOM 2763 C CA . ALA A 1 362 ? -10.770 10.046 0.864 1.00 94.19 362 ALA A CA 1
ATOM 2764 C C . ALA A 1 362 ? -11.345 11.117 -0.082 1.00 94.19 362 ALA A C 1
ATOM 2766 O O . ALA A 1 362 ? -11.506 12.273 0.304 1.00 94.19 362 ALA A O 1
ATOM 2767 N N . ALA A 1 363 ? -11.754 10.707 -1.288 1.00 94.56 363 ALA A N 1
ATOM 2768 C CA . ALA A 1 363 ? -12.370 11.581 -2.277 1.00 94.56 363 ALA A CA 1
ATOM 2769 C C . ALA A 1 363 ? -13.775 12.119 -1.921 1.00 94.56 363 ALA A C 1
ATOM 2771 O O . ALA A 1 363 ? -14.237 13.024 -2.618 1.00 94.56 363 ALA A O 1
ATOM 2772 N N . THR A 1 364 ? -14.449 11.632 -0.864 1.00 96.50 364 THR A N 1
ATOM 2773 C CA . THR A 1 364 ? -15.698 12.247 -0.361 1.00 96.50 364 THR A CA 1
ATOM 2774 C C . THR A 1 364 ? -15.458 13.364 0.654 1.00 96.50 364 THR A C 1
ATOM 2776 O O . THR A 1 364 ? -16.400 14.084 0.974 1.00 96.50 364 THR A O 1
ATOM 2779 N N . LEU A 1 365 ? -14.225 13.557 1.143 1.00 95.00 365 LEU A N 1
ATOM 2780 C CA . LEU A 1 365 ? -13.892 14.717 1.970 1.00 95.00 365 LEU A CA 1
ATOM 2781 C C . LEU A 1 365 ? -13.869 15.983 1.081 1.00 95.00 365 LEU A C 1
ATOM 2783 O O . LEU A 1 365 ? -13.177 15.978 0.052 1.00 95.00 365 LEU A O 1
ATOM 2787 N N . PRO A 1 366 ? -14.610 17.057 1.426 1.00 91.88 366 PRO A N 1
ATOM 2788 C CA . PRO A 1 366 ? -14.592 18.301 0.658 1.00 91.88 366 PRO A CA 1
ATOM 2789 C C . PRO A 1 366 ? -13.229 19.002 0.709 1.00 91.88 366 PRO A C 1
ATOM 2791 O O . PRO A 1 366 ? -12.544 18.965 1.729 1.00 91.88 366 PRO A O 1
ATOM 2794 N N . TYR A 1 367 ? -12.864 19.706 -0.365 1.00 87.62 367 TYR A N 1
ATOM 2795 C CA . TYR A 1 367 ? -11.723 20.627 -0.334 1.00 87.62 367 TYR A CA 1
ATOM 2796 C C . TYR A 1 367 ? -11.961 21.753 0.683 1.00 87.62 367 TYR A C 1
ATOM 2798 O O . TYR A 1 367 ? -13.088 22.219 0.855 1.00 87.62 367 TYR A O 1
ATOM 2806 N N . GLY A 1 368 ? -10.906 22.155 1.389 1.00 82.81 368 GLY A N 1
ATOM 2807 C CA . GLY A 1 368 ? -10.958 23.092 2.510 1.00 82.81 368 GLY A CA 1
ATOM 2808 C C . GLY A 1 368 ? -11.542 22.518 3.810 1.00 82.81 368 GLY A C 1
ATOM 2809 O O . GLY A 1 368 ? -11.490 23.197 4.835 1.00 82.81 368 GLY A O 1
ATOM 2810 N N . GLN A 1 369 ? -12.063 21.282 3.830 1.00 89.75 369 GLN A N 1
ATOM 2811 C CA . GLN A 1 369 ? -12.518 20.656 5.073 1.00 89.75 369 GLN A CA 1
ATOM 2812 C C . GLN A 1 369 ? -11.313 20.206 5.903 1.00 89.75 369 GLN A C 1
ATOM 2814 O O . GLN A 1 369 ? -10.690 19.180 5.632 1.00 89.75 369 GLN A O 1
ATOM 2819 N N . ARG A 1 370 ? -11.015 20.970 6.954 1.00 87.88 370 ARG A N 1
ATOM 2820 C CA . ARG A 1 370 ? -9.913 20.699 7.881 1.00 87.88 370 ARG A CA 1
ATOM 2821 C C . ARG A 1 370 ? -10.355 19.837 9.069 1.00 87.88 370 ARG A C 1
ATOM 2823 O O . ARG A 1 370 ? -11.496 19.923 9.526 1.00 87.88 370 ARG A O 1
ATOM 2830 N N . ILE A 1 371 ? -9.432 19.016 9.557 1.00 88.00 371 ILE A N 1
ATOM 2831 C CA . ILE A 1 371 ? -9.537 18.083 10.680 1.00 88.00 371 ILE A CA 1
ATOM 2832 C C . ILE A 1 371 ? -8.428 18.439 11.681 1.00 88.00 371 ILE A C 1
ATOM 2834 O O . ILE A 1 371 ? -7.256 18.260 11.346 1.00 88.00 371 ILE A O 1
ATOM 2838 N N . PRO A 1 372 ? -8.745 18.948 12.884 1.00 84.25 372 PRO A N 1
ATOM 2839 C CA . PRO A 1 372 ? -7.734 19.238 13.895 1.00 84.25 372 PRO A CA 1
ATOM 2840 C C . PRO A 1 372 ? -7.214 17.950 14.537 1.00 84.25 372 PRO A C 1
ATOM 2842 O O . PRO A 1 372 ? -8.009 17.085 14.919 1.00 84.25 372 PRO A O 1
ATOM 2845 N N . LEU A 1 373 ? -5.894 17.855 14.701 1.00 80.81 373 LEU A N 1
ATOM 2846 C CA . LEU A 1 373 ? -5.259 16.816 15.511 1.00 80.81 373 LEU A CA 1
ATOM 2847 C C . LEU A 1 373 ? -4.950 17.361 16.912 1.00 80.81 373 LEU A C 1
ATOM 2849 O O . LEU A 1 373 ? -4.476 18.490 17.059 1.00 80.81 373 LEU A O 1
ATOM 2853 N N . SER A 1 374 ? -5.192 16.559 17.952 1.00 81.06 374 SER A N 1
ATOM 2854 C CA . SER A 1 374 ? -4.707 16.887 19.296 1.00 81.06 374 SER A CA 1
ATOM 2855 C C . SER A 1 374 ? -3.207 16.616 19.413 1.00 81.06 374 SER A C 1
ATOM 2857 O O . SER A 1 374 ? -2.652 15.779 18.699 1.00 81.06 374 SER A O 1
ATOM 2859 N N . GLU A 1 375 ? -2.554 17.291 20.358 1.00 82.81 375 GLU A N 1
ATOM 2860 C CA . GLU A 1 375 ? -1.142 17.064 20.685 1.00 82.81 375 GLU A CA 1
ATOM 2861 C C . GLU A 1 375 ? -0.855 15.591 21.030 1.00 82.81 375 GLU A C 1
ATOM 2863 O O . GLU A 1 375 ? 0.154 15.035 20.599 1.00 82.81 375 GLU A O 1
ATOM 2868 N N . ASP A 1 376 ? -1.774 14.931 21.740 1.00 77.75 376 ASP A N 1
ATOM 2869 C CA . ASP A 1 376 ? -1.643 13.521 22.113 1.00 77.75 376 ASP A CA 1
ATOM 2870 C C . ASP A 1 376 ? -1.740 12.589 20.900 1.00 77.75 376 ASP A C 1
ATOM 2872 O O . ASP A 1 376 ? -0.964 11.640 20.799 1.00 77.75 376 ASP A O 1
ATOM 2876 N N . ILE A 1 377 ? -2.624 12.881 19.935 1.00 79.38 377 ILE A N 1
ATOM 2877 C CA . ILE A 1 377 ? -2.689 12.138 18.667 1.00 79.38 377 ILE A CA 1
ATOM 2878 C C . ILE A 1 377 ? -1.396 12.355 17.877 1.00 79.38 377 ILE A C 1
ATOM 2880 O O . ILE A 1 377 ? -0.805 11.377 17.424 1.00 79.38 377 ILE A O 1
ATOM 2884 N N . ILE A 1 378 ? -0.927 13.603 17.747 1.00 73.88 378 ILE A N 1
ATOM 2885 C CA . ILE A 1 378 ? 0.318 13.955 17.042 1.00 73.88 378 ILE A CA 1
ATOM 2886 C C . ILE A 1 378 ? 1.509 13.165 17.613 1.00 73.88 378 ILE A C 1
ATOM 2888 O O . ILE A 1 378 ? 2.253 12.553 16.842 1.00 73.88 378 ILE A O 1
ATOM 2892 N N . LYS A 1 379 ? 1.649 13.098 18.945 1.00 75.38 379 LYS A N 1
ATOM 2893 C CA . LYS A 1 379 ? 2.677 12.297 19.635 1.00 75.38 379 LYS A CA 1
ATOM 2894 C C . LYS A 1 379 ? 2.487 10.794 19.432 1.00 75.38 379 LYS A C 1
ATOM 2896 O O . LYS A 1 379 ? 3.433 10.104 19.054 1.00 75.38 379 LYS A O 1
ATOM 2901 N N . ALA A 1 380 ? 1.275 10.272 19.630 1.00 68.38 380 ALA A N 1
ATOM 2902 C CA . ALA A 1 380 ? 0.985 8.844 19.487 1.00 68.38 380 ALA A CA 1
ATOM 2903 C C . ALA A 1 380 ? 1.251 8.339 18.059 1.00 68.38 380 ALA A C 1
ATOM 2905 O O . ALA A 1 380 ? 1.794 7.249 17.863 1.00 68.38 380 ALA A O 1
ATOM 2906 N N . VAL A 1 381 ? 0.967 9.164 17.043 1.00 69.12 381 VAL A N 1
ATOM 2907 C CA . VAL A 1 381 ? 1.332 8.874 15.652 1.00 69.12 381 VAL A CA 1
ATOM 2908 C C . VAL A 1 381 ? 2.732 9.369 15.259 1.00 69.12 381 VAL A C 1
ATOM 2910 O O . VAL A 1 381 ? 3.061 9.289 14.076 1.00 69.12 381 VAL A O 1
ATOM 2913 N N . LYS A 1 382 ? 3.589 9.818 16.184 1.00 70.38 382 LYS A N 1
ATOM 2914 C CA . LYS A 1 382 ? 4.965 10.295 15.921 1.00 70.38 382 LYS A CA 1
ATOM 2915 C C . LYS A 1 382 ? 5.038 11.295 14.752 1.00 70.38 382 LYS A C 1
ATOM 2917 O O . LYS A 1 382 ? 5.642 11.017 13.709 1.00 70.38 382 LYS A O 1
ATOM 2922 N N . LEU A 1 383 ? 4.326 12.413 14.890 1.00 69.31 383 LEU A N 1
ATOM 2923 C CA . LEU A 1 383 ? 4.336 13.569 13.980 1.00 69.31 383 LEU A CA 1
ATOM 2924 C C . LEU A 1 383 ? 4.768 14.873 14.675 1.00 69.31 383 LEU A C 1
ATOM 2926 O O . LEU A 1 383 ? 4.855 15.903 14.021 1.00 69.31 383 LEU A O 1
ATOM 2930 N N . ASP A 1 384 ? 5.094 14.822 15.962 1.00 67.75 384 ASP A N 1
ATOM 2931 C CA . ASP A 1 384 ? 5.503 15.933 16.831 1.00 67.75 384 ASP A CA 1
ATOM 2932 C C . ASP A 1 384 ? 6.767 16.677 16.357 1.00 67.75 384 ASP A C 1
ATOM 2934 O O . ASP A 1 384 ? 6.885 17.882 16.556 1.00 67.75 384 ASP A O 1
ATOM 2938 N N . GLY A 1 385 ? 7.666 16.002 15.633 1.00 66.25 385 GLY A N 1
ATOM 2939 C CA . GLY A 1 385 ? 8.795 16.639 14.936 1.00 66.25 385 GLY A CA 1
ATOM 2940 C C . GLY A 1 385 ? 8.443 17.328 13.605 1.00 66.25 385 GLY A C 1
ATOM 2941 O O . GLY A 1 385 ? 9.346 17.780 12.905 1.00 66.25 385 GLY A O 1
ATOM 2942 N N . TYR A 1 386 ? 7.164 17.359 13.210 1.00 63.41 386 TYR A N 1
ATOM 2943 C CA . TYR A 1 386 ? 6.694 17.868 11.911 1.00 63.41 386 TYR A CA 1
ATOM 2944 C C . TYR A 1 386 ? 5.384 18.668 11.963 1.00 63.41 386 TYR A C 1
ATOM 2946 O O . TYR A 1 386 ? 5.040 19.281 10.956 1.00 63.41 386 TYR A O 1
ATOM 2954 N N . MET A 1 387 ? 4.643 18.610 13.072 1.00 69.19 387 MET A N 1
ATOM 2955 C CA . MET A 1 387 ? 3.348 19.263 13.263 1.00 69.19 387 MET A CA 1
ATOM 2956 C C . MET A 1 387 ? 3.224 19.799 14.689 1.00 69.19 387 MET A C 1
ATOM 2958 O O . MET A 1 387 ? 3.476 19.076 15.655 1.00 69.19 387 MET A O 1
ATOM 2962 N N . GLN A 1 388 ? 2.798 21.050 14.822 1.00 72.06 388 GLN A N 1
ATOM 2963 C CA . GLN A 1 388 ? 2.519 21.706 16.096 1.00 72.06 388 GLN A CA 1
ATOM 2964 C C . GLN A 1 388 ? 1.102 21.379 16.620 1.00 72.06 388 GLN A C 1
ATOM 2966 O O . GLN A 1 388 ? 0.198 21.062 15.838 1.00 72.06 388 GLN A O 1
ATOM 2971 N N . PRO A 1 389 ? 0.861 21.473 17.942 1.00 71.25 389 PRO A N 1
ATOM 2972 C CA . PRO A 1 389 ? -0.473 21.328 18.525 1.00 71.25 389 PRO A CA 1
ATOM 2973 C C . PRO A 1 389 ? -1.508 22.272 17.898 1.00 71.25 389 PRO A C 1
ATOM 2975 O O . PRO A 1 389 ? -1.275 23.473 17.782 1.00 71.25 389 PRO A O 1
ATOM 2978 N N . GLY A 1 390 ? -2.678 21.737 17.537 1.00 68.56 390 GLY A N 1
ATOM 2979 C CA . GLY A 1 390 ? -3.765 22.511 16.926 1.00 68.56 390 GLY A CA 1
ATOM 2980 C C . GLY A 1 390 ? -3.674 22.660 15.404 1.00 68.56 390 GLY A C 1
ATOM 2981 O O . GLY A 1 390 ? -4.599 23.204 14.801 1.00 68.56 390 GLY A O 1
ATOM 2982 N N . GLU A 1 391 ? -2.621 22.141 14.767 1.00 74.88 391 GLU A N 1
ATOM 2983 C CA . GLU A 1 391 ? -2.585 22.001 13.313 1.00 74.88 391 GLU A CA 1
ATOM 2984 C C . GLU A 1 391 ? -3.686 21.073 12.783 1.00 74.88 391 GLU A C 1
ATOM 2986 O O . GLU A 1 391 ? -4.263 20.235 13.488 1.00 74.88 391 GLU A O 1
ATOM 2991 N N . THR A 1 392 ? -3.973 21.232 11.492 1.00 82.19 392 THR A N 1
ATOM 2992 C CA . THR A 1 392 ? -5.053 20.522 10.817 1.00 82.19 392 THR A CA 1
ATOM 2993 C C . THR A 1 392 ? -4.566 19.795 9.573 1.00 82.19 392 THR A C 1
ATOM 2995 O O . THR A 1 392 ? -3.675 20.282 8.881 1.00 82.19 392 THR A O 1
ATOM 2998 N N . LEU A 1 393 ? -5.203 18.670 9.253 1.00 83.38 393 LEU A N 1
ATOM 2999 C CA . LEU A 1 393 ? -5.079 17.962 7.974 1.00 83.38 393 LEU A CA 1
ATOM 3000 C C . LEU A 1 393 ? -6.443 17.967 7.273 1.00 83.38 393 LEU A C 1
ATOM 3002 O O . LEU A 1 393 ? -7.467 18.117 7.930 1.00 83.38 393 LEU A O 1
ATOM 3006 N N . GLY A 1 394 ? -6.492 17.811 5.959 1.00 85.44 394 GLY A N 1
ATOM 3007 C CA . GLY A 1 394 ? -7.727 17.891 5.189 1.00 85.44 394 GLY A CA 1
ATOM 3008 C C . GLY A 1 394 ? -7.740 16.950 3.996 1.00 85.44 394 GLY A C 1
ATOM 3009 O O . GLY A 1 394 ? -7.194 15.842 4.022 1.00 85.44 394 GLY A O 1
ATOM 3010 N N . ARG A 1 395 ? -8.423 17.384 2.938 1.00 88.69 395 ARG A N 1
ATOM 3011 C CA . ARG A 1 395 ? -8.546 16.620 1.697 1.00 88.69 395 ARG A CA 1
ATOM 3012 C C . ARG A 1 395 ? -7.253 16.652 0.885 1.00 88.69 395 ARG A C 1
ATOM 3014 O O . ARG A 1 395 ? -6.960 15.714 0.151 1.00 88.69 395 ARG A O 1
ATOM 3021 N N . GLU A 1 396 ? -6.481 17.713 1.028 1.00 85.69 396 GLU A N 1
ATOM 3022 C CA . GLU A 1 396 ? -5.328 18.035 0.199 1.00 85.69 396 GLU A CA 1
ATOM 3023 C C . GLU A 1 396 ? -4.109 17.183 0.580 1.00 85.69 396 GLU A C 1
ATOM 3025 O O . GLU A 1 396 ? -3.416 16.652 -0.286 1.00 85.69 396 GLU A O 1
ATOM 3030 N N . GLU A 1 397 ? -3.925 16.917 1.873 1.00 83.94 397 GLU A N 1
ATOM 3031 C CA . GLU A 1 397 ? -2.931 15.977 2.394 1.00 83.94 397 GLU A CA 1
ATOM 3032 C C . GLU A 1 397 ? -3.282 14.519 2.038 1.00 83.94 397 GLU A C 1
ATOM 3034 O O . GLU A 1 397 ? -2.391 13.709 1.768 1.00 83.94 397 GLU A O 1
ATOM 3039 N N . LEU A 1 398 ? -4.578 14.180 1.973 1.00 83.44 398 LEU A N 1
ATOM 3040 C CA . LEU A 1 398 ? -5.036 12.879 1.472 1.00 83.44 398 LEU A CA 1
ATOM 3041 C C . LEU A 1 398 ? -4.836 12.745 -0.045 1.00 83.44 398 LEU A C 1
ATOM 3043 O O . LEU A 1 398 ? -4.390 11.692 -0.497 1.00 83.44 398 LEU A O 1
ATOM 3047 N N . ASP A 1 399 ? -5.112 13.790 -0.829 1.00 83.81 399 ASP A N 1
ATOM 3048 C CA . ASP A 1 399 ? -4.834 13.818 -2.270 1.00 83.81 399 ASP A CA 1
ATOM 3049 C C . ASP A 1 399 ? -3.323 13.720 -2.549 1.00 83.81 399 ASP A C 1
ATOM 3051 O O . ASP A 1 399 ? -2.931 13.025 -3.484 1.00 83.81 399 ASP A O 1
ATOM 3055 N N . ALA A 1 400 ? -2.458 14.306 -1.714 1.00 82.75 400 ALA A N 1
ATOM 3056 C CA . ALA A 1 400 ? -1.012 14.098 -1.807 1.00 82.75 400 ALA A CA 1
ATOM 3057 C C . ALA A 1 400 ? -0.620 12.627 -1.553 1.00 82.75 400 ALA A C 1
ATOM 3059 O O . ALA A 1 400 ? 0.107 12.031 -2.350 1.00 82.75 400 ALA A O 1
ATOM 3060 N N . LEU A 1 401 ? -1.140 12.018 -0.479 1.00 82.69 401 LEU A N 1
ATOM 3061 C CA . LEU A 1 401 ? -0.864 10.624 -0.109 1.00 82.69 401 LEU A CA 1
ATOM 3062 C C . LEU A 1 401 ? -1.365 9.630 -1.169 1.00 82.69 401 LEU A C 1
ATOM 3064 O O . LEU A 1 401 ? -0.593 8.819 -1.685 1.00 82.69 401 LEU A O 1
ATOM 3068 N N . PHE A 1 402 ? -2.649 9.693 -1.528 1.00 85.12 402 PHE A N 1
ATOM 3069 C CA . PHE A 1 402 ? -3.220 8.829 -2.562 1.00 85.12 402 PHE A CA 1
ATOM 3070 C C . PHE A 1 402 ? -2.680 9.168 -3.956 1.00 85.12 402 PHE A C 1
ATOM 3072 O O . PHE A 1 402 ? -2.591 8.273 -4.795 1.00 85.12 402 PHE A O 1
ATOM 3079 N N . GLY A 1 403 ? -2.265 10.413 -4.199 1.00 85.69 403 GLY A N 1
ATOM 3080 C CA . GLY A 1 403 ? -1.599 10.838 -5.424 1.00 85.69 403 GLY A CA 1
ATOM 3081 C C . GLY A 1 403 ? -0.251 10.149 -5.613 1.00 85.69 403 GLY A C 1
ATOM 3082 O O . GLY A 1 403 ? -0.049 9.477 -6.624 1.00 85.69 403 GLY A O 1
ATOM 3083 N N . ALA A 1 404 ? 0.629 10.218 -4.608 1.00 83.25 404 ALA A N 1
ATOM 3084 C CA . ALA A 1 404 ? 1.902 9.496 -4.598 1.00 83.25 404 ALA A CA 1
ATOM 3085 C C . ALA A 1 404 ? 1.700 7.981 -4.774 1.00 83.25 404 ALA A C 1
ATOM 3087 O O . ALA A 1 404 ? 2.332 7.364 -5.629 1.00 83.25 404 ALA A O 1
ATOM 3088 N N . LEU A 1 405 ? 0.751 7.383 -4.046 1.00 86.75 405 LEU A N 1
ATOM 3089 C CA . LEU A 1 405 ? 0.436 5.955 -4.169 1.00 86.75 405 LEU A CA 1
ATOM 3090 C C . LEU A 1 405 ? -0.117 5.582 -5.559 1.00 86.75 405 LEU A C 1
ATOM 3092 O O . LEU A 1 405 ? 0.203 4.513 -6.075 1.00 86.75 405 LEU A O 1
ATOM 3096 N N . ARG A 1 406 ? -0.878 6.465 -6.222 1.00 89.75 406 ARG A N 1
ATOM 3097 C CA . ARG A 1 406 ? -1.283 6.265 -7.625 1.00 89.75 406 ARG A CA 1
ATOM 3098 C C . ARG A 1 406 ? -0.113 6.362 -8.604 1.00 89.75 406 ARG A C 1
ATOM 3100 O O . ARG A 1 406 ? -0.136 5.631 -9.592 1.00 89.75 406 ARG A O 1
ATOM 3107 N N . MET A 1 407 ? 0.918 7.165 -8.322 1.00 86.31 407 MET A N 1
ATOM 3108 C CA . MET A 1 407 ? 2.157 7.130 -9.111 1.00 86.31 407 MET A CA 1
ATOM 3109 C C . MET A 1 407 ? 2.819 5.751 -9.020 1.00 86.31 407 MET A C 1
ATOM 3111 O O . MET A 1 407 ? 3.115 5.156 -10.055 1.00 86.31 407 MET A O 1
ATOM 3115 N N . VAL A 1 408 ? 2.960 5.200 -7.804 1.00 84.94 408 VAL A N 1
ATOM 3116 C CA . VAL A 1 408 ? 3.501 3.843 -7.592 1.00 84.94 408 VAL A CA 1
ATOM 3117 C C . VAL A 1 408 ? 2.684 2.810 -8.364 1.00 84.94 408 VAL A C 1
ATOM 3119 O O . VAL A 1 408 ? 3.233 2.103 -9.207 1.00 84.94 408 VAL A O 1
ATOM 3122 N N . LYS A 1 409 ? 1.364 2.775 -8.141 1.00 91.56 409 LYS A N 1
ATOM 3123 C CA . LYS A 1 409 ? 0.442 1.858 -8.821 1.00 91.56 409 LYS A CA 1
ATOM 3124 C C . LYS A 1 409 ? 0.555 1.945 -10.341 1.00 91.56 409 LYS A C 1
ATOM 3126 O O . LYS A 1 409 ? 0.591 0.914 -11.004 1.00 91.56 409 LYS A O 1
ATOM 3131 N N . GLY A 1 410 ? 0.617 3.156 -10.894 1.00 90.69 410 GLY A N 1
ATOM 3132 C CA . GLY A 1 410 ? 0.731 3.368 -12.332 1.00 90.69 410 GLY A CA 1
ATOM 3133 C C . GLY A 1 410 ? 2.044 2.832 -12.911 1.00 90.69 410 GLY A C 1
ATOM 3134 O O . GLY A 1 410 ? 2.028 2.215 -13.974 1.00 90.69 410 GLY A O 1
ATOM 3135 N N . THR A 1 411 ? 3.158 2.961 -12.186 1.00 89.12 411 THR A N 1
ATOM 3136 C CA . THR A 1 411 ? 4.432 2.327 -12.562 1.00 89.12 411 THR A CA 1
ATOM 3137 C C . THR A 1 411 ? 4.384 0.802 -12.409 1.00 89.12 411 THR A C 1
ATOM 3139 O O . THR A 1 411 ? 4.864 0.095 -13.292 1.00 89.12 411 THR A O 1
ATOM 3142 N N . THR A 1 412 ? 3.740 0.257 -11.367 1.00 88.25 412 THR A N 1
ATOM 3143 C CA . THR A 1 412 ? 3.527 -1.199 -11.237 1.00 88.25 412 THR A CA 1
ATOM 3144 C C . THR A 1 412 ? 2.648 -1.749 -12.372 1.00 88.25 412 THR A C 1
ATOM 3146 O O . THR A 1 412 ? 2.914 -2.830 -12.894 1.00 88.25 412 THR A O 1
ATOM 3149 N N . GLU A 1 413 ? 1.622 -1.008 -12.805 1.00 92.56 413 GLU A N 1
ATOM 3150 C CA . GLU A 1 413 ? 0.800 -1.353 -13.972 1.00 92.56 413 GLU A CA 1
ATOM 3151 C C . GLU A 1 413 ? 1.611 -1.277 -15.276 1.00 92.56 413 GLU A C 1
ATOM 3153 O O . GLU A 1 413 ? 1.461 -2.156 -16.120 1.00 92.56 413 GLU A O 1
ATOM 3158 N N . TRP A 1 414 ? 2.499 -0.287 -15.429 1.00 93.00 414 TRP A N 1
ATOM 3159 C CA . TRP A 1 414 ? 3.395 -0.157 -16.586 1.00 93.00 414 TRP A CA 1
ATOM 3160 C C . TRP A 1 414 ? 4.393 -1.320 -16.675 1.00 93.00 414 TRP A C 1
ATOM 3162 O O . TRP A 1 414 ? 4.489 -1.952 -17.723 1.00 93.00 414 TRP A O 1
ATOM 3172 N N . LEU A 1 415 ? 5.057 -1.674 -15.568 1.00 89.31 415 LEU A N 1
ATOM 3173 C CA . LEU A 1 415 ? 5.911 -2.867 -15.479 1.00 89.31 415 LEU A CA 1
ATOM 3174 C C . LEU A 1 415 ? 5.109 -4.138 -15.782 1.00 89.31 415 LEU A C 1
ATOM 3176 O O . LEU A 1 415 ? 5.528 -4.971 -16.578 1.00 89.31 415 LEU A O 1
ATOM 3180 N N . GLY A 1 416 ? 3.907 -4.257 -15.215 1.00 90.44 416 GLY A N 1
ATOM 3181 C CA . GLY A 1 416 ? 3.004 -5.378 -15.461 1.00 90.44 416 GLY A CA 1
ATOM 3182 C C . GLY A 1 416 ? 2.417 -5.443 -16.874 1.00 90.44 416 GLY A C 1
ATOM 3183 O O . GLY A 1 416 ? 1.734 -6.427 -17.169 1.00 90.44 416 GLY A O 1
ATOM 3184 N N . ALA A 1 417 ? 2.630 -4.424 -17.715 1.00 92.69 417 ALA A N 1
ATOM 3185 C CA . ALA A 1 417 ? 2.283 -4.426 -19.136 1.00 92.69 417 ALA A CA 1
ATOM 3186 C C . ALA A 1 417 ? 3.379 -5.055 -20.030 1.00 92.69 417 ALA A C 1
ATOM 3188 O O . ALA A 1 417 ? 3.201 -5.181 -21.247 1.00 92.69 417 ALA A O 1
ATOM 3189 N N . TYR A 1 418 ? 4.502 -5.444 -19.422 1.00 90.44 418 TYR A N 1
ATOM 3190 C CA . TYR A 1 418 ? 5.589 -6.199 -20.028 1.00 90.44 418 TYR A CA 1
ATOM 3191 C C . TYR A 1 418 ? 5.659 -7.606 -19.443 1.00 90.44 418 TYR A C 1
ATOM 3193 O O . TYR A 1 418 ? 5.215 -7.853 -18.317 1.00 90.44 418 TYR A O 1
ATOM 3201 N N . ASP A 1 419 ? 6.203 -8.538 -20.219 1.00 88.94 419 ASP A N 1
ATOM 3202 C CA . ASP A 1 419 ? 6.522 -9.865 -19.717 1.00 88.94 419 ASP A CA 1
ATOM 3203 C C . ASP A 1 419 ? 7.861 -9.866 -18.975 1.00 88.94 419 ASP A C 1
ATOM 3205 O O . ASP A 1 419 ? 8.886 -9.435 -19.504 1.00 88.94 419 ASP A O 1
ATOM 3209 N N . LEU A 1 420 ? 7.834 -10.330 -17.729 1.00 85.44 420 LEU A N 1
ATOM 3210 C CA . LEU A 1 420 ? 8.986 -10.441 -16.840 1.00 85.44 420 LEU A CA 1
ATOM 3211 C C . LEU A 1 420 ? 9.250 -11.907 -16.450 1.00 85.44 420 LEU A C 1
ATOM 3213 O O . LEU A 1 420 ? 9.929 -12.153 -15.456 1.00 85.44 420 LEU A O 1
ATOM 3217 N N . GLU A 1 421 ? 8.714 -12.879 -17.200 1.00 79.94 421 GLU A N 1
ATOM 3218 C CA . GLU A 1 421 ? 9.059 -14.299 -17.079 1.00 79.94 421 GLU A CA 1
ATOM 3219 C C . GLU A 1 421 ? 10.375 -14.596 -17.811 1.00 79.94 421 GLU A C 1
ATOM 3221 O O . GLU A 1 421 ? 10.439 -14.782 -19.028 1.00 79.94 421 GLU A O 1
ATOM 3226 N N . THR A 1 422 ? 11.445 -14.633 -17.027 1.00 74.44 422 THR A N 1
ATOM 3227 C CA . THR A 1 422 ? 12.788 -15.056 -17.423 1.00 74.44 422 THR A CA 1
ATOM 3228 C C . THR A 1 422 ? 13.356 -15.909 -16.299 1.00 74.44 422 THR A C 1
ATOM 3230 O O . THR A 1 422 ? 13.031 -15.676 -15.136 1.00 74.44 422 THR A O 1
ATOM 3233 N N . ASP A 1 423 ? 14.215 -16.878 -16.615 1.00 67.94 423 ASP A N 1
ATOM 3234 C CA . ASP A 1 423 ? 15.047 -17.500 -15.579 1.00 67.94 423 ASP A CA 1
ATOM 3235 C C . ASP A 1 423 ? 15.861 -16.381 -14.899 1.00 67.94 423 ASP A C 1
ATOM 3237 O O . ASP A 1 423 ? 16.535 -15.617 -15.592 1.00 67.94 423 ASP A O 1
ATOM 3241 N N . THR A 1 424 ? 15.732 -16.211 -13.580 1.00 65.25 424 THR A N 1
ATOM 3242 C CA . THR A 1 424 ? 16.481 -15.202 -12.798 1.00 65.25 424 THR A CA 1
ATOM 3243 C C . THR A 1 424 ? 17.641 -15.817 -12.022 1.00 65.25 424 THR A C 1
ATOM 3245 O O . THR A 1 424 ? 18.430 -15.084 -11.428 1.00 65.25 424 THR A O 1
ATOM 3248 N N . SER A 1 425 ? 17.810 -17.144 -12.064 1.00 56.03 425 SER A N 1
ATOM 3249 C CA . SER A 1 425 ? 18.891 -17.829 -11.348 1.00 56.03 425 SER A CA 1
ATOM 3250 C C . SER A 1 425 ? 20.285 -17.474 -11.867 1.00 56.03 425 SER A C 1
ATOM 3252 O O . SER A 1 425 ? 21.264 -17.672 -11.161 1.00 56.03 425 SER A O 1
ATOM 3254 N N . PHE A 1 426 ? 20.407 -16.846 -13.043 1.00 53.53 426 PHE A N 1
ATOM 3255 C CA . PHE A 1 426 ? 21.683 -16.281 -13.498 1.00 53.53 426 PHE A CA 1
ATOM 3256 C C . PHE A 1 426 ? 22.200 -15.143 -12.597 1.00 53.53 426 PHE A C 1
ATOM 3258 O O . PHE A 1 426 ? 23.409 -14.941 -12.537 1.00 53.53 426 PHE A O 1
ATOM 3265 N N . PHE A 1 427 ? 21.314 -14.429 -11.885 1.00 51.81 427 PHE A N 1
ATOM 3266 C CA . PHE A 1 427 ? 21.671 -13.457 -10.842 1.00 51.81 427 PHE A CA 1
ATOM 3267 C C . PHE A 1 427 ? 22.040 -14.126 -9.503 1.00 51.81 427 PHE A C 1
ATOM 3269 O O . PHE A 1 427 ? 22.517 -13.451 -8.595 1.00 51.81 427 PHE A O 1
ATOM 3276 N N . SER A 1 428 ? 21.778 -15.430 -9.344 1.00 47.91 428 SER A N 1
ATOM 3277 C CA . SER A 1 428 ? 21.942 -16.165 -8.083 1.00 47.91 428 SER A CA 1
ATOM 3278 C C . SER A 1 428 ? 23.237 -16.986 -8.005 1.00 47.91 428 SER A C 1
ATOM 3280 O O . SER A 1 428 ? 23.331 -17.885 -7.170 1.00 47.91 428 SER A O 1
ATOM 3282 N N . PHE A 1 429 ? 24.210 -16.714 -8.877 1.00 47.25 429 PHE A N 1
ATOM 3283 C CA . PHE A 1 429 ? 25.523 -17.367 -8.885 1.00 47.25 429 PHE A CA 1
ATOM 3284 C C . PHE A 1 429 ? 26.564 -16.582 -8.087 1.00 47.25 429 PHE A C 1
ATOM 3286 O O . PHE A 1 429 ? 26.494 -15.359 -7.982 1.00 47.25 429 PHE A O 1
ATOM 3293 N N . ASP A 1 430 ? 27.557 -17.304 -7.568 1.00 46.47 430 ASP A N 1
ATOM 3294 C CA . ASP A 1 430 ? 28.734 -16.707 -6.949 1.00 46.47 430 ASP A CA 1
ATOM 3295 C C . ASP A 1 430 ? 29.720 -16.232 -8.026 1.00 46.47 430 ASP A C 1
ATOM 3297 O O . ASP A 1 430 ? 30.440 -17.021 -8.637 1.00 46.47 430 ASP A O 1
ATOM 3301 N N . TYR A 1 431 ? 29.749 -14.920 -8.265 1.00 46.41 431 TYR A N 1
ATOM 3302 C CA . TYR A 1 431 ? 30.653 -14.292 -9.234 1.00 46.41 431 TYR A CA 1
ATOM 3303 C C . TYR A 1 43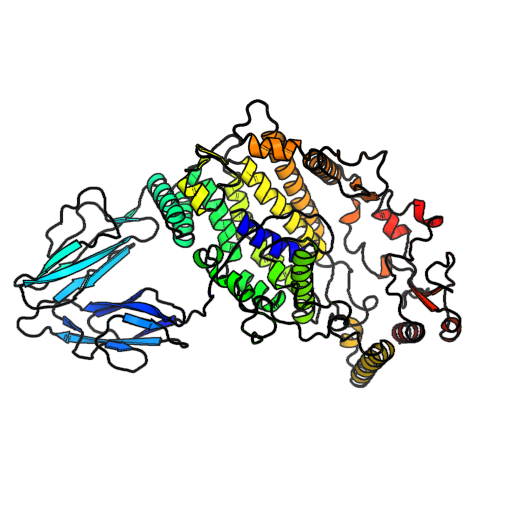1 ? 32.110 -14.166 -8.739 1.00 46.41 431 TYR A C 1
ATOM 3305 O O . TYR A 1 431 ? 32.897 -13.444 -9.356 1.00 46.41 431 TYR A O 1
ATOM 3313 N N . THR A 1 432 ? 32.483 -14.796 -7.617 1.00 43.69 432 THR A N 1
ATOM 3314 C CA . THR A 1 432 ? 33.892 -14.916 -7.198 1.00 43.69 432 THR A CA 1
ATOM 3315 C C . THR A 1 432 ? 34.605 -16.112 -7.834 1.00 43.69 432 THR A C 1
ATOM 3317 O O . THR A 1 432 ? 35.835 -16.095 -7.923 1.00 43.69 432 THR A O 1
ATOM 3320 N N . GLU A 1 433 ? 33.867 -17.101 -8.353 1.00 48.03 433 GLU A N 1
ATOM 3321 C CA . GLU A 1 433 ? 34.416 -18.098 -9.278 1.00 48.03 433 GLU A CA 1
ATOM 3322 C C . GLU A 1 433 ? 34.482 -17.547 -10.716 1.00 48.03 433 GLU A C 1
ATOM 3324 O O . GLU A 1 433 ? 33.793 -16.591 -11.077 1.00 48.03 433 GLU A O 1
ATOM 3329 N N . ASP A 1 434 ? 35.357 -18.127 -11.548 1.00 51.81 434 ASP A N 1
ATOM 3330 C CA . ASP A 1 434 ? 35.623 -17.645 -12.910 1.00 51.81 434 ASP A CA 1
ATOM 3331 C C . ASP A 1 434 ? 34.324 -17.571 -13.735 1.00 51.81 434 ASP A C 1
ATOM 3333 O O . ASP A 1 434 ? 33.578 -18.545 -13.849 1.00 51.81 434 ASP A O 1
ATOM 3337 N N . LEU A 1 435 ? 34.054 -16.425 -14.364 1.00 49.47 435 LEU A N 1
ATOM 3338 C CA . LEU A 1 435 ? 32.855 -16.234 -15.181 1.00 49.47 435 LEU A CA 1
ATOM 3339 C C . LEU A 1 435 ? 32.823 -17.181 -16.401 1.00 49.47 435 LEU A C 1
ATOM 3341 O O . LEU A 1 435 ? 31.749 -17.531 -16.893 1.00 49.47 435 LEU A O 1
ATOM 3345 N N . GLY A 1 436 ? 33.991 -17.667 -16.839 1.00 49.59 436 GLY A N 1
ATOM 3346 C CA . GLY A 1 436 ? 34.109 -18.773 -17.784 1.00 49.59 436 GLY A CA 1
ATOM 3347 C C . GLY A 1 436 ? 33.610 -20.108 -17.214 1.00 49.59 436 GLY A C 1
ATOM 3348 O O . GLY A 1 436 ? 33.015 -20.890 -17.953 1.00 49.59 436 GLY A O 1
ATOM 3349 N N . PHE A 1 437 ? 33.772 -20.376 -15.914 1.00 51.34 437 PHE A N 1
ATOM 3350 C CA . PHE A 1 437 ? 33.146 -21.526 -15.250 1.00 51.34 437 PHE A CA 1
ATOM 3351 C C . PHE A 1 437 ? 31.626 -21.348 -15.159 1.00 51.34 437 PHE A C 1
ATOM 3353 O O . PHE A 1 437 ? 30.911 -22.260 -15.558 1.00 51.34 437 PHE A O 1
ATOM 3360 N N . PHE A 1 438 ? 31.119 -20.170 -14.771 1.00 52.62 438 PHE A N 1
ATOM 3361 C CA . PHE A 1 438 ? 29.674 -19.875 -14.786 1.00 52.62 438 PHE A CA 1
ATOM 3362 C C . PHE A 1 438 ? 29.036 -20.106 -16.167 1.00 52.62 438 PHE A C 1
ATOM 3364 O O . PHE A 1 438 ? 27.992 -20.759 -16.269 1.00 52.62 438 PHE A O 1
ATOM 3371 N N . LEU A 1 439 ? 29.661 -19.612 -17.243 1.00 54.38 439 LEU A N 1
ATOM 3372 C CA . LEU A 1 439 ? 29.170 -19.828 -18.606 1.00 54.38 439 LEU A CA 1
ATOM 3373 C C . LEU A 1 439 ? 29.245 -21.305 -19.003 1.00 54.38 439 LEU A C 1
ATOM 3375 O O . LEU A 1 439 ? 28.282 -21.818 -19.565 1.00 54.38 439 LEU A O 1
ATOM 3379 N N . ASN A 1 440 ? 30.326 -22.015 -18.666 1.00 57.19 440 ASN A N 1
ATOM 3380 C CA . ASN A 1 440 ? 30.433 -23.450 -18.934 1.00 57.19 440 ASN A CA 1
ATOM 3381 C C . ASN A 1 440 ? 29.447 -24.290 -18.106 1.00 57.19 440 ASN A C 1
ATOM 3383 O O . ASN A 1 440 ? 28.906 -25.253 -18.640 1.00 57.19 440 ASN A O 1
ATOM 3387 N N . GLU A 1 441 ? 29.150 -23.944 -16.850 1.00 56.22 441 GLU A N 1
ATOM 3388 C CA . GLU A 1 441 ? 28.162 -24.667 -16.043 1.00 56.22 441 GLU A CA 1
ATOM 3389 C C . GLU A 1 441 ? 26.734 -24.353 -16.504 1.00 56.22 441 GLU A C 1
ATOM 3391 O O . GLU A 1 441 ? 25.906 -25.255 -16.607 1.00 56.22 441 GLU A O 1
ATOM 3396 N N . THR A 1 442 ? 26.452 -23.102 -16.880 1.00 54.12 442 THR A N 1
ATOM 3397 C CA . THR A 1 442 ? 25.179 -22.707 -17.499 1.00 54.12 442 THR A CA 1
ATOM 3398 C C . THR A 1 442 ? 24.980 -23.424 -18.834 1.00 54.12 442 THR A C 1
ATOM 3400 O O . THR A 1 442 ? 23.910 -23.984 -19.065 1.00 54.12 442 THR A O 1
ATOM 3403 N N . LEU A 1 443 ? 26.013 -23.496 -19.680 1.00 57.31 443 LEU A N 1
ATOM 3404 C CA . LEU A 1 443 ? 25.999 -24.248 -20.938 1.00 57.31 443 LEU A CA 1
ATOM 3405 C C . LEU A 1 443 ? 25.944 -25.767 -20.720 1.00 57.31 443 LEU A C 1
ATOM 3407 O O . LEU A 1 443 ? 25.287 -26.442 -21.501 1.00 57.31 443 LEU A O 1
ATOM 3411 N N . ALA A 1 444 ? 26.540 -26.318 -19.661 1.00 60.62 444 ALA A N 1
ATOM 3412 C CA . ALA A 1 444 ? 26.438 -27.742 -19.330 1.00 60.62 444 ALA A CA 1
ATOM 3413 C C . ALA A 1 444 ? 25.050 -28.106 -18.778 1.00 60.62 444 ALA A C 1
ATOM 3415 O O . ALA A 1 444 ? 24.474 -29.122 -19.169 1.00 60.62 444 ALA A O 1
ATOM 3416 N N . ARG A 1 445 ? 24.461 -27.252 -17.928 1.00 56.19 445 ARG A N 1
ATOM 3417 C CA . ARG A 1 445 ? 23.054 -27.344 -17.504 1.00 56.19 445 ARG A CA 1
ATOM 3418 C C . ARG A 1 445 ? 22.120 -27.201 -18.707 1.00 56.19 445 ARG A C 1
ATOM 3420 O O . ARG A 1 445 ? 21.127 -27.921 -18.783 1.00 56.19 445 ARG A O 1
ATOM 3427 N N . LEU A 1 446 ? 22.440 -26.324 -19.662 1.00 53.00 446 LEU A N 1
ATOM 3428 C CA . LEU A 1 446 ? 21.708 -26.179 -20.919 1.00 53.00 446 LEU A CA 1
ATOM 3429 C C . LEU A 1 446 ? 21.816 -27.448 -21.770 1.00 53.00 446 LEU A C 1
ATOM 3431 O O . LEU A 1 446 ? 20.787 -28.009 -22.117 1.00 53.00 446 LEU A O 1
ATOM 3435 N N . ASP A 1 447 ? 23.022 -27.942 -22.048 1.00 57.12 447 ASP A N 1
ATOM 3436 C CA . ASP A 1 447 ? 23.270 -29.139 -22.859 1.00 57.12 447 ASP A CA 1
ATOM 3437 C C . ASP A 1 447 ? 22.646 -30.397 -22.218 1.00 57.12 447 ASP A C 1
ATOM 3439 O O . ASP A 1 447 ? 22.089 -31.238 -22.924 1.00 57.12 447 ASP A O 1
ATOM 3443 N N . ALA A 1 448 ? 22.612 -30.490 -20.883 1.00 55.72 448 ALA A N 1
ATOM 3444 C CA . ALA A 1 448 ? 21.867 -31.523 -20.159 1.00 55.72 448 ALA A CA 1
ATOM 3445 C C . ALA A 1 448 ? 20.337 -31.378 -20.308 1.00 55.72 448 ALA A C 1
ATOM 3447 O O . ALA A 1 448 ? 19.642 -32.373 -20.525 1.00 55.72 448 ALA A O 1
ATOM 3448 N N . ARG A 1 449 ? 19.798 -30.148 -20.256 1.00 50.59 449 ARG A N 1
ATOM 3449 C CA . ARG A 1 449 ? 18.379 -29.855 -20.555 1.00 50.59 449 ARG A CA 1
ATOM 3450 C C . ARG A 1 449 ? 18.041 -30.159 -22.030 1.00 50.59 449 ARG A C 1
ATOM 3452 O O . ARG A 1 449 ? 16.980 -30.716 -22.302 1.00 50.59 449 ARG A O 1
ATOM 3459 N N . MET A 1 450 ? 18.960 -29.888 -22.965 1.00 50.34 450 MET A N 1
ATOM 3460 C CA . MET A 1 450 ? 18.837 -30.221 -24.393 1.00 50.34 450 MET A CA 1
ATOM 3461 C C . MET A 1 450 ? 18.819 -31.735 -24.628 1.00 50.34 450 MET A C 1
ATOM 3463 O O . MET A 1 450 ? 17.981 -32.229 -25.381 1.00 50.34 450 MET A O 1
ATOM 3467 N N . ALA A 1 451 ? 19.690 -32.487 -23.947 1.00 55.81 451 ALA A N 1
ATOM 3468 C CA . ALA A 1 451 ? 19.707 -33.950 -23.995 1.00 55.81 451 ALA A CA 1
ATOM 3469 C C . ALA A 1 451 ? 18.401 -34.580 -23.465 1.00 55.81 451 ALA A C 1
ATOM 3471 O O . ALA A 1 451 ? 18.021 -35.663 -23.908 1.00 55.81 451 ALA A O 1
ATOM 3472 N N . GLY A 1 452 ? 17.686 -33.885 -22.571 1.00 55.25 452 GLY A N 1
ATOM 3473 C CA . GLY A 1 452 ? 16.337 -34.237 -22.110 1.00 55.25 452 GLY A CA 1
ATOM 3474 C C . GLY A 1 452 ? 15.183 -33.807 -23.033 1.00 55.25 452 GLY A C 1
ATOM 3475 O O . GLY A 1 452 ? 14.032 -34.076 -22.706 1.00 55.25 452 GLY A O 1
ATOM 3476 N N . GLN A 1 453 ? 15.468 -33.150 -24.164 1.00 48.47 453 GLN A N 1
ATOM 3477 C CA . GLN A 1 453 ? 14.502 -32.609 -25.137 1.00 48.47 453 GLN A CA 1
ATOM 3478 C C . GLN A 1 453 ? 13.502 -31.547 -24.625 1.00 48.47 453 GLN A C 1
ATOM 3480 O O . GLN A 1 453 ? 12.575 -31.202 -25.363 1.00 48.47 453 GLN A O 1
ATOM 3485 N N . ASP A 1 454 ? 13.681 -30.947 -23.439 1.00 53.41 454 ASP A N 1
ATOM 3486 C CA . ASP A 1 454 ? 12.785 -29.866 -22.989 1.00 53.41 454 ASP A CA 1
ATOM 3487 C C . ASP A 1 454 ? 13.156 -28.500 -23.595 1.00 53.41 454 ASP A C 1
ATOM 3489 O O . ASP A 1 454 ? 13.727 -27.606 -22.963 1.00 53.41 454 ASP A O 1
ATOM 3493 N N . ILE A 1 455 ? 12.783 -28.344 -24.866 1.00 53.22 455 ILE A N 1
ATOM 3494 C CA . ILE A 1 455 ? 12.921 -27.113 -25.655 1.00 53.22 455 ILE A CA 1
ATOM 3495 C C . ILE A 1 455 ? 12.191 -25.927 -24.993 1.00 53.22 455 ILE A C 1
ATOM 3497 O O . ILE A 1 455 ? 12.607 -24.780 -25.159 1.00 53.22 455 ILE A O 1
ATOM 3501 N N . ASN A 1 456 ? 11.146 -26.171 -24.193 1.00 53.03 456 ASN A N 1
ATOM 3502 C CA . ASN A 1 456 ? 10.418 -25.102 -23.503 1.00 53.03 456 ASN A CA 1
ATOM 3503 C C . ASN A 1 456 ? 11.263 -24.466 -22.393 1.00 53.03 456 ASN A C 1
ATOM 3505 O O . ASN A 1 456 ? 11.111 -23.280 -22.118 1.00 53.03 456 ASN A O 1
ATOM 3509 N N . LEU A 1 457 ? 12.167 -25.234 -21.777 1.00 51.56 457 LEU A N 1
ATOM 3510 C CA . LEU A 1 457 ? 13.065 -24.741 -20.734 1.00 51.56 457 LEU A CA 1
ATOM 3511 C C . LEU A 1 457 ? 14.198 -23.894 -21.334 1.00 51.56 457 LEU A C 1
ATOM 3513 O O . LEU A 1 457 ? 14.487 -22.810 -20.835 1.00 51.56 457 LEU A O 1
ATOM 3517 N N . LEU A 1 458 ? 14.762 -24.335 -22.464 1.00 50.88 458 LEU A N 1
ATOM 3518 C CA . LEU A 1 458 ? 15.653 -23.555 -23.343 1.00 50.88 458 LEU A CA 1
ATOM 3519 C C . LEU A 1 458 ? 15.065 -22.168 -23.658 1.00 50.88 458 LEU A C 1
ATOM 3521 O O . LEU A 1 458 ? 15.709 -21.138 -23.452 1.00 50.88 458 LEU A O 1
ATOM 3525 N N . MET A 1 459 ? 13.800 -22.159 -24.087 1.00 55.75 459 MET A N 1
ATOM 3526 C CA . MET A 1 459 ? 13.016 -20.971 -24.436 1.00 55.75 459 MET A CA 1
ATOM 3527 C C . MET A 1 459 ? 12.653 -20.067 -23.243 1.00 55.75 459 MET A C 1
ATOM 3529 O O . MET A 1 459 ? 11.959 -19.078 -23.454 1.00 55.75 459 MET A O 1
ATOM 3533 N N . LYS A 1 460 ? 13.108 -20.355 -22.012 1.00 57.28 460 LYS A N 1
ATOM 3534 C CA . LYS A 1 460 ? 12.948 -19.472 -20.839 1.00 57.28 460 LYS A CA 1
ATOM 3535 C C . LYS A 1 460 ? 14.238 -18.796 -20.370 1.00 57.28 460 LYS A C 1
ATOM 3537 O O . LYS A 1 460 ? 14.152 -17.720 -19.783 1.00 57.28 460 LYS A O 1
ATOM 3542 N N . VAL A 1 461 ? 15.414 -19.374 -20.641 1.00 59.38 461 VAL A N 1
ATOM 3543 C CA . VAL A 1 461 ? 16.701 -18.854 -20.122 1.00 59.38 461 VAL A CA 1
ATOM 3544 C C . VAL A 1 461 ? 17.286 -17.730 -20.991 1.00 59.38 461 VAL A C 1
ATOM 3546 O O . VAL A 1 461 ? 17.979 -16.864 -20.475 1.00 59.38 461 VAL A O 1
ATOM 3549 N N . LEU A 1 462 ? 17.016 -17.715 -22.302 1.00 68.12 462 LEU A N 1
ATOM 3550 C CA . LEU A 1 462 ? 17.564 -16.725 -23.246 1.00 68.12 462 LEU A CA 1
ATOM 3551 C C . LEU A 1 462 ? 16.632 -15.502 -23.409 1.00 68.12 462 LEU A C 1
ATOM 3553 O O . LEU A 1 462 ? 15.601 -15.656 -24.066 1.00 68.12 462 LEU A O 1
ATOM 3557 N N . PRO A 1 463 ? 16.984 -14.281 -22.944 1.00 69.12 463 PRO A N 1
ATOM 3558 C CA . PRO A 1 463 ? 16.067 -13.127 -22.926 1.00 69.12 463 PRO A CA 1
ATOM 3559 C C . PRO A 1 463 ? 15.522 -12.662 -24.290 1.00 69.12 463 PRO A C 1
ATOM 3561 O O . PRO A 1 463 ? 14.456 -12.062 -24.368 1.00 69.12 463 PRO A O 1
ATOM 3564 N N . LEU A 1 464 ? 16.228 -12.932 -25.393 1.00 71.69 464 LEU A N 1
ATOM 3565 C CA . LEU A 1 464 ? 15.729 -12.637 -26.747 1.00 71.69 464 LEU A CA 1
ATOM 3566 C C . LEU A 1 464 ? 14.800 -13.729 -27.304 1.00 71.69 464 LEU A C 1
ATOM 3568 O O . LEU A 1 464 ? 13.857 -13.419 -28.043 1.00 71.69 464 LEU A O 1
ATOM 3572 N N . LYS A 1 465 ? 15.060 -14.999 -26.955 1.00 68.75 465 LYS A N 1
ATOM 3573 C CA . LYS A 1 465 ? 14.280 -16.157 -27.427 1.00 68.75 465 LYS A CA 1
ATOM 3574 C C . LYS A 1 465 ? 13.042 -16.406 -26.539 1.00 68.75 465 LYS A C 1
ATOM 3576 O O . LYS A 1 465 ? 12.036 -16.884 -27.054 1.00 68.75 465 LYS A O 1
ATOM 3581 N N . ASN A 1 466 ? 13.076 -16.010 -25.261 1.00 69.12 466 ASN A N 1
ATOM 3582 C CA . ASN A 1 466 ? 11.935 -16.026 -24.335 1.00 69.12 466 ASN A CA 1
ATOM 3583 C C . ASN A 1 466 ? 10.978 -14.827 -24.563 1.00 69.12 466 ASN A C 1
ATOM 3585 O O . ASN A 1 466 ? 11.032 -14.157 -25.601 1.00 69.12 466 ASN A O 1
ATOM 3589 N N . PHE A 1 467 ? 10.052 -14.571 -23.632 1.00 77.56 467 PHE A N 1
ATOM 3590 C CA . PHE A 1 467 ? 9.075 -13.477 -23.743 1.00 77.56 467 PHE A CA 1
ATOM 3591 C C . PHE A 1 467 ? 9.526 -12.140 -23.127 1.00 77.56 467 PHE A C 1
ATOM 3593 O O . PHE A 1 467 ? 8.802 -11.158 -23.256 1.00 77.56 467 PHE A O 1
ATOM 3600 N N . PHE A 1 468 ? 10.706 -12.060 -22.512 1.00 82.44 468 PHE A N 1
ATOM 3601 C CA . PHE A 1 468 ? 11.138 -10.930 -21.687 1.00 82.44 468 PHE A CA 1
ATOM 3602 C C . PHE A 1 468 ? 11.040 -9.565 -22.401 1.00 82.44 468 PHE A C 1
ATOM 3604 O O . PHE A 1 468 ? 11.499 -9.371 -23.530 1.00 82.44 468 PHE A O 1
ATOM 3611 N N . LEU A 1 469 ? 10.389 -8.618 -21.720 1.00 86.69 469 LEU A N 1
ATOM 3612 C CA . LEU A 1 469 ? 10.008 -7.277 -22.180 1.00 86.69 469 LEU A CA 1
ATOM 3613 C C . LEU A 1 469 ? 9.110 -7.217 -23.436 1.00 86.69 469 LEU A C 1
ATOM 3615 O O . LEU A 1 469 ? 8.844 -6.125 -23.947 1.00 86.69 469 LEU A O 1
ATOM 3619 N N . LYS A 1 470 ? 8.566 -8.342 -23.918 1.00 88.50 470 LYS A N 1
ATOM 3620 C CA . LYS A 1 470 ? 7.471 -8.344 -24.909 1.00 88.50 470 LYS A CA 1
ATOM 3621 C C . LYS A 1 470 ? 6.156 -7.928 -24.240 1.00 88.50 470 LYS A C 1
ATOM 3623 O O . LYS A 1 470 ? 6.079 -7.766 -23.022 1.00 88.50 470 LYS A O 1
ATOM 3628 N N . ASP A 1 471 ? 5.135 -7.644 -25.042 1.00 89.38 471 ASP A N 1
ATOM 3629 C CA . ASP A 1 471 ? 3.873 -7.093 -24.554 1.00 89.38 471 ASP A CA 1
ATOM 3630 C C . ASP A 1 471 ? 3.017 -8.138 -23.817 1.00 89.38 471 ASP A C 1
ATOM 3632 O O . ASP A 1 471 ? 2.719 -9.213 -24.336 1.00 89.38 471 ASP A O 1
ATOM 3636 N N . ARG A 1 472 ? 2.613 -7.806 -22.584 1.00 89.56 472 ARG A N 1
ATOM 3637 C CA . ARG A 1 472 ? 1.839 -8.675 -21.687 1.00 89.56 472 ARG A CA 1
ATOM 3638 C C . ARG A 1 472 ? 0.651 -7.903 -21.132 1.00 89.56 472 ARG A C 1
ATOM 3640 O O . ARG A 1 472 ? 0.813 -6.849 -20.533 1.00 89.56 472 ARG A O 1
ATOM 3647 N N . LYS A 1 473 ? -0.568 -8.443 -21.243 1.00 88.06 473 LYS A N 1
ATOM 3648 C CA . LYS A 1 473 ? -1.785 -7.859 -20.621 1.00 88.06 473 LYS A CA 1
ATOM 3649 C C . LYS A 1 473 ? -1.979 -6.361 -20.956 1.00 88.06 473 LYS A C 1
ATOM 3651 O O . LYS A 1 473 ? -2.339 -5.559 -20.096 1.00 88.06 473 LYS A O 1
ATOM 3656 N N . ASN A 1 474 ? -1.783 -6.006 -22.227 1.00 84.31 474 ASN A N 1
ATOM 3657 C CA . ASN A 1 474 ? -1.547 -4.653 -22.765 1.00 84.31 474 ASN A CA 1
ATOM 3658 C C . ASN A 1 474 ? -2.517 -3.546 -22.302 1.00 84.31 474 ASN A C 1
ATOM 3660 O O . ASN A 1 474 ? -2.129 -2.380 -22.249 1.00 84.31 474 ASN A O 1
ATOM 3664 N N . GLY A 1 475 ? -3.753 -3.885 -21.910 1.00 87.31 475 GLY A N 1
ATOM 3665 C CA . GLY A 1 475 ? -4.694 -2.945 -21.278 1.00 87.31 475 GLY A CA 1
ATOM 3666 C C . GLY A 1 475 ? -4.162 -2.295 -19.989 1.00 87.31 475 GLY A C 1
ATOM 3667 O O . GLY A 1 475 ? -4.621 -1.218 -19.607 1.00 87.31 475 GLY A O 1
ATOM 3668 N N . ARG A 1 476 ? -3.140 -2.883 -19.355 1.00 92.38 476 ARG A N 1
ATOM 3669 C CA . ARG A 1 476 ? -2.400 -2.274 -18.244 1.00 92.38 476 ARG A CA 1
ATOM 3670 C C . ARG A 1 476 ? -1.718 -0.954 -18.606 1.00 92.38 476 ARG A C 1
ATOM 3672 O O . ARG A 1 476 ? -1.690 -0.081 -17.750 1.00 92.38 476 ARG A O 1
ATOM 3679 N N . MET A 1 477 ? -1.291 -0.728 -19.855 1.00 93.19 477 MET A N 1
ATOM 3680 C CA . MET A 1 477 ? -0.768 0.587 -20.277 1.00 93.19 477 MET A CA 1
ATOM 3681 C C . MET A 1 477 ? -1.814 1.707 -20.150 1.00 93.19 477 MET A C 1
ATOM 3683 O O . MET A 1 477 ? -1.478 2.853 -19.848 1.00 93.19 477 MET A O 1
ATOM 3687 N N . THR A 1 478 ? -3.098 1.386 -20.348 1.00 92.56 478 THR A N 1
ATOM 3688 C CA . THR A 1 478 ? -4.208 2.330 -20.155 1.00 92.56 478 THR A CA 1
ATOM 3689 C C . THR A 1 478 ? -4.429 2.637 -18.674 1.00 92.56 478 THR A C 1
ATOM 3691 O O . THR A 1 478 ? -4.636 3.799 -18.323 1.00 92.56 478 THR A O 1
ATOM 3694 N N . GLY A 1 479 ? -4.333 1.621 -17.808 1.00 93.69 479 GLY A N 1
ATOM 3695 C CA . GLY A 1 479 ? -4.326 1.796 -16.352 1.00 93.69 479 GLY A CA 1
ATOM 3696 C C . GLY A 1 479 ? -3.157 2.669 -15.901 1.00 93.69 479 GLY A C 1
ATOM 3697 O O . GLY A 1 479 ? -3.378 3.704 -15.275 1.00 93.69 479 GLY A O 1
ATOM 3698 N N . ALA A 1 480 ? -1.942 2.314 -16.324 1.00 94.19 480 ALA A N 1
ATOM 3699 C CA . ALA A 1 480 ? -0.699 2.979 -15.961 1.00 94.19 480 ALA A CA 1
ATOM 3700 C C . ALA A 1 480 ? -0.748 4.481 -16.244 1.00 94.19 480 ALA A C 1
ATOM 3702 O O . ALA A 1 480 ? -0.582 5.295 -15.334 1.00 94.19 480 ALA A O 1
ATOM 3703 N N . ARG A 1 481 ? -1.073 4.857 -17.492 1.00 94.88 481 ARG A N 1
ATOM 3704 C CA . ARG A 1 481 ? -1.247 6.264 -17.876 1.00 94.88 481 ARG A CA 1
ATOM 3705 C C . ARG A 1 481 ? -2.321 6.940 -17.025 1.00 94.88 481 ARG A C 1
ATOM 3707 O O . ARG A 1 481 ? -2.123 8.079 -16.618 1.00 94.88 481 ARG A O 1
ATOM 3714 N N . LYS A 1 482 ? -3.449 6.275 -16.746 1.00 95.44 482 LYS A N 1
ATOM 3715 C CA . LYS A 1 482 ? -4.516 6.852 -15.917 1.00 95.44 482 LYS A CA 1
ATOM 3716 C C . LYS A 1 482 ? -4.039 7.108 -14.485 1.00 95.44 482 LYS A C 1
ATOM 3718 O O . LYS A 1 482 ? -4.184 8.229 -14.018 1.00 95.44 482 LYS A O 1
ATOM 3723 N N . ASN A 1 483 ? -3.461 6.119 -13.804 1.00 95.25 483 ASN A N 1
ATOM 3724 C CA . ASN A 1 483 ? -3.031 6.272 -12.412 1.00 95.25 483 ASN A CA 1
ATOM 3725 C C . ASN A 1 483 ? -1.868 7.275 -12.278 1.00 95.25 483 ASN A C 1
ATOM 3727 O O . ASN A 1 483 ? -1.895 8.082 -11.354 1.00 95.25 483 ASN A O 1
ATOM 3731 N N . LEU A 1 484 ? -0.930 7.330 -13.234 1.00 94.44 484 LEU A N 1
ATOM 3732 C CA . LEU A 1 484 ? 0.100 8.381 -13.280 1.00 94.44 484 LEU A CA 1
ATOM 3733 C C . LEU A 1 484 ? -0.508 9.779 -13.503 1.00 94.44 484 LEU A C 1
ATOM 3735 O O . LEU A 1 484 ? -0.138 10.729 -12.819 1.00 94.44 484 LEU A O 1
ATOM 3739 N N . THR A 1 485 ? -1.478 9.924 -14.414 1.00 96.00 485 THR A N 1
ATOM 3740 C CA . THR A 1 485 ? -2.164 11.209 -14.645 1.00 96.00 485 THR A CA 1
ATOM 3741 C C . THR A 1 485 ? -2.996 11.641 -13.436 1.00 96.00 485 THR A C 1
ATOM 3743 O O . THR A 1 485 ? -2.951 12.807 -13.051 1.00 96.00 485 THR A O 1
ATOM 3746 N N . ASP A 1 486 ? -3.746 10.730 -12.813 1.00 95.12 486 ASP A N 1
ATOM 3747 C CA . ASP A 1 486 ? -4.518 11.002 -11.595 1.00 95.12 486 ASP A CA 1
ATOM 3748 C C . ASP A 1 486 ? -3.587 11.381 -10.429 1.00 95.12 486 ASP A C 1
ATOM 3750 O O . ASP A 1 486 ? -3.864 12.333 -9.700 1.00 95.12 486 ASP A O 1
ATOM 3754 N N . GLY A 1 487 ? -2.466 10.666 -10.278 1.00 92.12 487 GLY A N 1
ATOM 3755 C CA . GLY A 1 487 ? -1.471 10.893 -9.232 1.00 92.12 487 GLY A CA 1
ATOM 3756 C C . GLY A 1 487 ? -0.784 12.250 -9.357 1.00 92.12 487 GLY A C 1
ATOM 3757 O O . GLY A 1 487 ? -0.800 13.037 -8.411 1.00 92.12 487 GLY A O 1
ATOM 3758 N N . ALA A 1 488 ? -0.271 12.576 -10.547 1.00 91.69 488 ALA A N 1
ATOM 3759 C CA . ALA A 1 488 ? 0.341 13.874 -10.827 1.00 91.69 488 ALA A CA 1
ATOM 3760 C C . ALA A 1 488 ? -0.671 15.032 -10.721 1.00 91.69 488 ALA A C 1
ATOM 3762 O O . ALA A 1 488 ? -0.310 16.132 -10.303 1.00 91.69 488 ALA A O 1
ATOM 3763 N N . ASN A 1 489 ? -1.952 14.797 -11.038 1.00 94.69 489 ASN A N 1
ATOM 3764 C CA . ASN A 1 489 ? -3.013 15.775 -10.794 1.00 94.69 489 ASN A CA 1
ATOM 3765 C C . ASN A 1 489 ? -3.244 16.032 -9.303 1.00 94.69 489 ASN A C 1
ATOM 3767 O O . ASN A 1 489 ? -3.275 17.195 -8.908 1.00 94.69 489 ASN A O 1
ATOM 3771 N N . ALA A 1 490 ? -3.388 14.982 -8.491 1.00 88.31 490 ALA A N 1
ATOM 3772 C CA . ALA A 1 490 ? -3.645 15.104 -7.057 1.00 88.31 490 ALA A CA 1
ATOM 3773 C C . ALA A 1 490 ? -2.460 15.750 -6.313 1.00 88.31 490 ALA A C 1
ATOM 3775 O O . ALA A 1 490 ? -2.657 16.677 -5.528 1.00 88.31 490 ALA A O 1
ATOM 3776 N N . LEU A 1 491 ? -1.227 15.353 -6.650 1.00 87.25 491 LEU A N 1
ATOM 3777 C CA . LEU A 1 491 ? 0.003 15.967 -6.138 1.00 87.25 491 LEU A CA 1
ATOM 3778 C C . LEU A 1 491 ? 0.111 17.456 -6.509 1.00 87.25 491 LEU A C 1
ATOM 3780 O O . LEU A 1 491 ? 0.411 18.278 -5.647 1.00 87.25 491 LEU A O 1
ATOM 3784 N N . ALA A 1 492 ? -0.186 17.824 -7.762 1.00 89.38 492 ALA A N 1
ATOM 3785 C CA . ALA A 1 492 ? -0.195 19.226 -8.186 1.00 89.38 492 ALA A CA 1
ATOM 3786 C C . ALA A 1 492 ? -1.284 20.049 -7.476 1.00 89.38 492 ALA A C 1
ATOM 3788 O O . ALA A 1 492 ? -1.050 21.203 -7.133 1.00 89.38 492 ALA A O 1
ATOM 3789 N N . SER A 1 493 ? -2.470 19.475 -7.248 1.00 86.56 493 SER A N 1
ATOM 3790 C CA . SER A 1 493 ? -3.546 20.142 -6.504 1.00 86.56 493 SER A CA 1
ATOM 3791 C C . SER A 1 493 ? -3.161 20.387 -5.045 1.00 86.56 493 SER A C 1
ATOM 3793 O O . SER A 1 493 ? -3.393 21.484 -4.547 1.00 86.56 493 SER A O 1
ATOM 3795 N N . ALA A 1 494 ? -2.525 19.413 -4.386 1.00 83.56 494 ALA A N 1
ATOM 3796 C CA . ALA A 1 494 ? -2.022 19.573 -3.024 1.00 83.56 494 ALA A CA 1
ATOM 3797 C C . ALA A 1 494 ? -0.915 20.638 -2.946 1.00 83.56 494 ALA A C 1
ATOM 3799 O O . ALA A 1 494 ? -1.007 21.552 -2.131 1.00 83.56 494 ALA A O 1
ATOM 3800 N N . TRP A 1 495 ? 0.075 20.598 -3.850 1.00 84.25 495 TRP A N 1
ATOM 3801 C CA . TRP A 1 495 ? 1.114 21.633 -3.943 1.00 84.25 495 TRP A CA 1
ATOM 3802 C C . TRP A 1 495 ? 0.514 23.036 -4.113 1.00 84.25 495 TRP A C 1
ATOM 3804 O O . TRP A 1 495 ? 0.850 23.958 -3.372 1.00 84.25 495 TRP A O 1
ATOM 3814 N N . ASN A 1 496 ? -0.425 23.190 -5.049 1.00 86.06 496 ASN A N 1
ATOM 3815 C CA . ASN A 1 496 ? -1.088 24.465 -5.324 1.00 86.06 496 ASN A CA 1
ATOM 3816 C C . ASN A 1 496 ? -2.051 24.912 -4.207 1.00 86.06 496 ASN A C 1
ATOM 3818 O O . ASN A 1 496 ? -2.491 26.060 -4.225 1.00 86.06 496 ASN A O 1
ATOM 3822 N N . TYR A 1 497 ? -2.415 24.030 -3.270 1.00 82.69 497 TYR A N 1
ATOM 3823 C CA . TYR A 1 497 ? -3.149 24.384 -2.055 1.00 82.69 497 TYR A CA 1
ATOM 3824 C C . TYR A 1 497 ? -2.209 24.877 -0.954 1.00 82.69 497 TYR A C 1
ATOM 3826 O O . TYR A 1 497 ? -2.479 25.912 -0.351 1.00 82.69 497 TYR A O 1
ATOM 3834 N N . TYR A 1 498 ? -1.081 24.189 -0.739 1.00 78.25 498 TYR A N 1
ATOM 3835 C CA . TYR A 1 498 ? -0.090 24.580 0.264 1.00 78.25 498 TYR A CA 1
ATOM 3836 C C . TYR A 1 498 ? 0.369 26.034 0.083 1.00 78.25 498 TYR A C 1
ATOM 3838 O O . TYR A 1 498 ? 0.378 26.781 1.056 1.00 78.25 498 TYR A O 1
ATOM 3846 N N . HIS A 1 499 ? 0.626 26.456 -1.159 1.00 80.19 499 HIS A N 1
ATOM 3847 C CA . HIS A 1 499 ? 1.108 27.800 -1.505 1.00 80.19 499 HIS A CA 1
ATOM 3848 C C . HIS A 1 499 ? -0.019 28.845 -1.706 1.00 80.19 499 HIS A C 1
ATOM 3850 O O . HIS A 1 499 ? 0.167 29.829 -2.425 1.00 80.19 499 HIS A O 1
ATOM 3856 N N . GLN A 1 500 ? -1.210 28.651 -1.119 1.00 81.50 500 GLN A N 1
ATOM 3857 C CA . GLN A 1 500 ? -2.261 29.684 -1.107 1.00 81.50 500 GLN A CA 1
ATOM 3858 C C . GLN A 1 500 ? -2.029 30.698 0.029 1.00 81.50 500 GLN A C 1
ATOM 3860 O O . GLN A 1 500 ? -1.649 30.284 1.122 1.00 81.50 500 GLN A O 1
ATOM 3865 N N . PRO A 1 501 ? -2.303 32.006 -0.168 1.00 70.69 501 PRO A N 1
ATOM 3866 C CA . PRO A 1 501 ? -2.041 33.033 0.851 1.00 70.69 501 PRO A CA 1
ATOM 3867 C C . PRO A 1 501 ? -2.722 32.803 2.208 1.00 70.69 501 PRO A C 1
ATOM 3869 O O . PRO A 1 501 ? -2.173 33.191 3.234 1.00 70.69 501 PRO A O 1
ATOM 3872 N N . ASP A 1 502 ? -3.892 32.156 2.212 1.00 71.69 502 ASP A N 1
ATOM 3873 C CA . ASP A 1 502 ? -4.698 31.863 3.406 1.00 71.69 502 ASP A CA 1
ATOM 3874 C C . ASP A 1 502 ? -4.619 30.372 3.826 1.00 71.69 502 ASP A C 1
ATOM 3876 O O . ASP A 1 502 ? -5.531 29.838 4.462 1.00 71.69 502 ASP A O 1
ATOM 3880 N N . SER A 1 503 ? -3.554 29.666 3.425 1.00 69.75 503 SER A N 1
ATOM 3881 C CA . SER A 1 503 ? -3.357 28.227 3.666 1.00 69.75 503 SER A CA 1
ATOM 3882 C C . SER A 1 503 ? -3.245 27.896 5.171 1.00 69.75 503 SER A C 1
ATOM 3884 O O . SER A 1 503 ? -2.348 28.404 5.845 1.00 69.75 503 SER A O 1
ATOM 3886 N N . PRO A 1 504 ? -4.103 27.019 5.739 1.00 65.06 504 PRO A N 1
ATOM 3887 C CA . PRO A 1 504 ? -4.134 26.690 7.173 1.00 65.06 504 PRO A CA 1
ATOM 3888 C C . PRO A 1 504 ? -3.090 25.623 7.566 1.00 65.06 504 PRO A C 1
ATOM 3890 O O . PRO A 1 504 ? -3.351 24.753 8.405 1.00 65.06 504 PRO A O 1
ATOM 3893 N N . VAL A 1 505 ? -1.935 25.640 6.903 1.00 65.25 505 VAL A N 1
ATOM 3894 C CA . VAL A 1 505 ? -0.893 24.606 6.953 1.00 65.25 505 VAL A CA 1
ATOM 3895 C C . VAL A 1 505 ? 0.305 25.123 7.752 1.00 65.25 505 VAL A C 1
ATOM 3897 O O . VAL A 1 505 ? 0.533 26.329 7.843 1.00 65.25 505 VAL A O 1
ATOM 3900 N N . SER A 1 506 ? 1.054 24.216 8.386 1.00 57.53 506 SER A N 1
ATOM 3901 C CA . SER A 1 506 ? 2.205 24.588 9.216 1.00 57.53 506 SER A CA 1
ATOM 3902 C C . SER A 1 506 ? 3.213 25.419 8.434 1.00 57.53 506 SER A C 1
ATOM 3904 O O . SER A 1 506 ? 3.710 24.961 7.404 1.00 57.53 506 SER A O 1
ATOM 3906 N N . HIS A 1 507 ? 3.590 26.584 8.965 1.00 56.62 507 HIS A N 1
ATOM 3907 C CA . HIS A 1 507 ? 4.650 27.400 8.369 1.00 56.62 507 HIS A CA 1
ATOM 3908 C C . HIS A 1 507 ? 5.943 26.577 8.245 1.00 56.62 507 HIS A C 1
ATOM 3910 O O . HIS A 1 507 ? 6.508 26.516 7.167 1.00 56.62 507 HIS A O 1
ATOM 3916 N N . GLY A 1 508 ? 6.304 25.780 9.261 1.00 58.22 508 GLY A N 1
ATOM 3917 C CA . GLY A 1 508 ? 7.487 24.906 9.211 1.00 58.22 508 GLY A CA 1
ATOM 3918 C C . GLY A 1 508 ? 7.418 23.739 8.209 1.00 58.22 508 GLY A C 1
ATOM 3919 O O . GLY A 1 508 ? 8.434 23.084 7.972 1.00 58.22 508 GLY A O 1
ATOM 3920 N N . LEU A 1 509 ? 6.247 23.460 7.618 1.00 62.09 509 LEU A N 1
ATOM 3921 C CA . LEU A 1 509 ? 6.104 22.539 6.484 1.00 62.09 509 LEU A CA 1
ATOM 3922 C C . LEU A 1 509 ? 6.138 23.294 5.144 1.00 62.09 509 LEU A C 1
ATOM 3924 O O . LEU A 1 509 ? 6.706 22.778 4.185 1.00 62.09 509 LEU A O 1
ATOM 3928 N N . LEU A 1 510 ? 5.578 24.509 5.093 1.00 65.50 510 LEU A N 1
ATOM 3929 C CA . LEU A 1 510 ? 5.635 25.410 3.935 1.00 65.50 510 LEU A CA 1
ATOM 3930 C C . LEU A 1 510 ? 7.067 25.899 3.676 1.00 65.50 510 LEU A C 1
ATOM 3932 O O . LEU A 1 510 ? 7.561 25.705 2.571 1.00 65.50 510 LEU A O 1
ATOM 3936 N N . ASP A 1 511 ? 7.781 26.348 4.714 1.00 68.31 511 ASP A N 1
ATOM 3937 C CA . ASP A 1 511 ? 9.213 26.688 4.694 1.00 68.31 511 ASP A CA 1
ATOM 3938 C C . ASP A 1 511 ? 10.053 25.565 4.047 1.00 68.31 511 ASP A C 1
ATOM 3940 O O . ASP A 1 511 ? 11.045 25.815 3.366 1.00 68.31 511 ASP A O 1
ATOM 3944 N N . LYS A 1 512 ? 9.641 24.302 4.247 1.00 69.19 512 LYS A N 1
ATOM 3945 C CA . LYS A 1 512 ? 10.294 23.100 3.702 1.00 69.19 512 LYS A CA 1
ATOM 3946 C C . LYS A 1 512 ? 9.831 22.690 2.302 1.00 69.19 512 LYS A C 1
ATOM 3948 O O . LYS A 1 512 ? 10.479 21.830 1.709 1.00 69.19 512 LYS A O 1
ATOM 3953 N N . PHE A 1 513 ? 8.765 23.275 1.764 1.00 72.19 513 PHE A N 1
ATOM 3954 C CA . PHE A 1 513 ? 8.425 23.185 0.341 1.00 72.19 513 PHE A CA 1
ATOM 3955 C C . PHE A 1 513 ? 9.027 24.357 -0.448 1.00 72.19 513 PHE A C 1
ATOM 3957 O O . PHE A 1 513 ? 9.594 24.119 -1.513 1.00 72.19 513 PHE A O 1
ATOM 3964 N N . ASP A 1 514 ? 9.025 25.568 0.117 1.00 79.56 514 ASP A N 1
ATOM 3965 C CA . ASP A 1 514 ? 9.704 26.749 -0.436 1.00 79.56 514 ASP A CA 1
ATOM 3966 C C . ASP A 1 514 ? 11.234 26.556 -0.534 1.00 79.56 514 ASP A C 1
ATOM 3968 O O . ASP A 1 514 ? 11.876 27.110 -1.426 1.00 79.56 514 ASP A O 1
ATOM 3972 N N . GLU A 1 515 ? 11.834 25.717 0.322 1.00 83.75 515 GLU A N 1
ATOM 3973 C CA . GLU A 1 515 ? 13.242 25.300 0.207 1.00 83.75 515 GLU A CA 1
ATOM 3974 C C . GLU A 1 515 ? 13.526 24.440 -1.045 1.00 83.75 515 GLU A C 1
ATOM 3976 O O . GLU A 1 515 ? 14.664 24.409 -1.509 1.00 83.75 515 GLU A O 1
ATOM 3981 N N . TYR A 1 516 ? 12.526 23.769 -1.632 1.00 83.56 516 TYR A N 1
ATOM 3982 C CA . TYR A 1 516 ? 12.694 22.847 -2.769 1.00 83.56 516 TYR A CA 1
ATOM 3983 C C . TYR A 1 516 ? 11.624 23.068 -3.865 1.00 83.56 516 TYR A C 1
ATOM 3985 O O . TYR A 1 516 ? 10.839 22.156 -4.164 1.00 83.56 516 TYR A O 1
ATOM 3993 N N . PRO A 1 517 ? 11.573 24.254 -4.506 1.00 86.25 517 PRO A N 1
ATOM 3994 C CA . PRO A 1 517 ? 10.484 24.623 -5.417 1.00 86.25 517 PRO A CA 1
ATOM 3995 C C . PRO A 1 517 ? 10.427 23.740 -6.675 1.00 86.25 517 PRO A C 1
ATOM 3997 O O . PRO A 1 517 ? 9.342 23.497 -7.216 1.00 86.25 517 PRO A O 1
ATOM 4000 N N . TRP A 1 518 ? 11.563 23.155 -7.082 1.00 85.62 518 TRP A N 1
ATOM 4001 C CA . TRP A 1 518 ? 11.643 22.164 -8.158 1.00 85.62 518 TRP A CA 1
ATOM 4002 C C . TRP A 1 518 ? 10.693 20.967 -7.991 1.00 85.62 518 TRP A C 1
ATOM 4004 O O . TRP A 1 518 ? 10.318 20.355 -8.993 1.00 85.62 518 TRP A O 1
ATOM 4014 N N . ILE A 1 519 ? 10.269 20.628 -6.765 1.00 84.19 519 ILE A N 1
ATOM 4015 C CA . ILE A 1 519 ? 9.296 19.554 -6.514 1.00 84.19 519 ILE A CA 1
ATOM 4016 C C . ILE A 1 519 ? 7.961 19.890 -7.194 1.00 84.19 519 ILE A C 1
ATOM 4018 O O . ILE A 1 519 ? 7.445 19.099 -7.989 1.00 84.19 519 ILE A O 1
ATOM 4022 N N . GLY A 1 520 ? 7.417 21.081 -6.933 1.00 84.75 520 GLY A N 1
ATOM 4023 C CA . GLY A 1 520 ? 6.160 21.540 -7.523 1.00 84.75 520 GLY A CA 1
ATOM 4024 C C . GLY A 1 520 ? 6.241 21.749 -9.027 1.00 84.75 520 GLY A C 1
ATOM 4025 O O . GLY A 1 520 ? 5.315 21.387 -9.759 1.00 84.75 520 GLY A O 1
ATOM 4026 N N . GLU A 1 521 ? 7.355 22.299 -9.507 1.00 90.94 521 GLU A N 1
ATOM 4027 C CA . GLU A 1 521 ? 7.586 22.509 -10.937 1.00 90.94 521 GLU A CA 1
ATOM 4028 C C . GLU A 1 521 ? 7.692 21.182 -11.702 1.00 90.94 521 GLU A C 1
ATOM 4030 O O . GLU A 1 521 ? 7.029 21.012 -12.727 1.00 90.94 521 GLU A O 1
ATOM 4035 N N . GLY A 1 522 ? 8.443 20.207 -11.176 1.00 90.31 522 GLY A N 1
ATOM 4036 C CA . GLY A 1 522 ? 8.576 18.871 -11.758 1.00 90.31 522 GLY A CA 1
ATOM 4037 C C . GLY A 1 522 ? 7.251 18.110 -11.795 1.00 90.31 522 GLY A C 1
ATOM 4038 O O . GLY A 1 522 ? 6.885 17.554 -12.832 1.00 90.31 522 GLY A O 1
ATOM 4039 N N . ILE A 1 523 ? 6.470 18.157 -10.708 1.00 89.88 523 ILE A N 1
ATOM 4040 C CA . ILE A 1 523 ? 5.119 17.571 -10.650 1.00 89.88 523 ILE A CA 1
ATOM 4041 C C . ILE A 1 523 ? 4.196 18.211 -11.699 1.00 89.88 523 ILE A C 1
ATOM 4043 O O . ILE A 1 523 ? 3.498 17.498 -12.426 1.00 89.88 523 ILE A O 1
ATOM 4047 N N . ASN A 1 524 ? 4.206 19.543 -11.831 1.00 92.56 524 ASN A N 1
ATOM 4048 C CA . ASN A 1 524 ? 3.389 20.242 -12.825 1.00 92.56 524 ASN A CA 1
ATOM 4049 C C . ASN A 1 524 ? 3.864 19.988 -14.269 1.00 92.56 524 ASN A C 1
ATOM 4051 O O . ASN A 1 524 ? 3.025 19.850 -15.166 1.00 92.56 524 ASN A O 1
ATOM 4055 N N . GLN A 1 525 ? 5.171 19.850 -14.513 1.00 93.62 525 GLN A N 1
ATOM 4056 C CA . GLN A 1 525 ? 5.705 19.475 -15.824 1.00 93.62 525 GLN A CA 1
ATOM 4057 C C . GLN A 1 525 ? 5.298 18.040 -16.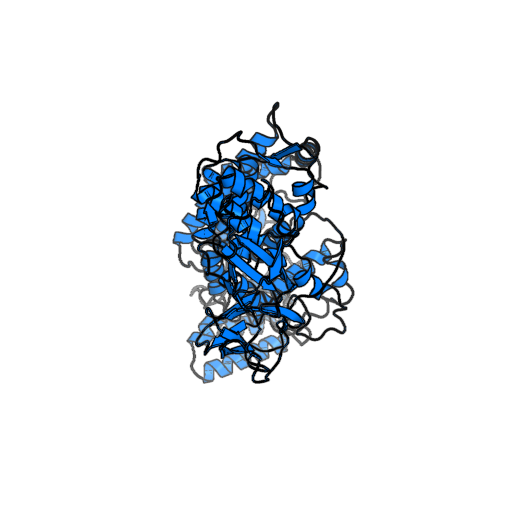200 1.00 93.62 525 GLN A C 1
ATOM 4059 O O . GLN A 1 525 ? 4.804 17.819 -17.306 1.00 93.62 525 GLN A O 1
ATOM 4064 N N . LEU A 1 526 ? 5.413 17.081 -15.273 1.00 93.25 526 LEU A N 1
ATOM 4065 C CA . LEU A 1 526 ? 5.006 15.686 -15.474 1.00 93.25 526 LEU A CA 1
ATOM 4066 C C . LEU A 1 526 ? 3.502 15.564 -15.753 1.00 93.25 526 LEU A C 1
ATOM 4068 O O . LEU A 1 526 ? 3.101 14.941 -16.736 1.00 93.25 526 LEU A O 1
ATOM 4072 N N . LYS A 1 527 ? 2.668 16.229 -14.943 1.00 94.81 527 LYS A N 1
ATOM 4073 C CA . LYS A 1 527 ? 1.219 16.379 -15.165 1.00 94.81 527 LYS A CA 1
ATOM 4074 C C . LYS A 1 527 ? 0.917 16.904 -16.571 1.00 94.81 527 LYS A C 1
ATOM 4076 O O . LYS A 1 527 ? 0.093 16.331 -17.283 1.00 94.81 527 LYS A O 1
ATOM 4081 N N . THR A 1 528 ? 1.607 17.966 -16.986 1.00 95.19 528 THR A N 1
ATOM 4082 C CA . THR A 1 528 ? 1.431 18.582 -18.308 1.00 95.19 528 THR A CA 1
ATOM 4083 C C . THR A 1 528 ? 1.827 17.622 -19.431 1.00 95.19 528 THR A C 1
ATOM 4085 O O . THR A 1 528 ? 1.074 17.473 -20.392 1.00 95.19 528 THR A O 1
ATOM 4088 N N . ALA A 1 529 ? 2.954 16.916 -19.303 1.00 94.38 529 ALA A N 1
ATOM 4089 C CA . ALA A 1 529 ? 3.416 15.937 -20.286 1.00 94.38 529 ALA A CA 1
ATOM 4090 C C . ALA A 1 529 ? 2.453 14.742 -20.423 1.00 94.38 529 ALA A C 1
ATOM 4092 O O . ALA A 1 529 ? 2.114 14.353 -21.541 1.00 94.38 529 ALA A O 1
ATOM 4093 N N . LEU A 1 530 ? 1.961 14.197 -19.304 1.00 94.44 530 LEU A N 1
ATOM 4094 C CA . LEU A 1 530 ? 1.019 13.071 -19.274 1.00 94.44 530 LEU A CA 1
ATOM 4095 C C . LEU A 1 530 ? -0.334 13.406 -19.925 1.00 94.44 530 LEU A C 1
ATOM 4097 O O . LEU A 1 530 ? -0.852 12.597 -20.702 1.00 94.44 530 LEU A O 1
ATOM 4101 N N . ILE A 1 531 ? -0.884 14.592 -19.638 1.00 93.94 531 ILE A N 1
ATOM 4102 C CA . ILE A 1 531 ? -2.167 15.064 -20.188 1.00 93.94 531 ILE A CA 1
ATOM 4103 C C . ILE A 1 531 ? -2.018 15.443 -21.667 1.00 93.94 531 ILE A C 1
ATOM 4105 O O . ILE A 1 531 ? -2.770 14.955 -22.510 1.00 93.94 531 ILE A O 1
ATOM 4109 N N . ASN A 1 532 ? -1.025 16.275 -21.999 1.00 94.56 532 ASN A N 1
ATOM 4110 C CA . ASN A 1 532 ? -0.852 16.831 -23.344 1.00 94.56 532 ASN A CA 1
ATOM 4111 C C . ASN A 1 532 ? -0.052 15.919 -24.291 1.00 94.56 532 ASN A C 1
ATOM 4113 O O . ASN A 1 532 ? 0.257 16.341 -25.403 1.00 94.56 532 ASN A O 1
ATOM 4117 N N . LYS A 1 533 ? 0.285 14.685 -23.876 1.00 92.69 533 LYS A N 1
ATOM 4118 C CA . LYS A 1 533 ? 1.075 13.714 -24.666 1.00 92.69 533 LYS A CA 1
ATOM 4119 C C . LYS A 1 533 ? 2.456 14.260 -25.087 1.00 92.69 533 LYS A C 1
ATOM 4121 O O . LYS A 1 533 ? 2.952 13.956 -26.169 1.00 92.69 533 LYS A O 1
ATOM 4126 N N . GLY A 1 534 ? 3.055 15.087 -24.230 1.00 91.69 534 GLY A N 1
ATOM 4127 C CA . GLY A 1 534 ? 4.331 15.769 -24.466 1.00 91.69 534 GLY A CA 1
ATOM 4128 C C . GLY A 1 534 ? 5.538 15.077 -23.828 1.00 91.69 534 GLY A C 1
ATOM 4129 O O . GLY A 1 534 ? 5.426 14.002 -23.238 1.00 91.69 534 GLY A O 1
ATOM 4130 N N . THR A 1 535 ? 6.699 15.720 -23.920 1.00 92.25 535 THR A N 1
ATOM 4131 C CA . THR A 1 535 ? 7.938 15.283 -23.261 1.00 92.25 535 THR A CA 1
ATOM 4132 C C . THR A 1 535 ? 7.983 15.768 -21.810 1.00 92.25 535 THR A C 1
ATOM 4134 O O . THR A 1 535 ? 7.733 16.943 -21.542 1.00 92.25 535 THR A O 1
ATOM 4137 N N . PHE A 1 536 ? 8.324 14.874 -20.879 1.00 92.00 536 PHE A N 1
ATOM 4138 C CA . PHE A 1 536 ? 8.769 15.225 -19.527 1.00 92.00 536 PHE A CA 1
ATOM 4139 C C . PHE A 1 536 ? 10.299 15.229 -19.502 1.00 92.00 536 PHE A C 1
ATOM 4141 O O . PHE A 1 536 ? 10.916 14.297 -20.022 1.00 92.00 536 PHE A O 1
ATOM 4148 N N . TYR A 1 537 ? 10.902 16.269 -18.935 1.00 87.50 537 TYR A N 1
ATOM 4149 C CA . TYR A 1 537 ? 12.342 16.506 -18.948 1.00 87.50 537 TYR A CA 1
ATOM 4150 C C . TYR A 1 537 ? 12.947 16.316 -17.560 1.00 87.50 537 TYR A C 1
ATOM 4152 O O . TYR A 1 537 ? 12.331 16.669 -16.555 1.00 87.50 537 TYR A O 1
ATOM 4160 N N . PHE A 1 538 ? 14.165 15.780 -17.517 1.00 81.19 538 PHE A N 1
ATOM 4161 C CA . PHE A 1 538 ? 14.843 15.392 -16.281 1.00 81.19 538 PHE A CA 1
ATOM 4162 C C . PHE A 1 538 ? 16.100 16.244 -16.070 1.00 81.19 538 PHE A C 1
ATOM 4164 O O . PHE A 1 538 ? 16.828 16.483 -17.042 1.00 81.19 538 PHE A O 1
ATOM 4171 N N . PRO A 1 539 ? 16.376 16.710 -14.837 1.00 78.81 539 PRO A N 1
ATOM 4172 C CA . PRO A 1 539 ? 17.646 17.353 -14.528 1.00 78.81 539 PRO A CA 1
ATOM 4173 C C . PRO A 1 539 ? 18.800 16.357 -14.722 1.00 78.81 539 PRO A C 1
ATOM 4175 O O . PRO A 1 539 ? 18.660 15.164 -14.459 1.00 78.81 539 PRO A O 1
ATOM 4178 N N . THR A 1 540 ? 19.936 16.856 -15.209 1.00 70.69 540 THR A N 1
ATOM 4179 C CA . THR A 1 540 ? 21.171 16.079 -15.426 1.00 70.69 540 THR A CA 1
ATOM 4180 C C . THR A 1 540 ? 21.942 15.828 -14.132 1.00 70.69 540 THR A C 1
ATOM 4182 O O . THR A 1 540 ? 22.693 14.864 -14.027 1.00 70.69 540 THR A O 1
ATOM 4185 N N . GLU A 1 541 ? 21.760 16.713 -13.156 1.00 75.88 541 GLU A N 1
ATOM 4186 C CA . GLU A 1 541 ? 22.455 16.736 -11.874 1.00 75.88 541 GLU A CA 1
ATOM 4187 C C . GLU A 1 541 ? 21.442 16.639 -10.726 1.00 75.88 541 GLU A C 1
ATOM 4189 O O . GLU A 1 541 ? 20.233 16.812 -10.913 1.00 75.88 541 GLU A O 1
ATOM 4194 N N . LYS A 1 542 ? 21.924 16.342 -9.516 1.00 74.88 542 LYS A N 1
ATOM 4195 C CA . LYS A 1 542 ? 21.070 16.318 -8.326 1.00 74.88 542 LYS A CA 1
ATOM 4196 C C . LYS A 1 542 ? 20.666 17.754 -7.971 1.00 74.88 542 LYS A C 1
ATOM 4198 O O . LYS A 1 542 ? 21.533 18.555 -7.648 1.00 74.88 542 LYS A O 1
ATOM 4203 N N . LEU A 1 543 ? 19.362 18.025 -7.948 1.00 75.56 543 LEU A N 1
ATOM 4204 C CA . LEU A 1 543 ? 18.818 19.284 -7.437 1.00 75.56 543 LEU A CA 1
ATOM 4205 C C . LEU A 1 543 ? 18.949 19.358 -5.904 1.00 75.56 543 LEU A C 1
ATOM 4207 O O . LEU A 1 543 ? 18.718 18.372 -5.193 1.00 75.56 543 LEU A O 1
ATOM 4211 N N . GLU A 1 544 ? 19.323 20.531 -5.409 1.00 83.06 544 GLU A N 1
ATOM 4212 C CA . GLU A 1 544 ? 19.501 20.873 -3.998 1.00 83.06 544 GLU A CA 1
ATOM 4213 C C . GLU A 1 544 ? 18.393 21.839 -3.522 1.00 83.06 544 GLU A C 1
ATOM 4215 O O . GLU A 1 544 ? 17.302 21.900 -4.098 1.00 83.06 544 GLU A O 1
ATOM 4220 N N . ALA A 1 545 ? 18.637 22.552 -2.419 1.00 83.56 545 ALA A N 1
ATOM 4221 C CA . ALA A 1 545 ? 17.756 23.598 -1.911 1.00 83.56 545 ALA A CA 1
ATOM 4222 C C . ALA A 1 545 ? 17.852 24.877 -2.765 1.00 83.56 545 ALA A C 1
ATOM 4224 O O . ALA A 1 545 ? 18.949 25.335 -3.078 1.00 83.56 545 ALA A O 1
ATOM 4225 N N . GLY A 1 546 ? 16.707 25.470 -3.105 1.00 85.94 546 GLY A N 1
ATOM 4226 C CA . GLY A 1 546 ? 16.593 26.682 -3.927 1.00 85.94 546 GLY A CA 1
ATOM 4227 C C . GLY A 1 546 ? 16.718 26.472 -5.443 1.00 85.94 546 GLY A C 1
ATOM 4228 O O . GLY A 1 546 ? 16.557 27.432 -6.197 1.00 85.94 546 GLY A O 1
ATOM 4229 N N . ASP A 1 547 ? 16.974 25.244 -5.902 1.00 88.00 547 ASP A N 1
ATOM 4230 C CA . ASP A 1 547 ? 17.012 24.915 -7.329 1.00 88.00 547 ASP A CA 1
ATOM 4231 C C . ASP A 1 547 ? 15.612 24.884 -7.964 1.00 88.00 547 ASP A C 1
ATOM 4233 O O . ASP A 1 547 ? 14.607 24.603 -7.310 1.00 88.00 547 ASP A O 1
ATOM 4237 N N . ASN A 1 548 ? 15.565 25.115 -9.278 1.00 90.31 548 ASN A N 1
ATOM 4238 C CA . ASN A 1 548 ? 14.351 25.054 -10.097 1.00 90.31 548 ASN A CA 1
ATOM 4239 C C . ASN A 1 548 ? 14.372 23.796 -10.983 1.00 90.31 548 ASN A C 1
ATOM 4241 O O . ASN A 1 548 ? 15.439 23.265 -11.303 1.00 90.31 548 ASN A O 1
ATOM 4245 N N . TRP A 1 549 ? 13.206 23.315 -11.412 1.00 92.25 549 TRP A N 1
ATOM 4246 C CA . TRP A 1 549 ? 13.122 22.166 -12.314 1.00 92.25 549 TRP A CA 1
ATOM 4247 C C . TRP A 1 549 ? 13.606 22.524 -13.725 1.00 92.25 549 TRP A C 1
ATOM 4249 O O . TRP A 1 549 ? 13.507 23.663 -14.188 1.00 92.25 549 TRP A O 1
ATOM 4259 N N . VAL A 1 550 ? 14.125 21.534 -14.454 1.00 90.56 550 VAL A N 1
ATOM 4260 C CA . VAL A 1 550 ? 14.750 21.791 -15.753 1.00 90.56 550 VAL A CA 1
ATOM 4261 C C . VAL A 1 550 ? 13.736 22.272 -16.803 1.00 90.56 550 VAL A C 1
ATOM 4263 O O . VAL A 1 550 ? 12.730 21.620 -17.108 1.00 90.56 550 VAL A O 1
ATOM 4266 N N . ALA A 1 551 ? 14.023 23.429 -17.398 1.00 88.19 551 ALA A N 1
ATOM 4267 C CA . ALA A 1 551 ? 13.266 23.962 -18.523 1.00 88.19 551 ALA A CA 1
ATOM 4268 C C . ALA A 1 551 ? 13.542 23.157 -19.806 1.00 88.19 551 ALA A C 1
ATOM 4270 O O . ALA A 1 551 ? 14.678 22.764 -20.079 1.00 88.19 551 ALA A O 1
ATOM 4271 N N . ALA A 1 552 ? 12.520 22.984 -20.651 1.00 86.00 552 ALA A N 1
ATOM 4272 C CA . ALA A 1 552 ? 12.610 22.213 -21.897 1.00 86.00 552 ALA A CA 1
ATOM 4273 C C . ALA A 1 552 ? 13.707 22.704 -22.867 1.00 86.00 552 ALA A C 1
ATOM 4275 O O . ALA A 1 552 ? 14.237 21.917 -23.649 1.00 86.00 552 ALA A O 1
ATOM 4276 N N . SER A 1 553 ? 14.091 23.984 -22.815 1.00 86.12 553 SER A N 1
ATOM 4277 C CA . SER A 1 553 ? 15.228 24.530 -23.571 1.00 86.12 553 SER A CA 1
ATOM 4278 C C . SER A 1 553 ? 16.576 23.972 -23.105 1.00 86.12 553 SER A C 1
ATOM 4280 O O . SER A 1 553 ? 17.433 23.690 -23.938 1.00 86.12 553 SER A O 1
ATOM 4282 N N . ASN A 1 554 ? 16.736 23.768 -21.795 1.00 85.31 554 ASN A N 1
ATOM 4283 C CA . ASN A 1 554 ? 18.017 23.516 -21.129 1.00 85.31 554 ASN A CA 1
ATOM 4284 C C . ASN A 1 554 ? 18.263 22.023 -20.849 1.00 85.31 554 ASN A C 1
ATOM 4286 O O . ASN A 1 554 ? 19.394 21.629 -20.599 1.00 85.31 554 ASN A O 1
ATOM 4290 N N . ALA A 1 555 ? 17.215 21.196 -20.880 1.00 84.12 555 ALA A N 1
ATOM 4291 C CA . ALA A 1 555 ? 17.316 19.767 -20.606 1.00 84.12 555 ALA A CA 1
ATOM 4292 C C . ALA A 1 555 ? 18.126 19.004 -21.669 1.00 84.12 555 ALA A C 1
ATOM 4294 O O . ALA A 1 555 ? 17.887 19.189 -22.868 1.00 84.12 555 ALA A O 1
ATOM 4295 N N . GLU A 1 556 ? 19.001 18.099 -21.213 1.00 77.81 556 GLU A N 1
ATOM 4296 C CA . GLU A 1 556 ? 19.676 17.078 -22.034 1.00 77.81 556 GLU A CA 1
ATOM 4297 C C . GLU A 1 556 ? 18.825 15.798 -22.168 1.00 77.81 556 GLU A C 1
ATOM 4299 O O . GLU A 1 556 ? 18.787 15.196 -23.237 1.00 77.81 556 GLU A O 1
ATOM 4304 N N . TYR A 1 557 ? 18.066 15.418 -21.131 1.00 79.25 557 TYR A N 1
ATOM 4305 C CA . TYR A 1 557 ? 17.239 14.202 -21.123 1.00 79.25 557 TYR A CA 1
ATOM 4306 C C . TYR A 1 557 ? 15.742 14.518 -21.066 1.00 79.25 557 TYR A C 1
ATOM 4308 O O . TYR A 1 557 ? 15.294 15.418 -20.353 1.00 79.25 557 TYR A O 1
ATOM 4316 N N . GLY A 1 558 ? 14.947 13.736 -21.799 1.00 82.88 558 GLY A N 1
ATOM 4317 C CA . GLY A 1 558 ? 13.490 13.833 -21.785 1.00 82.88 558 GLY A CA 1
ATOM 4318 C C . GLY A 1 558 ? 12.813 12.600 -22.380 1.00 82.88 558 GLY A C 1
ATOM 4319 O O . GLY A 1 558 ? 13.293 12.048 -23.371 1.00 82.88 558 GLY A O 1
ATOM 4320 N N . VAL A 1 559 ? 11.704 12.181 -21.766 1.00 87.19 559 VAL A N 1
ATOM 4321 C CA . VAL A 1 559 ? 10.887 11.016 -22.144 1.00 87.19 559 VAL A CA 1
ATOM 4322 C C . VAL A 1 559 ? 9.543 11.486 -22.682 1.00 87.19 559 VAL A C 1
ATOM 4324 O O . VAL A 1 559 ? 8.829 12.252 -22.032 1.00 87.19 559 VAL A O 1
ATOM 4327 N N . ASN A 1 560 ? 9.170 10.991 -23.858 1.00 89.31 560 ASN A N 1
ATOM 4328 C CA . ASN A 1 560 ? 7.895 11.279 -24.487 1.00 89.31 560 ASN A CA 1
ATOM 4329 C C . ASN A 1 560 ? 6.763 10.476 -23.817 1.00 89.31 560 ASN A C 1
ATOM 4331 O O . ASN A 1 560 ? 6.640 9.257 -23.983 1.00 89.31 560 ASN A O 1
ATOM 4335 N N . MET A 1 561 ? 5.890 11.182 -23.096 1.00 90.75 561 MET A N 1
ATOM 4336 C CA . MET A 1 561 ? 4.778 10.599 -22.344 1.00 90.75 561 MET A CA 1
ATOM 4337 C C . MET A 1 561 ? 3.603 10.160 -23.229 1.00 90.75 561 MET A C 1
ATOM 4339 O O . MET A 1 561 ? 2.642 9.581 -22.726 1.00 90.75 561 MET A O 1
ATOM 4343 N N . ASP A 1 562 ? 3.646 10.349 -24.552 1.00 90.31 562 ASP A N 1
ATOM 4344 C CA . ASP A 1 562 ? 2.806 9.569 -25.465 1.00 90.31 562 ASP A CA 1
ATOM 4345 C C . ASP A 1 562 ? 3.372 8.160 -25.676 1.00 90.31 562 ASP A C 1
ATOM 4347 O O . ASP A 1 562 ? 2.633 7.181 -25.555 1.00 90.31 562 ASP A O 1
ATOM 4351 N N . LYS A 1 563 ? 4.675 8.067 -25.972 1.00 90.06 563 LYS A N 1
ATOM 4352 C CA . LYS A 1 563 ? 5.317 6.870 -26.542 1.00 90.06 563 LYS A CA 1
ATOM 4353 C C . LYS A 1 563 ? 5.732 5.828 -25.510 1.00 90.06 563 LYS A C 1
ATOM 4355 O O . LYS A 1 563 ? 5.634 4.641 -25.800 1.00 90.06 563 LYS A O 1
ATOM 4360 N N . VAL A 1 564 ? 6.084 6.237 -24.289 1.00 88.88 564 VAL A N 1
ATOM 4361 C CA . VAL A 1 564 ? 6.472 5.312 -23.201 1.00 88.88 564 VAL A CA 1
ATOM 4362 C C . VAL A 1 564 ? 5.373 4.294 -22.825 1.00 88.88 564 VAL A C 1
ATOM 4364 O O . VAL A 1 564 ? 5.667 3.250 -22.248 1.00 88.88 564 VAL A O 1
ATOM 4367 N N . PHE A 1 565 ? 4.112 4.551 -23.197 1.00 91.25 565 PHE A N 1
ATOM 4368 C CA . PHE A 1 565 ? 2.963 3.655 -22.978 1.00 91.25 565 PHE A CA 1
ATOM 4369 C C . PHE A 1 565 ? 2.590 2.787 -24.196 1.00 91.25 565 PHE A C 1
ATOM 4371 O O . PHE A 1 565 ? 1.495 2.222 -24.230 1.00 91.25 565 PHE A O 1
ATOM 4378 N N . ILE A 1 566 ? 3.441 2.698 -25.222 1.00 89.81 566 ILE A N 1
ATOM 4379 C CA . ILE A 1 566 ? 3.237 1.765 -26.339 1.00 89.81 566 ILE A CA 1
ATOM 4380 C C . ILE A 1 566 ? 3.581 0.342 -25.850 1.00 89.81 566 ILE A C 1
ATOM 4382 O O . ILE A 1 566 ? 4.714 0.119 -25.418 1.00 89.81 566 ILE A O 1
ATOM 4386 N N . PRO A 1 567 ? 2.648 -0.633 -25.897 1.00 86.75 567 PRO A N 1
ATOM 4387 C CA . PRO A 1 567 ? 2.904 -1.987 -25.406 1.00 86.75 567 PRO A CA 1
ATOM 4388 C C . PRO A 1 567 ? 4.088 -2.657 -26.110 1.00 86.75 567 PRO A C 1
ATOM 4390 O O . PRO A 1 567 ? 4.221 -2.587 -27.335 1.00 86.75 567 PRO A O 1
ATOM 4393 N N . GLY A 1 568 ? 4.950 -3.314 -25.331 1.00 86.12 568 GLY A N 1
ATOM 4394 C CA . GLY A 1 568 ? 6.095 -4.053 -25.864 1.00 86.12 568 GLY A CA 1
ATOM 4395 C C . GLY A 1 568 ? 7.129 -3.177 -26.573 1.00 86.12 568 GLY A C 1
ATOM 4396 O O . GLY A 1 568 ? 7.890 -3.713 -27.373 1.00 86.12 568 GLY A O 1
ATOM 4397 N N . LEU A 1 569 ? 7.155 -1.851 -26.371 1.00 86.44 569 LEU A N 1
ATOM 4398 C CA . LEU A 1 569 ? 8.146 -0.979 -27.020 1.00 86.44 569 LEU A CA 1
ATOM 4399 C C . LEU A 1 569 ? 9.576 -1.273 -26.535 1.00 86.44 569 LEU A C 1
ATOM 4401 O O . LEU A 1 569 ? 10.512 -1.196 -27.323 1.00 86.44 569 LEU A O 1
ATOM 4405 N N . LEU A 1 570 ? 9.718 -1.694 -25.274 1.00 85.06 570 LEU A N 1
ATOM 4406 C CA . LEU A 1 570 ? 10.982 -2.124 -24.667 1.00 85.06 570 LEU A CA 1
ATOM 4407 C C . LEU A 1 570 ? 11.346 -3.601 -24.927 1.00 85.06 570 LEU A C 1
ATOM 4409 O O . LEU A 1 570 ? 12.276 -4.112 -24.311 1.00 85.06 570 LEU A O 1
ATOM 4413 N N . ALA A 1 571 ? 10.646 -4.294 -25.830 1.00 87.00 571 ALA A N 1
ATOM 4414 C CA . ALA A 1 571 ? 10.979 -5.674 -26.182 1.00 87.00 571 ALA A CA 1
ATOM 4415 C C . ALA A 1 571 ? 12.408 -5.776 -26.733 1.00 87.00 571 ALA A C 1
ATOM 4417 O O . ALA A 1 571 ? 12.818 -4.958 -27.561 1.00 87.00 571 ALA A O 1
ATOM 4418 N N . LEU A 1 572 ? 13.171 -6.785 -26.303 1.00 82.00 572 LEU A N 1
ATOM 4419 C CA . LEU A 1 572 ? 14.593 -6.880 -26.656 1.00 82.00 572 LEU A CA 1
ATOM 4420 C C . LEU A 1 572 ? 14.838 -7.015 -28.170 1.00 82.00 572 LEU A C 1
ATOM 4422 O O . LEU A 1 572 ? 15.834 -6.497 -28.660 1.00 82.00 572 LEU A O 1
ATOM 4426 N N . ASP A 1 573 ? 13.910 -7.603 -28.934 1.00 81.19 573 ASP A N 1
ATOM 4427 C CA . ASP A 1 573 ? 13.975 -7.683 -30.406 1.00 81.19 573 ASP A CA 1
ATOM 4428 C C . ASP A 1 573 ? 13.696 -6.343 -31.121 1.00 81.19 573 ASP A C 1
ATOM 4430 O O . ASP A 1 573 ? 13.866 -6.234 -32.339 1.00 81.19 573 ASP A O 1
ATOM 4434 N N . LYS A 1 574 ? 13.267 -5.323 -30.365 1.00 84.44 574 LYS A N 1
ATOM 4435 C CA . LYS A 1 574 ? 13.104 -3.933 -30.811 1.00 84.44 574 LYS A CA 1
ATOM 4436 C C . LYS A 1 574 ? 14.190 -3.021 -30.255 1.00 84.44 574 LYS A C 1
ATOM 4438 O O . LYS A 1 574 ? 14.543 -2.072 -30.947 1.00 84.44 574 LYS A O 1
ATOM 4443 N N . LEU A 1 575 ? 14.702 -3.282 -29.047 1.00 81.56 575 LEU A N 1
ATOM 4444 C CA . LEU A 1 575 ? 15.795 -2.520 -28.429 1.00 81.56 575 LEU A CA 1
ATOM 4445 C C . LEU A 1 575 ? 17.176 -2.888 -28.982 1.00 81.56 575 LEU A C 1
ATOM 4447 O O . LEU A 1 575 ? 18.054 -2.030 -29.011 1.00 81.56 575 LEU A O 1
ATOM 4451 N N . LEU A 1 576 ? 17.375 -4.131 -29.425 1.00 81.06 576 LEU A N 1
ATOM 4452 C CA . LEU A 1 576 ? 18.635 -4.619 -29.984 1.00 81.06 576 LEU A CA 1
ATOM 4453 C C . LEU A 1 576 ? 18.561 -4.706 -31.511 1.00 81.06 576 LEU A C 1
ATOM 4455 O O . LEU A 1 576 ? 17.536 -5.084 -32.081 1.00 81.06 576 LEU A O 1
ATOM 4459 N N . ILE A 1 577 ? 19.673 -4.404 -32.180 1.00 80.12 577 ILE A N 1
ATOM 4460 C CA . ILE A 1 577 ? 19.866 -4.796 -33.576 1.00 80.12 577 ILE A CA 1
ATOM 4461 C C . ILE A 1 577 ? 20.156 -6.298 -33.583 1.00 80.12 577 ILE A C 1
ATOM 4463 O O . ILE A 1 577 ? 21.003 -6.795 -32.840 1.00 80.12 577 ILE A O 1
ATOM 4467 N N . THR A 1 578 ? 19.422 -7.026 -34.415 1.00 79.44 578 THR A N 1
ATOM 4468 C CA . THR A 1 578 ? 19.517 -8.481 -34.567 1.00 79.44 578 THR A CA 1
ATOM 4469 C C . THR A 1 578 ? 19.995 -8.843 -35.972 1.00 79.44 578 THR A C 1
ATOM 4471 O O . THR A 1 578 ? 20.027 -7.996 -36.868 1.00 79.44 578 THR A O 1
ATOM 4474 N N . ASP A 1 579 ? 20.403 -10.097 -36.168 1.00 73.38 579 ASP A N 1
ATOM 4475 C CA . ASP A 1 579 ? 20.764 -10.609 -37.494 1.00 73.38 579 ASP A CA 1
ATOM 4476 C C . ASP A 1 579 ? 19.592 -10.566 -38.504 1.00 73.38 579 ASP A C 1
ATOM 4478 O O . ASP A 1 579 ? 18.442 -10.268 -38.170 1.00 73.38 579 ASP A O 1
ATOM 4482 N N . LYS A 1 580 ? 19.878 -10.881 -39.776 1.00 63.78 580 LYS A N 1
ATOM 4483 C CA . LYS A 1 580 ? 18.887 -10.840 -40.872 1.00 63.78 580 LYS A CA 1
ATOM 4484 C C . LYS A 1 580 ? 17.676 -11.760 -40.667 1.00 63.78 580 LYS A C 1
ATOM 4486 O O . LYS A 1 580 ? 16.633 -11.494 -41.261 1.00 63.78 580 LYS A O 1
ATOM 4491 N N . ASP A 1 581 ? 17.803 -12.791 -39.837 1.00 66.94 581 ASP A N 1
ATOM 4492 C CA . ASP A 1 581 ? 16.746 -13.747 -39.504 1.00 66.94 581 ASP A CA 1
ATOM 4493 C C . ASP A 1 581 ? 16.082 -13.439 -38.143 1.00 66.94 581 ASP A C 1
ATOM 4495 O O . ASP A 1 581 ? 15.134 -14.126 -37.754 1.00 66.94 581 ASP A O 1
ATOM 4499 N N . LYS A 1 582 ? 16.566 -12.415 -37.424 1.00 66.12 582 LYS A N 1
ATOM 4500 C CA . LYS A 1 582 ? 16.206 -12.028 -36.051 1.00 66.12 582 LYS A CA 1
ATOM 4501 C C . LYS A 1 582 ? 16.447 -13.103 -34.978 1.00 66.12 582 LYS A C 1
ATOM 4503 O O . LYS A 1 582 ? 15.706 -13.169 -33.997 1.00 66.12 582 LYS A O 1
ATOM 4508 N N . LYS A 1 583 ? 17.462 -13.960 -35.141 1.00 66.56 583 LYS A N 1
ATOM 4509 C CA . LYS A 1 583 ? 17.708 -15.112 -34.240 1.00 66.56 583 LYS A CA 1
ATOM 4510 C C . LYS A 1 583 ? 18.686 -14.816 -33.100 1.00 66.56 583 LYS A C 1
ATOM 4512 O O . LYS A 1 583 ? 18.552 -15.385 -32.015 1.00 66.56 583 LYS A O 1
ATOM 4517 N N . SER A 1 584 ? 19.644 -13.930 -33.347 1.00 73.12 584 SER A N 1
ATOM 4518 C CA . SER A 1 584 ? 20.707 -13.504 -32.436 1.00 73.12 584 SER A CA 1
ATOM 4519 C C . SER A 1 584 ? 20.855 -11.971 -32.444 1.00 73.12 584 SER A C 1
ATOM 4521 O O . SER A 1 584 ? 20.493 -11.323 -33.436 1.00 73.12 584 SER A O 1
ATOM 4523 N N . PRO A 1 585 ? 21.361 -11.360 -31.356 1.00 78.62 585 PRO A N 1
ATOM 4524 C CA . PRO A 1 585 ? 21.755 -9.955 -31.349 1.00 78.62 585 PRO A CA 1
ATOM 4525 C C . PRO A 1 585 ? 23.061 -9.757 -32.121 1.00 78.62 585 PRO A C 1
ATOM 4527 O O . PRO A 1 585 ? 23.947 -10.610 -32.097 1.00 78.62 585 PRO A O 1
ATOM 4530 N N . GLN A 1 586 ? 23.224 -8.596 -32.751 1.00 79.44 586 GLN A N 1
ATOM 4531 C CA . GLN A 1 586 ? 24.488 -8.230 -33.375 1.00 79.44 586 GLN A CA 1
ATOM 4532 C C . GLN A 1 586 ? 25.511 -7.853 -32.290 1.00 79.44 586 GLN A C 1
ATOM 4534 O O . GLN A 1 586 ? 25.361 -6.840 -31.602 1.00 79.44 586 GLN A O 1
ATOM 4539 N N . ILE A 1 587 ? 26.546 -8.682 -32.136 1.00 79.06 587 ILE A N 1
ATOM 4540 C CA . ILE A 1 587 ? 27.621 -8.492 -31.154 1.00 79.06 587 ILE A CA 1
ATOM 4541 C C . ILE A 1 587 ? 28.732 -7.625 -31.760 1.00 79.06 587 ILE A C 1
ATOM 4543 O O . ILE A 1 587 ? 29.066 -7.753 -32.938 1.00 79.06 587 ILE A O 1
ATOM 4547 N N . TYR A 1 588 ? 29.307 -6.744 -30.947 1.00 78.31 588 TYR A N 1
ATOM 4548 C CA . TYR A 1 588 ? 30.435 -5.882 -31.288 1.00 78.31 588 TYR A CA 1
ATOM 4549 C C . TYR A 1 588 ? 31.616 -6.136 -30.344 1.00 78.31 588 TYR A C 1
ATOM 4551 O O . TYR A 1 588 ? 31.422 -6.313 -29.142 1.00 78.31 588 TYR A O 1
ATOM 4559 N N . GLY A 1 589 ? 32.835 -6.132 -30.889 1.00 75.56 589 GLY A N 1
ATOM 4560 C CA . GLY A 1 589 ? 34.095 -6.217 -30.148 1.00 75.56 589 GLY A CA 1
ATOM 4561 C C . GLY A 1 589 ? 34.828 -4.877 -30.097 1.00 75.56 589 GLY A C 1
ATOM 4562 O O . GLY A 1 589 ? 34.842 -4.129 -31.077 1.00 75.56 589 GLY A O 1
ATOM 4563 N N . PHE A 1 590 ? 35.456 -4.580 -28.958 1.00 72.88 590 PHE A N 1
ATOM 4564 C CA . PHE A 1 590 ? 36.158 -3.322 -28.697 1.00 72.88 590 PHE A CA 1
ATOM 4565 C C . PHE A 1 590 ? 37.593 -3.586 -28.211 1.00 72.88 590 PHE A C 1
ATOM 4567 O O . PHE A 1 590 ? 37.852 -4.466 -27.387 1.00 72.88 590 PHE A O 1
ATOM 4574 N N . ALA A 1 591 ? 38.555 -2.817 -28.732 1.00 69.44 591 ALA A N 1
ATOM 4575 C CA . ALA A 1 591 ? 39.981 -3.004 -28.432 1.00 69.44 591 ALA A CA 1
ATOM 4576 C C . ALA A 1 591 ? 40.356 -2.593 -26.993 1.00 69.44 591 ALA A C 1
ATOM 4578 O O . ALA A 1 591 ? 41.311 -3.110 -26.418 1.00 69.44 591 ALA A O 1
ATOM 4579 N N . ASN A 1 592 ? 39.607 -1.659 -26.408 1.00 66.00 592 ASN A N 1
ATOM 4580 C CA . ASN A 1 592 ? 39.638 -1.300 -24.993 1.00 66.00 592 ASN A CA 1
ATOM 4581 C C . ASN A 1 592 ? 38.290 -0.664 -24.606 1.00 66.00 592 ASN A C 1
ATOM 4583 O O . ASN A 1 592 ? 37.520 -0.295 -25.494 1.00 66.00 592 ASN A O 1
ATOM 4587 N N . ALA A 1 593 ? 38.030 -0.509 -23.305 1.00 55.34 593 ALA A N 1
ATOM 4588 C CA . ALA A 1 593 ? 36.776 0.039 -22.779 1.00 55.34 593 ALA A CA 1
ATOM 4589 C C . ALA A 1 593 ? 36.436 1.456 -23.281 1.00 55.34 593 ALA A C 1
ATOM 4591 O O . ALA A 1 593 ? 35.274 1.826 -23.249 1.00 55.34 593 ALA A O 1
ATOM 4592 N N . SER A 1 594 ? 37.423 2.224 -23.760 1.00 54.38 594 SER A N 1
ATOM 4593 C CA . SER A 1 594 ? 37.263 3.596 -24.267 1.00 54.38 594 SER A CA 1
ATOM 4594 C C . SER A 1 594 ? 37.341 3.696 -25.799 1.00 54.38 594 SER A C 1
ATOM 4596 O O . SER A 1 594 ? 37.381 4.798 -26.346 1.00 54.38 594 SER A O 1
ATOM 4598 N N . ALA A 1 595 ? 37.395 2.573 -26.526 1.00 59.47 595 ALA A N 1
ATOM 4599 C CA . ALA A 1 595 ? 37.550 2.567 -27.980 1.00 59.47 595 ALA A CA 1
ATOM 4600 C C . ALA A 1 595 ? 36.241 3.012 -28.674 1.00 59.47 595 ALA A C 1
ATOM 4602 O O . ALA A 1 595 ? 35.246 2.291 -28.587 1.00 59.47 595 ALA A O 1
ATOM 4603 N N . PRO A 1 596 ? 36.212 4.157 -29.389 1.00 52.22 596 PRO A N 1
ATOM 4604 C CA . PRO A 1 596 ? 34.960 4.753 -29.869 1.00 52.22 596 PRO A CA 1
ATOM 4605 C C . PRO A 1 596 ? 34.273 3.938 -30.972 1.00 52.22 596 PRO A C 1
ATOM 4607 O O . PRO A 1 596 ? 33.056 3.991 -31.110 1.00 52.22 596 PRO A O 1
ATOM 4610 N N . ASN A 1 597 ? 35.047 3.156 -31.728 1.00 64.56 597 ASN A N 1
ATOM 4611 C CA . ASN A 1 597 ? 34.558 2.350 -32.838 1.00 64.56 597 ASN A CA 1
ATOM 4612 C C . ASN A 1 597 ? 34.680 0.864 -32.481 1.00 64.56 597 ASN A C 1
ATOM 4614 O O . ASN A 1 597 ? 35.766 0.288 -32.579 1.00 64.56 597 ASN A O 1
ATOM 4618 N N . GLY A 1 598 ? 33.569 0.245 -32.083 1.00 68.25 598 GLY A N 1
ATOM 4619 C CA . GLY A 1 598 ? 33.464 -1.214 -32.030 1.00 68.25 598 GLY A CA 1
ATOM 4620 C C . GLY A 1 598 ? 33.378 -1.816 -33.435 1.00 68.25 598 GLY A C 1
ATOM 4621 O O . GLY A 1 598 ? 32.893 -1.174 -34.368 1.00 68.25 598 GLY A O 1
ATOM 4622 N N . VAL A 1 599 ? 33.802 -3.069 -33.585 1.00 78.06 599 VAL A N 1
ATOM 4623 C CA . VAL A 1 599 ? 33.676 -3.834 -34.836 1.00 78.06 599 VAL A CA 1
ATOM 4624 C C . VAL A 1 599 ? 32.595 -4.895 -34.671 1.00 78.06 599 VAL A C 1
ATOM 4626 O O . VAL A 1 599 ? 32.624 -5.648 -33.702 1.00 78.06 599 VAL A O 1
ATOM 4629 N N . ALA A 1 600 ? 31.648 -4.958 -35.610 1.00 80.12 600 ALA A N 1
ATOM 4630 C CA . ALA A 1 600 ? 30.630 -6.005 -35.645 1.00 80.12 600 ALA A CA 1
ATOM 4631 C C . ALA A 1 600 ? 31.281 -7.378 -35.859 1.00 80.12 600 ALA A C 1
ATOM 4633 O O . ALA A 1 600 ? 32.036 -7.544 -36.816 1.00 80.12 600 ALA A O 1
ATOM 4634 N N . LEU A 1 601 ? 30.965 -8.346 -35.000 1.00 79.88 601 LEU A N 1
ATOM 4635 C CA . LEU A 1 601 ? 31.529 -9.694 -35.040 1.00 79.88 601 LEU A CA 1
ATOM 4636 C C . LEU A 1 601 ? 30.532 -10.656 -35.696 1.00 79.88 601 LEU A C 1
ATOM 4638 O O . LEU A 1 601 ? 29.359 -10.705 -35.326 1.00 79.88 601 LEU A O 1
ATOM 4642 N N . THR A 1 602 ? 31.006 -11.409 -36.685 1.00 81.94 602 THR A N 1
ATOM 4643 C CA . THR A 1 602 ? 30.203 -12.295 -37.546 1.00 81.94 602 THR A CA 1
ATOM 4644 C C . THR A 1 602 ? 30.633 -13.763 -37.507 1.00 81.94 602 THR A C 1
ATOM 4646 O O . THR A 1 602 ? 29.916 -14.620 -38.020 1.00 81.94 602 THR A O 1
ATOM 4649 N N . SER A 1 603 ? 31.766 -14.064 -36.867 1.00 81.56 603 SER A N 1
ATOM 4650 C CA . SER A 1 603 ? 32.254 -15.419 -36.587 1.00 81.56 603 SER A CA 1
ATOM 4651 C C . SER A 1 603 ? 32.858 -15.509 -35.181 1.00 81.56 603 SER A C 1
ATOM 4653 O O . SER A 1 603 ? 33.195 -14.492 -34.573 1.00 81.56 603 SER A O 1
ATOM 4655 N N . ARG A 1 604 ? 33.024 -16.729 -34.652 1.00 80.38 604 ARG A N 1
ATOM 4656 C CA . ARG A 1 604 ? 33.610 -16.968 -33.318 1.00 80.38 604 ARG A CA 1
ATOM 4657 C C . ARG A 1 604 ? 35.081 -16.537 -33.263 1.00 80.38 604 ARG A C 1
ATOM 4659 O O . ARG A 1 604 ? 35.594 -16.104 -32.230 1.00 80.38 604 ARG A O 1
ATOM 4666 N N . GLU A 1 605 ? 35.774 -16.667 -34.383 1.00 83.50 605 GLU A N 1
ATOM 4667 C CA . GLU A 1 605 ? 37.203 -16.422 -34.533 1.00 83.50 605 GLU A CA 1
ATOM 4668 C C . GLU A 1 605 ? 37.526 -14.929 -34.354 1.00 83.50 605 GLU A C 1
ATOM 4670 O O . GLU A 1 605 ? 38.512 -14.586 -33.691 1.00 83.50 605 GLU A O 1
ATOM 4675 N N . GLU A 1 606 ? 36.646 -14.053 -34.853 1.00 82.75 606 GLU A N 1
ATOM 4676 C CA . GLU A 1 606 ? 36.741 -12.584 -34.801 1.00 82.75 606 GLU A CA 1
ATOM 4677 C C . GLU A 1 606 ? 36.744 -11.997 -33.382 1.00 82.75 606 GLU A C 1
ATOM 4679 O O . GLU A 1 606 ? 37.176 -10.865 -33.205 1.00 82.75 606 GLU A O 1
ATOM 4684 N N . PHE A 1 607 ? 36.339 -12.750 -32.357 1.00 78.75 607 PHE A N 1
ATOM 4685 C CA . PHE A 1 607 ? 36.399 -12.313 -30.954 1.00 78.75 607 PHE A CA 1
ATOM 4686 C C . PHE A 1 607 ? 37.833 -12.262 -30.399 1.00 78.75 607 PHE A C 1
ATOM 4688 O O . PHE A 1 607 ? 38.098 -11.603 -29.400 1.00 78.75 607 PHE A O 1
ATOM 4695 N N . SER A 1 608 ? 38.779 -12.961 -31.033 1.00 78.38 608 SER A N 1
ATOM 4696 C CA . SER A 1 608 ? 40.137 -13.182 -30.508 1.00 78.38 608 SER A CA 1
ATOM 4697 C C . SER A 1 608 ? 41.055 -11.950 -30.319 1.00 78.38 608 SER A C 1
ATOM 4699 O O . SER A 1 608 ? 42.010 -12.097 -29.557 1.00 78.38 608 SER A O 1
ATOM 4701 N N . PRO A 1 609 ? 40.858 -10.775 -30.960 1.00 78.44 609 PRO A N 1
ATOM 4702 C CA . PRO A 1 609 ? 41.690 -9.587 -30.754 1.00 78.44 609 PRO A CA 1
ATOM 4703 C C . PRO A 1 609 ? 41.036 -8.511 -29.861 1.00 78.44 609 PRO A C 1
ATOM 4705 O O . PRO A 1 609 ? 41.594 -7.422 -29.731 1.00 78.44 609 PRO A O 1
ATOM 4708 N N . TYR A 1 610 ? 39.860 -8.775 -29.278 1.00 74.69 610 TYR A N 1
ATOM 4709 C CA . TYR A 1 610 ? 39.088 -7.800 -28.501 1.00 74.69 610 TYR A CA 1
ATOM 4710 C C . TYR A 1 610 ? 39.013 -8.189 -27.024 1.00 74.69 610 TYR A C 1
ATOM 4712 O O . TYR A 1 610 ? 38.801 -9.351 -26.692 1.00 74.69 610 TYR A O 1
ATOM 4720 N N . SER A 1 611 ? 39.161 -7.204 -26.137 1.00 67.62 611 SER A N 1
ATOM 4721 C CA . SER A 1 611 ? 39.141 -7.414 -24.679 1.00 67.62 611 SER A CA 1
ATOM 4722 C C . SER A 1 611 ? 37.779 -7.123 -24.041 1.00 67.62 611 SER A C 1
ATOM 4724 O O . SER A 1 611 ? 37.608 -7.368 -22.852 1.00 67.62 611 SER A O 1
ATOM 4726 N N . TYR A 1 612 ? 36.844 -6.565 -24.816 1.00 65.94 612 TYR A N 1
ATOM 4727 C CA . TYR A 1 612 ? 35.529 -6.096 -24.380 1.00 65.94 612 TYR A CA 1
ATOM 4728 C C . TYR A 1 612 ? 34.502 -6.350 -25.491 1.00 65.94 612 TYR A C 1
ATOM 4730 O O . TYR A 1 612 ? 34.833 -6.233 -26.676 1.00 65.94 612 TYR A O 1
ATOM 4738 N N . PHE A 1 613 ? 33.258 -6.651 -25.113 1.00 69.31 613 PHE A N 1
ATOM 4739 C CA . PHE A 1 613 ? 32.172 -7.004 -26.033 1.00 69.31 613 PHE A CA 1
ATOM 4740 C C . PHE A 1 613 ? 30.850 -6.356 -25.608 1.00 69.31 613 PHE A C 1
ATOM 4742 O O . PHE A 1 613 ? 30.662 -6.058 -24.432 1.00 69.31 613 PHE A O 1
ATOM 4749 N N . GLY A 1 614 ? 29.919 -6.175 -26.547 1.00 70.62 614 GLY A N 1
ATOM 4750 C CA . GLY A 1 614 ? 28.572 -5.670 -26.263 1.00 70.62 614 GLY A CA 1
ATOM 4751 C C . GLY A 1 614 ? 27.581 -5.928 -27.400 1.00 70.62 614 GLY A C 1
ATOM 4752 O O . GLY A 1 614 ? 27.971 -6.374 -28.479 1.00 70.62 614 GLY A O 1
ATOM 4753 N N . PHE A 1 615 ? 26.298 -5.645 -27.168 1.00 76.25 615 PHE A N 1
ATOM 4754 C CA . PHE A 1 615 ? 25.240 -5.747 -28.181 1.00 76.25 615 PHE A CA 1
ATOM 4755 C C . PHE A 1 615 ? 24.944 -4.379 -28.807 1.00 76.25 615 PHE A C 1
ATOM 4757 O O . PHE A 1 615 ? 24.928 -3.364 -28.112 1.00 76.25 615 PHE A O 1
ATOM 4764 N N . ALA A 1 616 ? 24.661 -4.340 -30.109 1.00 75.75 616 ALA A N 1
ATOM 4765 C CA . ALA A 1 616 ? 24.233 -3.110 -30.771 1.00 75.75 616 ALA A CA 1
ATOM 4766 C C . ALA A 1 616 ? 22.774 -2.759 -30.433 1.00 75.75 616 ALA A C 1
ATOM 4768 O O . ALA A 1 616 ? 21.884 -3.602 -30.565 1.00 75.75 616 ALA A O 1
ATOM 4769 N N . LEU A 1 617 ? 22.515 -1.505 -30.042 1.00 76.12 617 LEU A N 1
ATOM 4770 C CA . LEU A 1 617 ? 21.156 -1.018 -29.790 1.00 76.12 617 LEU A CA 1
ATOM 4771 C C . LEU A 1 617 ? 20.512 -0.421 -31.044 1.00 76.12 617 LEU A C 1
ATOM 4773 O O . LEU A 1 617 ? 21.164 0.199 -31.883 1.00 76.12 617 LEU A O 1
ATOM 4777 N N . ASN A 1 618 ? 19.194 -0.554 -31.126 1.00 78.25 618 ASN A N 1
ATOM 4778 C CA . ASN A 1 618 ? 18.360 0.062 -32.143 1.00 78.25 618 ASN A CA 1
ATOM 4779 C C . ASN A 1 618 ? 18.002 1.502 -31.732 1.00 78.25 618 ASN A C 1
ATOM 4781 O O . ASN A 1 618 ? 17.067 1.743 -30.961 1.00 78.25 618 ASN A O 1
ATOM 4785 N N . ALA A 1 619 ? 18.757 2.461 -32.268 1.00 75.38 619 ALA A N 1
ATOM 4786 C CA . ALA A 1 619 ? 18.581 3.881 -31.983 1.00 75.38 619 ALA A CA 1
ATOM 4787 C C . ALA A 1 619 ? 17.189 4.419 -32.371 1.00 75.38 619 ALA A C 1
ATOM 4789 O O . ALA A 1 619 ? 16.687 5.303 -31.685 1.00 75.38 619 ALA A O 1
ATOM 4790 N N . ASP A 1 620 ? 16.527 3.882 -33.401 1.00 80.00 620 ASP A N 1
ATOM 4791 C CA . ASP A 1 620 ? 15.210 4.370 -33.843 1.00 80.00 620 ASP A CA 1
ATOM 4792 C C . ASP A 1 620 ? 14.105 4.034 -32.824 1.00 80.00 620 ASP A C 1
ATOM 4794 O O . ASP A 1 620 ? 13.237 4.863 -32.529 1.00 80.00 620 ASP A O 1
ATOM 4798 N N . THR A 1 621 ? 14.170 2.847 -32.210 1.00 80.12 621 THR A N 1
ATOM 4799 C CA . THR A 1 621 ? 13.280 2.468 -31.098 1.00 80.12 621 THR A CA 1
ATOM 4800 C C . THR A 1 621 ? 13.505 3.366 -29.880 1.00 80.12 621 THR A C 1
ATOM 4802 O O . THR A 1 621 ? 12.544 3.798 -29.242 1.00 80.12 621 THR A O 1
ATOM 4805 N N . LEU A 1 622 ? 14.762 3.694 -29.568 1.00 76.00 622 LEU A N 1
ATOM 4806 C CA . LEU A 1 622 ? 15.112 4.542 -28.425 1.00 76.00 622 LEU A CA 1
ATOM 4807 C C . LEU A 1 622 ? 14.702 6.004 -28.656 1.00 76.00 622 LEU A C 1
ATOM 4809 O O . LEU A 1 622 ? 13.997 6.572 -27.826 1.00 76.00 622 LEU A O 1
ATOM 4813 N N . ASN A 1 623 ? 15.012 6.578 -29.820 1.00 79.25 623 ASN A N 1
ATOM 4814 C CA . ASN A 1 623 ? 14.574 7.919 -30.235 1.00 79.25 623 ASN A CA 1
ATOM 4815 C C . ASN A 1 623 ? 13.039 8.046 -30.351 1.00 79.25 623 ASN A C 1
ATOM 4817 O O . ASN A 1 623 ? 12.505 9.152 -30.356 1.00 79.25 623 ASN A O 1
ATOM 4821 N N . THR A 1 624 ? 12.299 6.931 -30.402 1.00 81.44 624 THR A N 1
ATOM 4822 C CA . THR A 1 624 ? 10.832 6.949 -30.279 1.00 81.44 624 THR A CA 1
ATOM 4823 C C . THR A 1 624 ? 10.377 7.236 -28.840 1.00 81.44 624 THR A C 1
ATOM 4825 O O . THR A 1 624 ? 9.333 7.855 -28.647 1.00 81.44 624 THR A O 1
ATOM 4828 N N . VAL A 1 625 ? 11.130 6.819 -27.816 1.00 79.75 625 VAL A N 1
ATOM 4829 C CA . VAL A 1 625 ? 10.827 7.098 -26.396 1.00 79.75 625 VAL A CA 1
ATOM 4830 C C . VAL A 1 625 ? 11.469 8.401 -25.923 1.00 79.75 625 VAL A C 1
ATOM 4832 O O . VAL A 1 625 ? 10.847 9.149 -25.168 1.00 79.75 625 VAL A O 1
ATOM 4835 N N . PHE A 1 626 ? 12.704 8.667 -26.342 1.00 80.25 626 PHE A N 1
ATOM 4836 C CA . PHE A 1 626 ? 13.557 9.712 -25.788 1.00 80.25 626 PHE A CA 1
ATOM 4837 C C . PHE A 1 626 ? 13.783 10.848 -26.791 1.00 80.25 626 PHE A C 1
ATOM 4839 O O . PHE A 1 626 ? 14.327 10.643 -27.869 1.00 80.25 626 PHE A O 1
ATOM 4846 N N . ASP A 1 627 ? 13.395 12.059 -26.397 1.00 70.56 627 ASP A N 1
ATOM 4847 C CA . ASP A 1 627 ? 13.363 13.258 -27.252 1.00 70.56 627 ASP A CA 1
ATOM 4848 C C . ASP A 1 627 ? 14.775 13.839 -27.471 1.00 70.56 627 ASP A C 1
ATOM 4850 O O . ASP A 1 627 ? 15.266 14.007 -28.589 1.00 70.56 627 ASP A O 1
ATOM 4854 N N . LYS A 1 628 ? 15.482 14.064 -26.358 1.00 65.88 628 LYS A N 1
ATOM 4855 C CA . LYS A 1 628 ? 16.846 14.616 -26.341 1.00 65.88 628 LYS A CA 1
ATOM 4856 C C . LYS A 1 628 ? 17.918 13.635 -25.865 1.00 65.88 628 LYS A C 1
ATOM 4858 O O . LYS A 1 628 ? 19.066 13.726 -26.286 1.00 65.88 628 LYS A O 1
ATOM 4863 N N . GLY A 1 629 ? 17.524 12.655 -25.048 1.00 57.38 629 GLY A N 1
ATOM 4864 C CA . GLY A 1 629 ? 18.454 11.768 -24.345 1.00 57.38 629 GLY A CA 1
ATOM 4865 C C . GLY A 1 629 ? 19.260 10.813 -25.230 1.00 57.38 629 GLY A C 1
ATOM 4866 O O . GLY A 1 629 ? 20.213 10.229 -24.733 1.00 57.38 629 GLY A O 1
ATOM 4867 N N . PHE A 1 630 ? 18.893 10.655 -26.508 1.00 57.72 630 PHE A N 1
ATOM 4868 C CA . PHE A 1 630 ? 19.588 9.796 -27.480 1.00 57.72 630 PHE A CA 1
ATOM 4869 C C . PHE A 1 630 ? 19.904 10.503 -28.814 1.00 57.72 630 PHE A C 1
ATOM 4871 O O . PHE A 1 630 ? 20.663 9.981 -29.628 1.00 57.72 630 PHE A O 1
ATOM 4878 N N . THR A 1 631 ? 19.417 11.726 -29.048 1.00 46.88 631 THR A N 1
ATOM 4879 C CA . THR A 1 631 ? 19.563 12.405 -30.351 1.00 46.88 631 THR A CA 1
ATOM 4880 C C . THR A 1 631 ? 20.942 13.042 -30.588 1.00 46.88 631 THR A C 1
ATOM 4882 O O . THR A 1 631 ? 21.239 13.429 -31.714 1.00 46.88 631 THR A O 1
ATOM 4885 N N . GLN A 1 632 ? 21.825 13.069 -29.579 1.00 48.09 632 GLN A N 1
ATOM 4886 C CA . GLN A 1 632 ? 23.261 13.392 -29.724 1.00 48.09 632 GLN A CA 1
ATOM 4887 C C . GLN A 1 632 ? 24.185 12.149 -29.769 1.00 48.09 632 GLN A C 1
ATOM 4889 O O . GLN A 1 632 ? 25.406 12.292 -29.804 1.00 48.09 632 GLN A O 1
ATOM 4894 N N . TYR A 1 633 ? 23.650 10.920 -29.749 1.00 49.59 633 TYR A N 1
ATOM 4895 C CA . TYR A 1 633 ? 24.472 9.708 -29.561 1.00 49.59 633 TYR A CA 1
ATOM 4896 C C . TYR A 1 633 ? 25.335 9.300 -30.764 1.00 49.59 633 TYR A C 1
ATOM 4898 O O . TYR A 1 633 ? 26.197 8.444 -30.602 1.00 49.59 633 TYR A O 1
ATOM 4906 N N . GLN A 1 634 ? 25.155 9.881 -31.956 1.00 44.22 634 GLN A N 1
ATOM 4907 C CA . GLN A 1 634 ? 26.017 9.537 -33.100 1.00 44.22 634 GLN A CA 1
ATOM 4908 C C . GLN A 1 634 ? 27.461 10.050 -32.934 1.00 44.22 634 GLN A C 1
ATOM 4910 O O . GLN A 1 634 ? 28.373 9.440 -33.484 1.00 44.22 634 GLN A O 1
ATOM 4915 N N . ASP A 1 635 ? 27.670 11.098 -32.125 1.00 43.94 635 ASP A N 1
ATOM 4916 C CA . ASP A 1 635 ? 28.992 11.683 -31.848 1.00 43.94 635 ASP A CA 1
ATOM 4917 C C . ASP A 1 635 ? 29.501 11.413 -30.414 1.00 43.94 635 ASP A C 1
ATOM 4919 O O . ASP A 1 635 ? 30.687 11.597 -30.129 1.00 43.94 635 ASP A O 1
ATOM 4923 N N . LYS A 1 636 ? 28.635 10.967 -29.486 1.00 44.72 636 LYS A N 1
ATOM 4924 C CA . LYS A 1 636 ? 29.034 10.577 -28.121 1.00 44.72 636 LYS A CA 1
ATOM 4925 C C . LYS A 1 636 ? 29.333 9.077 -28.042 1.00 44.72 636 LYS A C 1
ATOM 4927 O O . LYS A 1 636 ? 28.492 8.238 -28.334 1.00 44.72 636 LYS A O 1
ATOM 4932 N N . VAL A 1 637 ? 30.514 8.758 -27.517 1.00 46.56 637 VAL A N 1
ATOM 4933 C CA . VAL A 1 637 ? 31.155 7.429 -27.347 1.00 46.56 637 VAL A CA 1
ATOM 4934 C C . VAL A 1 637 ? 30.391 6.441 -26.410 1.00 46.56 637 VAL A C 1
ATOM 4936 O O . VAL A 1 637 ? 30.903 5.413 -25.982 1.00 46.56 637 VAL A O 1
ATOM 4939 N N . TRP A 1 638 ? 29.136 6.733 -26.068 1.00 43.12 638 TRP A N 1
ATOM 4940 C CA . TRP A 1 638 ? 28.543 6.451 -24.752 1.00 43.12 638 TRP A CA 1
ATOM 4941 C C . TRP A 1 638 ? 27.653 5.206 -24.636 1.00 43.12 638 TRP A C 1
ATOM 4943 O O . TRP A 1 638 ? 27.021 4.993 -23.603 1.00 43.12 638 TRP A O 1
ATOM 4953 N N . LEU A 1 639 ? 27.668 4.301 -25.621 1.00 43.75 639 LEU A N 1
ATOM 4954 C CA . LEU A 1 639 ? 27.159 2.940 -25.378 1.00 43.75 639 LEU A CA 1
ATOM 4955 C C . LEU A 1 639 ? 28.079 2.102 -24.467 1.00 43.75 639 LEU A C 1
ATOM 4957 O O . LEU A 1 639 ? 27.692 1.021 -24.027 1.00 43.75 639 LEU A O 1
ATOM 4961 N N . GLN A 1 640 ? 29.264 2.631 -24.148 1.00 38.47 640 GLN A N 1
ATOM 4962 C CA . GLN A 1 640 ? 30.241 2.042 -23.234 1.00 38.47 640 GLN A CA 1
ATOM 4963 C C . GLN A 1 640 ? 29.776 1.986 -21.767 1.00 38.47 640 GLN A C 1
ATOM 4965 O O . GLN A 1 640 ? 30.294 1.147 -21.044 1.00 38.47 640 GLN A O 1
ATOM 4970 N N . ASP A 1 641 ? 28.799 2.789 -21.321 1.00 38.91 641 ASP A N 1
ATOM 4971 C CA . ASP A 1 641 ? 28.441 2.876 -19.887 1.00 38.91 641 ASP A CA 1
ATOM 4972 C C . ASP A 1 641 ? 27.147 2.139 -19.488 1.00 38.91 641 ASP A C 1
ATOM 4974 O O . ASP A 1 641 ? 26.999 1.733 -18.339 1.00 38.91 641 ASP A O 1
ATOM 4978 N N . ILE A 1 642 ? 26.209 1.911 -20.416 1.00 38.59 642 ILE A N 1
ATOM 4979 C CA . ILE A 1 642 ? 24.922 1.242 -20.103 1.00 38.59 642 ILE A CA 1
ATOM 4980 C C . ILE A 1 642 ? 25.027 -0.291 -20.199 1.00 38.59 642 ILE A C 1
ATOM 4982 O O . ILE A 1 642 ? 24.266 -1.008 -19.551 1.00 38.59 642 ILE A O 1
ATOM 4986 N N . PHE A 1 643 ? 25.988 -0.807 -20.974 1.00 37.19 643 PHE A N 1
ATOM 4987 C CA . PHE A 1 643 ? 26.233 -2.246 -21.135 1.00 37.19 643 PHE A CA 1
ATOM 4988 C C . PHE A 1 643 ? 27.665 -2.678 -20.778 1.00 37.19 643 PHE A C 1
ATOM 4990 O O . PHE A 1 643 ? 28.065 -3.788 -21.120 1.00 37.19 643 PHE A O 1
ATOM 4997 N N . SER A 1 644 ? 28.414 -1.883 -20.002 1.00 35.06 644 SER A N 1
ATOM 4998 C CA . SER A 1 644 ? 29.695 -2.288 -19.389 1.00 35.06 644 SER A CA 1
ATOM 4999 C C . SER A 1 644 ? 29.542 -3.243 -18.195 1.00 35.06 644 SER A C 1
ATOM 5001 O O . SER A 1 644 ? 30.320 -3.230 -17.239 1.00 35.06 644 SER A O 1
ATOM 5003 N N . PHE A 1 645 ? 28.670 -4.242 -18.355 1.00 37.88 645 PHE A N 1
ATOM 5004 C CA . PHE A 1 645 ? 29.112 -5.602 -18.062 1.00 37.88 645 PHE A CA 1
ATOM 5005 C C . PHE A 1 645 ? 30.290 -5.911 -18.997 1.00 37.88 645 PHE A C 1
ATOM 5007 O O . PHE A 1 645 ? 30.136 -6.524 -20.051 1.00 37.88 645 PHE A O 1
ATOM 5014 N N . CYS A 1 646 ? 31.478 -5.440 -18.613 1.00 38.44 646 CYS A N 1
ATOM 5015 C CA . CYS A 1 646 ? 32.747 -5.708 -19.275 1.00 38.44 646 CYS A CA 1
ATOM 5016 C C . CYS A 1 646 ? 33.124 -7.176 -19.053 1.00 38.44 646 CYS A C 1
ATOM 5018 O O . CYS A 1 646 ? 34.023 -7.491 -18.273 1.00 38.44 646 CYS A O 1
ATOM 5020 N N . VAL A 1 647 ? 32.385 -8.072 -19.711 1.00 44.91 647 VAL A N 1
ATOM 5021 C CA . VAL A 1 647 ? 32.609 -9.514 -19.674 1.00 44.91 647 VAL A CA 1
ATOM 5022 C C . VAL A 1 647 ? 34.047 -9.768 -20.134 1.00 44.91 647 VAL A C 1
ATOM 5024 O O . VAL A 1 647 ? 34.394 -9.332 -21.237 1.00 44.91 647 VAL A O 1
ATOM 5027 N N . PRO A 1 648 ? 34.901 -10.420 -19.321 1.00 47.59 648 PRO A N 1
ATOM 5028 C CA . PRO A 1 648 ? 36.288 -10.646 -19.695 1.00 47.59 648 PRO A CA 1
ATOM 5029 C C . PRO A 1 648 ? 36.431 -11.411 -21.016 1.00 47.59 648 PRO A C 1
ATOM 5031 O O . PRO A 1 648 ? 35.512 -12.083 -21.487 1.00 47.59 648 PRO A O 1
ATOM 5034 N N . PHE A 1 649 ? 37.639 -11.361 -21.579 1.00 47.06 649 PHE A N 1
ATOM 5035 C CA . PHE A 1 649 ? 38.052 -12.028 -22.823 1.00 47.06 649 PHE A CA 1
ATOM 5036 C C . PHE A 1 649 ? 37.523 -13.471 -23.012 1.00 47.06 649 PHE A C 1
ATOM 5038 O O . PHE A 1 649 ? 37.267 -13.894 -24.137 1.00 47.06 649 PHE A O 1
ATOM 5045 N N . LEU A 1 650 ? 37.342 -14.209 -21.912 1.00 50.28 650 LEU A N 1
ATOM 5046 C CA . LEU A 1 650 ? 36.923 -15.615 -21.835 1.00 50.28 650 LEU A CA 1
ATOM 5047 C C . LEU A 1 650 ? 35.400 -15.851 -21.943 1.00 50.28 650 LEU A C 1
ATOM 5049 O O . LEU A 1 650 ? 34.930 -16.916 -21.547 1.00 50.28 650 LEU A O 1
ATOM 5053 N N . CYS A 1 651 ? 34.616 -14.852 -22.364 1.00 55.84 651 CYS A N 1
ATOM 5054 C CA . CYS A 1 651 ? 33.148 -14.929 -22.313 1.00 55.84 651 CYS A CA 1
ATOM 5055 C C . CYS A 1 651 ? 32.426 -14.522 -23.610 1.00 55.84 651 CYS A C 1
ATOM 5057 O O . CYS A 1 651 ? 31.274 -14.903 -23.823 1.00 55.84 651 CYS A O 1
ATOM 5059 N N . GLY A 1 652 ? 33.059 -13.734 -24.486 1.00 63.97 652 GLY A N 1
ATOM 5060 C CA . GLY A 1 652 ? 32.402 -13.227 -25.697 1.00 63.97 652 GLY A CA 1
ATOM 5061 C C . GLY A 1 652 ? 32.063 -14.329 -26.709 1.00 63.97 652 GLY A C 1
ATOM 5062 O O . GLY A 1 652 ? 30.985 -14.315 -27.306 1.00 63.97 652 GLY A O 1
ATOM 5063 N N . LYS A 1 653 ? 32.951 -15.320 -26.863 1.00 69.69 653 LYS A N 1
ATOM 5064 C CA . LYS A 1 653 ? 32.766 -16.456 -27.785 1.00 69.69 653 LYS A CA 1
ATOM 5065 C C . LYS A 1 653 ? 31.676 -17.403 -27.292 1.00 69.69 653 LYS A C 1
ATOM 5067 O O . LYS A 1 653 ? 30.951 -17.982 -28.088 1.00 69.69 653 LYS A O 1
ATOM 5072 N N . GLU A 1 654 ? 31.553 -17.517 -25.982 1.00 66.62 654 GLU A N 1
ATOM 5073 C CA . GLU A 1 654 ? 30.650 -18.400 -25.257 1.00 66.62 654 GLU A CA 1
ATOM 5074 C C . GLU A 1 654 ? 29.222 -17.831 -25.301 1.00 66.62 654 GLU A C 1
ATOM 5076 O O . GLU A 1 654 ? 28.266 -18.565 -25.538 1.00 66.62 654 GLU A O 1
ATOM 5081 N N . ILE A 1 655 ? 29.078 -16.502 -25.197 1.00 67.50 655 ILE A N 1
ATOM 5082 C CA . ILE A 1 655 ? 27.821 -15.785 -25.466 1.00 67.50 655 ILE A CA 1
ATOM 5083 C C . ILE A 1 655 ? 27.424 -15.906 -26.948 1.00 67.50 655 ILE A C 1
ATOM 5085 O O . ILE A 1 655 ? 26.253 -16.136 -27.249 1.00 67.50 655 ILE A O 1
ATOM 5089 N N . TYR A 1 656 ? 28.379 -15.788 -27.879 1.00 72.75 656 TYR A N 1
ATOM 5090 C CA . TYR A 1 656 ? 28.126 -15.990 -29.310 1.00 72.75 656 TYR A CA 1
ATOM 5091 C C . TYR A 1 656 ? 27.636 -17.419 -29.604 1.00 72.75 656 TYR A C 1
ATOM 5093 O O . TYR A 1 656 ? 26.575 -17.583 -30.207 1.00 72.75 656 TYR A O 1
ATOM 5101 N N . ASP A 1 657 ? 28.339 -18.444 -29.111 1.00 70.69 657 ASP A N 1
ATOM 5102 C CA . ASP A 1 657 ? 27.925 -19.852 -29.198 1.00 70.69 657 ASP A CA 1
ATOM 5103 C C . ASP A 1 657 ? 26.504 -20.064 -28.664 1.00 70.69 657 ASP A C 1
ATOM 5105 O O . ASP A 1 657 ? 25.700 -20.755 -29.288 1.00 70.69 657 ASP A O 1
ATOM 5109 N N . TRP A 1 658 ? 26.189 -19.471 -27.507 1.00 69.31 658 TRP A N 1
ATOM 5110 C CA . TRP A 1 658 ? 24.901 -19.637 -26.836 1.00 69.31 658 TRP A CA 1
ATOM 5111 C C . TRP A 1 658 ? 23.727 -19.054 -27.635 1.00 69.31 658 TRP A C 1
ATOM 5113 O O . TRP A 1 658 ? 22.610 -19.559 -27.541 1.00 69.31 658 TRP A O 1
ATOM 5123 N N . TYR A 1 659 ? 23.975 -18.033 -28.461 1.00 70.88 659 TYR A N 1
ATOM 5124 C CA . TYR A 1 659 ? 22.978 -17.501 -29.391 1.00 70.88 659 TYR A CA 1
ATOM 5125 C C . TYR A 1 659 ? 22.882 -18.279 -30.710 1.00 70.88 659 TYR A C 1
ATOM 5127 O O . TYR A 1 659 ? 21.787 -18.337 -31.280 1.00 70.88 659 TYR A O 1
ATOM 5135 N N . GLN A 1 660 ? 23.987 -18.872 -31.180 1.00 70.94 660 GLN A N 1
ATOM 5136 C CA . GLN A 1 660 ? 24.023 -19.724 -32.378 1.00 70.94 660 GLN A CA 1
ATOM 5137 C C . GLN A 1 660 ? 23.421 -21.126 -32.141 1.00 70.94 660 GLN A C 1
ATOM 5139 O O . GLN A 1 660 ? 22.909 -21.721 -33.090 1.00 70.94 660 GLN A O 1
ATOM 5144 N N . LYS A 1 661 ? 23.456 -21.633 -30.897 1.00 64.38 661 LYS A N 1
ATOM 5145 C CA . LYS A 1 661 ? 22.661 -22.783 -30.421 1.00 64.38 661 LYS A CA 1
ATOM 5146 C C . LYS A 1 661 ? 21.161 -22.442 -30.355 1.00 64.38 661 LYS A C 1
ATOM 5148 O O . LYS A 1 661 ? 20.358 -23.281 -30.808 1.00 64.38 661 LYS A O 1
#

Secondary structure (DSSP, 8-state):
-HHHHHHHHHHHHHTTGGG------------------EEEEE---TTEEEEEESSEE-TT-EEEEEEEEPTTEEEEEEEEEETTEEES-SEEE--SS-EEEEEEEEEPPTT-EEEEE---TTEEEEEESSEESTT-EEEEEEEEPTTEEEPTT--EETTEEP---S---TTS-EEEE--SS-EEEE--EEE--HHHHHHHHHHHHHTT-HHHHHHHHHHHHHH-TT-HHHHHHHHHHHHHHHHTSHHHHHHHHHTS-BS---SSHHHHHSSTTTGGGTS-TTT--GGGSSBPPPSS---TT---SSSGGGTTT---HHHHHHHHHHHHHHHHHT-TT-THHHHHHHHHHTSSHHHHHHHHHHTTSPTT--EEPPHHHHHHTT-TTT--TT-EE-HHHHHHHHHHHHHHHHHHHHHTTB---S--GGGGS-TTS-HHHHHHHHHHHHHHHHHTT-HHHHHHHSTTTS-TTSB-STTHHHHHHHHHHHHHHHHHHHHHHHTSTT--S-HHHHHHHHT-THHHHHHHHHHHHHHHT-EEEE-SS---TT--PPPTTT-SEEEETTGGGSTTTT-HHHHB-B-TTSSSB-EEEESSTT-S--EE--SSGGGTT-SEEEEPB-HHHHHHHBSSTTTTTTT--THHHHS-----TTSHHHHHHHHH-

Radius of gyration: 31.7 Å; chains: 1; bounding box: 74×67×93 Å